Protein AF-0000000072340809 (afdb_homodimer)

Solvent-accessible surface area (backbone atoms only — not comparable to full-atom values): 22694 Å² total; per-residue (Å²): 135,83,81,73,84,78,75,91,73,82,74,79,80,78,81,76,78,77,78,77,75,78,75,75,76,74,80,68,77,76,70,83,70,74,72,70,76,68,78,71,76,64,73,74,71,63,62,80,72,75,66,56,62,64,80,75,43,75,77,84,68,88,63,78,59,48,52,48,76,42,78,64,69,35,28,52,50,30,40,40,36,51,20,46,75,70,42,27,35,43,20,71,68,48,37,71,63,31,43,54,35,43,52,60,52,43,52,88,47,42,89,40,96,48,41,31,35,40,30,36,28,19,54,35,44,52,89,91,36,22,54,53,37,21,25,62,74,66,68,43,48,65,26,64,45,93,58,35,79,56,41,67,79,74,50,72,59,72,53,72,45,25,26,29,25,26,44,44,68,74,60,31,39,44,72,43,54,32,80,82,41,68,33,16,28,32,25,23,53,68,71,83,120,135,85,80,74,78,77,81,79,80,78,78,78,79,78,79,78,78,77,77,75,75,81,77,75,79,74,78,71,77,77,72,84,70,75,74,71,78,68,76,71,76,65,73,73,70,64,62,79,72,73,65,56,62,65,78,75,43,76,76,84,68,88,62,78,58,47,51,49,78,42,78,66,70,34,26,52,49,30,41,40,36,52,21,47,74,70,40,27,37,44,20,71,67,46,37,70,64,33,43,53,37,42,54,60,53,43,52,86,46,40,89,39,96,48,40,30,34,39,30,36,28,18,52,34,45,52,88,90,36,22,55,53,38,22,26,62,74,66,68,43,48,66,28,64,46,91,57,34,79,54,39,67,78,73,50,70,60,72,54,72,45,25,25,28,27,25,43,44,68,73,61,31,38,44,71,43,55,33,79,82,42,70,34,18,27,32,25,23,53,67,71,85,122

Organism: Anopheles coluzzii (NCBI:txid1518534)

Sequence (386 aa):
MEVLYKNTLLSFVVAVVLVLSIVAATTNPEPAGTKTEVKSYSPEDVKDVNNFPVNGLPPLTYSSKKYTLHTEVVNFFEAWNRCRDMGKQFASIENSQDFAAYRDAVQPYANVNYTFWLAGTNVGARSNDHRKFYWITNDRPVSYVSGFQNWFLGSPPNDANACMLTYQSSTLWFTVPCFTTLSSYACEEPQDVMEVLYKNTLLSFVVAVVLVLSIVAATTNPEPAGTKTEVKSYSPEDVKDVNNFPVNGLPPLTYSSKKYTLHTEVVNFFEAWNRCRDMGKQFASIENSQDFAAYRDAVQPYANVNYTFWLAGTNVGARSNDHRKFYWITNDRPVSYVSGFQNWFLGSPPNDANACMLTYQSSTLWFTVPCFTTLSSYACEEPQDV

Foldseek 3Di:
DPPPPDDDPPPPPPPPPPPPPPPPPPPPPPPPPPPPPPPPPPPVPPPPCPPPVPVPFPDPDPDQWAKAWFFDKAFQVVQQVVQVVVVWGFADQADPSNVVNVLVNCVVVQVPFFKAFGQKWCEPPDLVCQQWIARVRGRHTRCNHVNDAFAPVPGRDNDYQWTWMATHSSRGIDTDHRHPGIGIYMTIGDDDD/DCPPPPPPPPPPPPDPPPPPPDPPPPPPDDPPPPCPPPPPPPPVPPPPVPPPPPVVFPPPDPDQWAKAWFFDKAFQVVQQVVQVVVVWGFADQADPSNVVNVLVNCVVVQVPFAKAFGQKWCEPPDLVCQQFIARNRGRHTRCNHVNDAQAPVPGRDRDYQWTWMATHSSRGIDTDHRHPGIGIYMTIGDDDD

pLDDT: mean 72.86, std 28.57, range [26.36, 98.56]

Secondary structure (DSSP, 8-state):
------------------------------------------GGG--------GGGS-----SPP-EEEEEEEE-HHHHHHHHHHTT-EEP---SHHHHHHHHHHHGGGTTS--EEEEEEE-TT--GGGTT--EETTT-PBTTTTTT---BTTSS----TTEEEEEETTTTEEEEEETTT--EEEEEE-----/------------------------------------------GGG--------GGGS-----SPP-EEEEEEEE-HHHHHHHHHHTT-EEP---SHHHHHHHHHHHGGGTTS--EEEEEEE-TT--GGGTT--EETTT-PBTTTTTT---BTTSS----TTEEEEEEGGGTEEEEEETTT--EEEEEE-----

Nearest PDB structures (foldseek):
  7juf-assembly2_B  TM=7.721E-01  e=1.147E-07  Homo sapiens
  7jud-assembly2_B  TM=8.246E-01  e=9.324E-07  Homo sapiens
  3l9j-assembly1_C  TM=8.435E-01  e=1.727E-06  Homo sapiens
  1htn-assembly1_A  TM=7.998E-01  e=2.500E-06  Homo sapiens
  1tn3-assembly1_A  TM=8.070E-01  e=1.032E-05  Homo sapiens

Structure (mmCIF, N/CA/C/O backbone):
data_AF-0000000072340809-model_v1
#
loop_
_entity.id
_entity.type
_entity.pdbx_description
1 polymer 'C-type lectin domain-containing protein'
#
loop_
_atom_site.group_PDB
_atom_site.id
_atom_site.type_symbol
_atom_site.label_atom_id
_atom_site.label_alt_id
_atom_site.label_comp_id
_atom_site.label_asym_id
_atom_site.label_entity_id
_atom_site.label_seq_id
_atom_site.pdbx_PDB_ins_code
_atom_site.Cartn_x
_atom_site.Cartn_y
_atom_site.Cartn_z
_atom_site.occupancy
_atom_site.B_iso_or_equiv
_atom_site.auth_seq_id
_atom_site.auth_comp_id
_atom_site.auth_asym_id
_atom_site.auth_atom_id
_atom_site.pdbx_PDB_model_num
ATOM 1 N N . MET A 1 1 ? -31.625 70.5 -23.875 1 27.23 1 MET A N 1
ATOM 2 C CA . MET A 1 1 ? -32.312 69.875 -25 1 27.23 1 MET A CA 1
ATOM 3 C C . MET A 1 1 ? -32.125 68.375 -24.969 1 27.23 1 MET A C 1
ATOM 5 O O . MET A 1 1 ? -31 67.875 -24.875 1 27.23 1 MET A O 1
ATOM 9 N N . GLU A 1 2 ? -33.156 67.5 -24.562 1 33.44 2 GLU A N 1
ATOM 10 C CA . GLU A 1 2 ? -33.344 66.125 -24.031 1 33.44 2 GLU A CA 1
ATOM 11 C C . GLU A 1 2 ? -33.094 65.062 -25.094 1 33.44 2 GLU A C 1
ATOM 13 O O . GLU A 1 2 ? -33.969 64.812 -25.922 1 33.44 2 GLU A O 1
ATOM 18 N N . VAL A 1 3 ? -32.031 65.125 -25.875 1 31.14 3 VAL A N 1
ATOM 19 C CA . VAL A 1 3 ? -32.188 64.312 -27.062 1 31.14 3 VAL A CA 1
ATOM 20 C C . VAL A 1 3 ? -32.406 62.844 -26.656 1 31.14 3 VAL A C 1
ATOM 22 O O . VAL A 1 3 ? -31.609 62.281 -25.891 1 31.14 3 VAL A O 1
ATOM 25 N N . LEU A 1 4 ? -33.594 62.219 -26.812 1 27.09 4 LEU A N 1
ATOM 26 C CA . LEU A 1 4 ? -34.375 61 -26.688 1 27.09 4 LEU A CA 1
ATOM 27 C C . LEU A 1 4 ? -33.781 59.875 -27.516 1 27.09 4 LEU A C 1
ATOM 29 O O . LEU A 1 4 ? -33.875 59.875 -28.734 1 27.09 4 LEU A O 1
ATOM 33 N N . TYR A 1 5 ? -32.469 59.625 -27.547 1 33.19 5 TYR A N 1
ATOM 34 C CA . TYR A 1 5 ? -32.156 58.594 -28.547 1 33.19 5 TYR A CA 1
ATOM 35 C C . TYR A 1 5 ? -32.938 57.312 -28.281 1 33.19 5 TYR A C 1
ATOM 37 O O . TYR A 1 5 ? -32.75 56.656 -27.25 1 33.19 5 TYR A O 1
ATOM 45 N N . LYS A 1 6 ? -34.188 57.219 -28.844 1 27.92 6 LYS A N 1
ATOM 46 C CA . LYS A 1 6 ? -35.156 56.156 -28.906 1 27.92 6 LYS A CA 1
ATOM 47 C C . LYS A 1 6 ? -34.531 54.812 -29.203 1 27.92 6 LYS A C 1
ATOM 49 O O . LYS A 1 6 ? -33.375 54.75 -29.656 1 27.92 6 LYS A O 1
ATOM 54 N N . ASN A 1 7 ? -35.219 53.844 -30 1 29.3 7 ASN A N 1
ATOM 55 C CA . ASN A 1 7 ? -35.969 52.625 -29.938 1 29.3 7 ASN A CA 1
ATOM 56 C C . ASN A 1 7 ? -35.219 51.438 -30.578 1 29.3 7 ASN A C 1
ATOM 58 O O . ASN A 1 7 ? -35.625 50.281 -30.453 1 29.3 7 ASN A O 1
ATOM 62 N N . THR A 1 8 ? -34.188 51.562 -31.625 1 31.67 8 THR A N 1
ATOM 63 C CA . THR A 1 8 ? -34.469 50.625 -32.719 1 31.67 8 THR A CA 1
ATOM 64 C C . THR A 1 8 ? -34.188 49.188 -32.281 1 31.67 8 THR A C 1
ATOM 66 O O . THR A 1 8 ? -33.062 48.844 -31.938 1 31.67 8 THR A O 1
ATOM 69 N N . LEU A 1 9 ? -35.219 48.344 -31.875 1 31.42 9 LEU A N 1
ATOM 70 C CA . LEU A 1 9 ? -35.469 46.969 -31.469 1 31.42 9 LEU A CA 1
ATOM 71 C C . LEU A 1 9 ? -35.156 46 -32.594 1 31.42 9 LEU A C 1
ATOM 73 O O . LEU A 1 9 ? -35.938 45.906 -33.562 1 31.42 9 LEU A O 1
ATOM 77 N N . LEU A 1 10 ? -33.938 45.938 -33.156 1 29.75 10 LEU A N 1
ATOM 78 C CA . LEU A 1 10 ? -33.75 45 -34.281 1 29.75 10 LEU A CA 1
ATOM 79 C C . LEU A 1 10 ? -34.219 43.594 -33.938 1 29.75 10 LEU A C 1
ATOM 81 O O . LEU A 1 10 ? -33.688 43 -32.969 1 29.75 10 LEU A O 1
ATOM 85 N N . SER A 1 11 ? -35.406 43.094 -34.375 1 31.05 11 SER A N 1
ATOM 86 C CA . SER A 1 11 ? -36.188 41.875 -34.406 1 31.05 11 SER A CA 1
ATOM 87 C C . SER A 1 11 ? -35.438 40.719 -35.031 1 31.05 11 SER A C 1
ATOM 89 O O . SER A 1 11 ? -35.25 40.719 -36.25 1 31.05 11 SER A O 1
ATOM 91 N N . PHE A 1 12 ? -34.188 40.375 -34.781 1 30.09 12 PHE A N 1
ATOM 92 C CA . PHE A 1 12 ? -33.656 39.281 -35.594 1 30.09 12 PHE A CA 1
ATOM 93 C C . PHE A 1 12 ? -34.531 38.062 -35.5 1 30.09 12 PHE A C 1
ATOM 95 O O . PHE A 1 12 ? -34.844 37.594 -34.406 1 30.09 12 PHE A O 1
ATOM 102 N N . VAL A 1 13 ? -35.312 37.656 -36.594 1 29.03 13 VAL A N 1
ATOM 103 C CA . VAL A 1 13 ? -36.188 36.594 -37.031 1 29.03 13 VAL A CA 1
ATOM 104 C C . VAL A 1 13 ? -35.469 35.25 -36.969 1 29.03 13 VAL A C 1
ATOM 106 O O . VAL A 1 13 ? -34.5 35.031 -37.719 1 29.03 13 VAL A O 1
ATOM 109 N N . VAL A 1 14 ? -35.062 34.688 -35.844 1 28 14 VAL A N 1
ATOM 110 C CA . VAL A 1 14 ? -34.406 33.375 -35.812 1 28 14 VAL A CA 1
ATOM 111 C C . VAL A 1 14 ? -35.344 32.344 -36.406 1 28 14 VAL A C 1
ATOM 113 O O . VAL A 1 14 ? -36.469 32.125 -35.906 1 28 14 VAL A O 1
ATOM 116 N N . ALA A 1 15 ? -35.219 32.031 -37.719 1 27.33 15 ALA A N 1
ATOM 117 C CA . ALA A 1 15 ? -35.906 31.047 -38.531 1 27.33 15 ALA A CA 1
ATOM 118 C C . ALA A 1 15 ? -35.812 29.656 -37.906 1 27.33 15 ALA A C 1
ATOM 120 O O . ALA A 1 15 ? -34.719 29.156 -37.656 1 27.33 15 ALA A O 1
ATOM 121 N N . VAL A 1 16 ? -36.844 29.219 -37.125 1 27.97 16 VAL A N 1
ATOM 122 C CA . VAL A 1 16 ? -37.156 27.953 -36.469 1 27.97 16 VAL A CA 1
ATOM 123 C C . VAL A 1 16 ? -37.312 26.844 -37.5 1 27.97 16 VAL A C 1
ATOM 125 O O . VAL A 1 16 ? -38.25 26.859 -38.281 1 27.97 16 VAL A O 1
ATOM 128 N N . VAL A 1 17 ? -36.188 26.484 -38.219 1 26.67 17 VAL A N 1
ATOM 129 C CA . VAL A 1 17 ? -36.406 25.422 -39.188 1 26.67 17 VAL A CA 1
ATOM 130 C C . VAL A 1 17 ? -37 24.203 -38.5 1 26.67 17 VAL A C 1
ATOM 132 O O . VAL A 1 17 ? -36.438 23.688 -37.531 1 26.67 17 VAL A O 1
ATOM 135 N N . LEU A 1 18 ? -38.312 24 -38.656 1 28.12 18 LEU A N 1
ATOM 136 C CA . LEU A 1 18 ? -39.219 22.938 -38.25 1 28.12 18 LEU A CA 1
ATOM 137 C C . LEU A 1 18 ? -38.812 21.609 -38.875 1 28.12 18 LEU A C 1
ATOM 139 O O . LEU A 1 18 ? -39 21.406 -40.062 1 28.12 18 LEU A O 1
ATOM 143 N N . VAL A 1 19 ? -37.531 21.125 -38.656 1 29.86 19 VAL A N 1
ATOM 144 C CA . VAL A 1 19 ? -37.281 19.844 -39.281 1 29.86 19 VAL A CA 1
ATOM 145 C C . VAL A 1 19 ? -38.312 18.812 -38.812 1 29.86 19 VAL A C 1
ATOM 147 O O . VAL A 1 19 ? -38.5 18.609 -37.625 1 29.86 19 VAL A O 1
ATOM 150 N N . LEU A 1 20 ? -39.312 18.578 -39.625 1 28.62 20 LEU A N 1
ATOM 151 C CA . LEU A 1 20 ? -40.406 17.594 -39.594 1 28.62 20 LEU A CA 1
ATOM 152 C C . LEU A 1 20 ? -39.844 16.172 -39.562 1 28.62 20 LEU A C 1
ATOM 154 O O . LEU A 1 20 ? -39.281 15.703 -40.562 1 28.62 20 LEU A O 1
ATOM 158 N N . SER A 1 21 ? -39.031 15.797 -38.594 1 28.58 21 SER A N 1
ATOM 159 C CA . SER A 1 21 ? -38.531 14.414 -38.625 1 28.58 21 SER A CA 1
ATOM 160 C C . SER A 1 21 ? -39.719 13.43 -38.625 1 28.58 21 SER A C 1
ATOM 162 O O . SER A 1 21 ? -40.594 13.492 -37.781 1 28.58 21 SER A O 1
ATOM 164 N N . ILE A 1 22 ? -40.031 12.961 -39.812 1 31.88 22 ILE A N 1
ATOM 165 C CA . ILE A 1 22 ? -40.938 11.875 -40.125 1 31.88 22 ILE A CA 1
ATOM 166 C C . ILE A 1 22 ? -40.594 10.633 -39.312 1 31.88 22 ILE A C 1
ATOM 168 O O . ILE A 1 22 ? -39.469 10.125 -39.406 1 31.88 22 ILE A O 1
ATOM 172 N N . VAL A 1 23 ? -41.062 10.508 -38.094 1 35.03 23 VAL A N 1
ATOM 173 C CA . VAL A 1 23 ? -40.938 9.344 -37.219 1 35.03 23 VAL A CA 1
ATOM 174 C C . VAL A 1 23 ? -41.688 8.156 -37.844 1 35.03 23 VAL A C 1
ATOM 176 O O . VAL A 1 23 ? -42.906 8.164 -37.969 1 35.03 23 VAL A O 1
ATOM 179 N N . ALA A 1 24 ? -41.219 7.688 -39.094 1 31.28 24 ALA A N 1
ATOM 180 C CA . ALA A 1 24 ? -41.844 6.461 -39.562 1 31.28 24 ALA A CA 1
ATOM 181 C C . ALA A 1 24 ? -41.938 5.422 -38.438 1 31.28 24 ALA A C 1
ATOM 183 O O . ALA A 1 24 ? -40.938 5.16 -37.75 1 31.28 24 ALA A O 1
ATOM 184 N N . ALA A 1 25 ? -43.094 5.078 -37.938 1 33.16 25 ALA A N 1
ATOM 185 C CA . ALA A 1 25 ? -43.594 4.129 -36.969 1 33.16 25 ALA A CA 1
ATOM 186 C C . ALA A 1 25 ? -43.219 2.697 -37.344 1 33.16 25 ALA A C 1
ATOM 188 O O . ALA A 1 25 ? -43.812 2.115 -38.25 1 33.16 25 ALA A O 1
ATOM 189 N N . THR A 1 26 ? -41.969 2.426 -37.781 1 33.28 26 THR A N 1
ATOM 190 C CA . THR A 1 26 ? -41.844 1.012 -38.125 1 33.28 26 THR A CA 1
ATOM 191 C C . THR A 1 26 ? -42.281 0.135 -36.938 1 33.28 26 THR A C 1
ATOM 193 O O . THR A 1 26 ? -42 0.462 -35.781 1 33.28 26 THR A O 1
ATOM 196 N N . THR A 1 27 ? -43.438 -0.564 -37.031 1 34.97 27 THR A N 1
ATOM 197 C CA . THR A 1 27 ? -44.094 -1.539 -36.156 1 34.97 27 THR A CA 1
ATOM 198 C C . THR A 1 27 ? -43.156 -2.709 -35.875 1 34.97 27 THR A C 1
ATOM 200 O O . THR A 1 27 ? -42.812 -3.488 -36.75 1 34.97 27 THR A O 1
ATOM 203 N N . ASN A 1 28 ? -41.938 -2.461 -35.469 1 34.03 28 ASN A N 1
ATOM 204 C CA . ASN A 1 28 ? -41.156 -3.684 -35.312 1 34.03 28 ASN A CA 1
ATOM 205 C C . ASN A 1 28 ? -41.875 -4.672 -34.375 1 34.03 28 ASN A C 1
ATOM 207 O O . ASN A 1 28 ? -42.438 -4.277 -33.375 1 34.03 28 ASN A O 1
ATOM 211 N N . PRO A 1 29 ? -42.219 -5.844 -34.875 1 35.06 29 PRO A N 1
ATOM 212 C CA . PRO A 1 29 ? -42.875 -6.906 -34.125 1 35.06 29 PRO A CA 1
ATOM 213 C C . PRO A 1 29 ? -42.188 -7.176 -32.781 1 35.06 29 PRO A C 1
ATOM 215 O O . PRO A 1 29 ? -41 -6.957 -32.625 1 35.06 29 PRO A O 1
ATOM 218 N N . GLU A 1 30 ? -43 -7.074 -31.672 1 32.59 30 GLU A N 1
ATOM 219 C CA . GLU A 1 30 ? -42.594 -7.195 -30.266 1 32.59 30 GLU A CA 1
ATOM 220 C C . GLU A 1 30 ? -41.969 -8.555 -29.984 1 32.59 30 GLU A C 1
ATOM 222 O O . GLU A 1 30 ? -42.594 -9.594 -30.203 1 32.59 30 GLU A O 1
ATOM 227 N N . PRO A 1 31 ? -40.719 -8.781 -30.453 1 31.08 31 PRO A N 1
ATOM 228 C CA . PRO A 1 31 ? -40.344 -10.148 -30.109 1 31.08 31 PRO A CA 1
ATOM 229 C C . PRO A 1 31 ? -40.719 -10.523 -28.672 1 31.08 31 PRO A C 1
ATOM 231 O O . PRO A 1 31 ? -40.812 -9.648 -27.812 1 31.08 31 PRO A O 1
ATOM 234 N N . ALA A 1 32 ? -41.438 -11.68 -28.516 1 33.09 32 ALA A N 1
ATOM 235 C CA . ALA A 1 32 ? -41.844 -12.328 -27.266 1 33.09 32 ALA A CA 1
ATOM 236 C C . ALA A 1 32 ? -40.656 -12.391 -26.297 1 33.09 32 ALA A C 1
ATOM 238 O O . ALA A 1 32 ? -39.625 -12.984 -26.609 1 33.09 32 ALA A O 1
ATOM 239 N N . GLY A 1 33 ? -40.344 -11.297 -25.594 1 29.17 33 GLY A N 1
ATOM 240 C CA . GLY A 1 33 ? -39.25 -11.156 -24.641 1 29.17 33 GLY A CA 1
ATOM 241 C C . GLY A 1 33 ? -39.219 -12.227 -23.578 1 29.17 33 GLY A C 1
ATOM 242 O O . GLY A 1 33 ? -40.219 -12.406 -22.859 1 29.17 33 GLY A O 1
ATOM 243 N N . THR A 1 34 ? -38.812 -13.422 -23.969 1 29.98 34 THR A N 1
ATOM 244 C CA . THR A 1 34 ? -38.625 -14.391 -22.891 1 29.98 34 THR A CA 1
ATOM 245 C C . THR A 1 34 ? -38.031 -13.727 -21.656 1 29.98 34 THR A C 1
ATOM 247 O O . THR A 1 34 ? -36.969 -13.148 -21.703 1 29.98 34 THR A O 1
ATOM 250 N N . LYS A 1 35 ? -38.938 -13.312 -20.828 1 29.59 35 LYS A N 1
ATOM 251 C CA . LYS A 1 35 ? -38.594 -12.781 -19.5 1 29.59 35 LYS A CA 1
ATOM 252 C C . LYS A 1 35 ? -37.625 -13.695 -18.797 1 29.59 35 LYS A C 1
ATOM 254 O O . LYS A 1 35 ? -37.938 -14.812 -18.391 1 29.59 35 LYS A O 1
ATOM 259 N N . THR A 1 36 ? -36.406 -13.852 -19.312 1 28.23 36 THR A N 1
ATOM 260 C CA . THR A 1 36 ? -35.469 -14.539 -18.422 1 28.23 36 THR A CA 1
ATOM 261 C C . THR A 1 36 ? -35.531 -13.938 -17.016 1 28.23 36 THR A C 1
ATOM 263 O O . THR A 1 36 ? -35.344 -12.734 -16.844 1 28.23 36 THR A O 1
ATOM 266 N N . GLU A 1 37 ? -36.312 -14.531 -16.203 1 26.67 37 GLU A N 1
ATOM 267 C CA . GLU A 1 37 ? -36.344 -14.188 -14.781 1 26.67 37 GLU A CA 1
ATOM 268 C C . GLU A 1 37 ? -34.938 -13.977 -14.219 1 26.67 37 GLU A C 1
ATOM 270 O O . GLU A 1 37 ? -34.156 -14.914 -14.172 1 26.67 37 GLU A O 1
ATOM 275 N N . VAL A 1 38 ? -34.344 -12.844 -14.539 1 31.11 38 VAL A N 1
ATOM 276 C CA . VAL A 1 38 ? -33.156 -12.523 -13.766 1 31.11 38 VAL A CA 1
ATOM 277 C C . VAL A 1 38 ? -33.469 -12.617 -12.273 1 31.11 38 VAL A C 1
ATOM 279 O O . VAL A 1 38 ? -34.344 -11.914 -11.773 1 31.11 38 VAL A O 1
ATOM 282 N N . LYS A 1 39 ? -33.188 -13.758 -11.766 1 30.05 39 LYS A N 1
ATOM 283 C CA . LYS A 1 39 ? -33.281 -13.875 -10.312 1 30.05 39 LYS A CA 1
ATOM 284 C C . LYS A 1 39 ? -32.688 -12.641 -9.633 1 30.05 39 LYS A C 1
ATOM 286 O O . LYS A 1 39 ? -31.531 -12.289 -9.852 1 30.05 39 LYS A O 1
ATOM 291 N N . SER A 1 40 ? -33.5 -11.648 -9.32 1 28.5 40 SER A N 1
ATOM 292 C CA . SER A 1 40 ? -33.188 -10.477 -8.5 1 28.5 40 SER A CA 1
ATOM 293 C C . SER A 1 40 ? -32.469 -10.875 -7.223 1 28.5 40 SER A C 1
ATOM 295 O O . SER A 1 40 ? -33 -11.648 -6.418 1 28.5 40 SER A O 1
ATOM 297 N N . TYR A 1 41 ? -31.188 -10.984 -7.355 1 27.72 41 TYR A N 1
ATOM 298 C CA . TYR A 1 41 ? -30.453 -11.133 -6.109 1 27.72 41 TYR A CA 1
ATOM 299 C C . TYR A 1 41 ? -30.922 -10.125 -5.07 1 27.72 41 TYR A C 1
ATOM 301 O O . TYR A 1 41 ? -31.062 -8.938 -5.367 1 27.72 41 TYR A O 1
ATOM 309 N N . SER A 1 42 ? -31.844 -10.516 -4.285 1 30.95 42 SER A N 1
ATOM 310 C CA . SER A 1 42 ? -32.312 -9.711 -3.156 1 30.95 42 SER A CA 1
ATOM 311 C C . SER A 1 42 ? -31.141 -9.078 -2.408 1 30.95 42 SER A C 1
ATOM 313 O O . SER A 1 42 ? -30.094 -9.719 -2.213 1 30.95 42 SER A O 1
ATOM 315 N N . PRO A 1 43 ? -31.141 -7.738 -2.324 1 30.48 43 PRO A N 1
ATOM 316 C CA . PRO A 1 43 ? -30.172 -6.902 -1.604 1 30.48 43 PRO A CA 1
ATOM 317 C C . PRO A 1 43 ? -29.8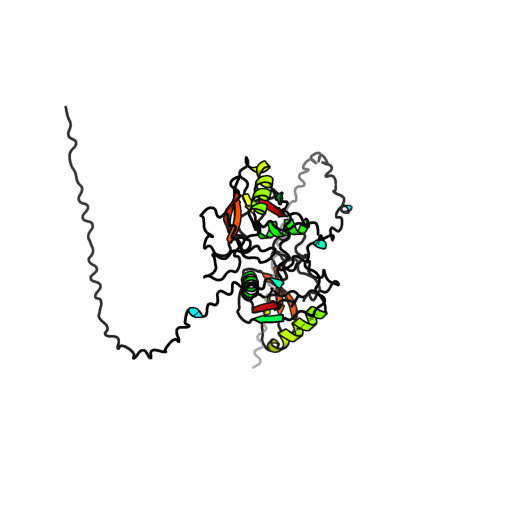59 -7.434 -0.204 1 30.48 43 PRO A C 1
ATOM 319 O O . PRO A 1 43 ? -29.062 -6.844 0.52 1 30.48 43 PRO A O 1
ATOM 322 N N . 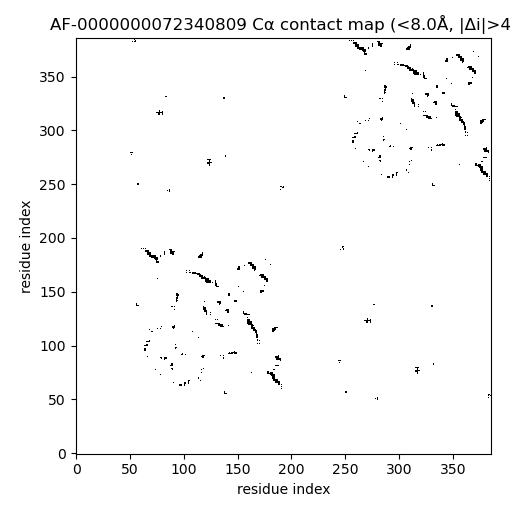GLU A 1 44 ? -30.75 -8.234 0.268 1 32.81 44 GLU A N 1
ATOM 323 C CA . GLU A 1 44 ? -30.578 -8.523 1.689 1 32.81 44 GLU A CA 1
ATOM 324 C C . GLU A 1 44 ? -29.234 -9.188 1.971 1 32.81 44 GLU A C 1
ATOM 326 O O . GLU A 1 44 ? -28.828 -9.305 3.127 1 32.81 44 GLU A O 1
ATOM 331 N N . ASP A 1 45 ? -28.766 -9.875 0.979 1 28.31 45 ASP A N 1
ATOM 332 C CA . ASP A 1 45 ? -27.609 -10.656 1.397 1 28.31 45 ASP A CA 1
ATOM 333 C C . ASP A 1 45 ? -26.359 -9.789 1.486 1 28.31 45 ASP A C 1
ATOM 335 O O . ASP A 1 45 ? -25.234 -10.297 1.479 1 28.31 45 ASP A O 1
ATOM 339 N N . VAL A 1 46 ? -26.516 -8.539 1.122 1 30.34 46 VAL A N 1
ATOM 340 C CA . VAL A 1 46 ? -25.312 -7.805 1.494 1 30.34 46 VAL A CA 1
ATOM 341 C C . VAL A 1 46 ? -25.109 -7.871 3.006 1 30.34 46 VAL A C 1
ATOM 343 O O . VAL A 1 46 ? -25.781 -7.156 3.758 1 30.34 46 VAL A O 1
ATOM 346 N N . LYS A 1 47 ? -24.953 -8.984 3.57 1 29.25 47 LYS A N 1
ATOM 347 C CA . LYS A 1 47 ? -24.438 -8.969 4.938 1 29.25 47 LYS A CA 1
ATOM 348 C C . LYS A 1 47 ? -23.375 -7.879 5.117 1 29.25 47 LYS A C 1
ATOM 350 O O . LYS A 1 47 ? -22.531 -7.684 4.246 1 29.25 47 LYS A O 1
ATOM 355 N N . ASP A 1 48 ? -23.672 -6.812 5.789 1 28.41 48 ASP A N 1
ATOM 356 C CA . ASP A 1 48 ? -22.734 -5.816 6.305 1 28.41 48 ASP A CA 1
ATOM 357 C C . ASP A 1 48 ? -21.406 -6.449 6.668 1 28.41 48 ASP A C 1
ATOM 359 O O . ASP A 1 48 ? -21.266 -7.062 7.73 1 28.41 48 ASP A O 1
ATOM 363 N N . VAL A 1 49 ? -20.797 -7.141 5.883 1 30.27 49 VAL A N 1
ATOM 364 C CA . VAL A 1 49 ? -19.469 -7.66 6.18 1 30.27 49 VAL A CA 1
ATOM 365 C C . VAL A 1 49 ? -18.609 -6.555 6.781 1 30.27 49 VAL A C 1
ATOM 367 O O . VAL A 1 49 ? -17.938 -5.816 6.055 1 30.27 49 VAL A O 1
ATOM 370 N N . ASN A 1 50 ? -19.078 -5.676 7.562 1 30.2 50 ASN A N 1
ATOM 371 C CA . ASN A 1 50 ? -18.188 -4.945 8.461 1 30.2 50 ASN A CA 1
ATOM 372 C C . ASN A 1 50 ? -17.141 -5.867 9.094 1 30.2 50 ASN A C 1
ATOM 374 O O . ASN A 1 50 ? -16.5 -5.496 10.07 1 30.2 50 ASN A O 1
ATOM 378 N N . ASN A 1 51 ? -17.266 -7.133 9.023 1 29.81 51 ASN A N 1
ATOM 379 C CA . ASN A 1 51 ? -16.359 -8.008 9.742 1 29.81 51 ASN A CA 1
ATOM 380 C C . ASN A 1 51 ? -14.961 -8 9.117 1 29.81 51 ASN A C 1
ATOM 382 O O . ASN A 1 51 ? -14.688 -8.758 8.188 1 29.81 51 ASN A O 1
ATOM 386 N N . PHE A 1 52 ? -14.453 -6.875 8.898 1 34.06 52 PHE A N 1
ATOM 387 C CA . PHE A 1 52 ? -13.023 -6.938 8.633 1 34.06 52 PHE A CA 1
ATOM 388 C C . PHE A 1 52 ? -12.344 -7.922 9.57 1 34.06 52 PHE A C 1
ATOM 390 O O . PHE A 1 52 ? -12.586 -7.91 10.781 1 34.06 52 PHE A O 1
ATOM 397 N N . PRO A 1 53 ? -12.016 -9.023 9.273 1 34.28 53 PRO A N 1
ATOM 398 C CA . PRO A 1 53 ? -11.32 -9.859 10.258 1 34.28 53 PRO A CA 1
ATOM 399 C C . PRO A 1 53 ? -10.328 -9.062 11.109 1 34.28 53 PRO A C 1
ATOM 401 O O . PRO A 1 53 ? -9.398 -8.453 10.578 1 34.28 53 PRO A O 1
ATOM 404 N N . VAL A 1 54 ? -10.758 -8.492 12.258 1 37.53 54 VAL A N 1
ATOM 405 C CA . VAL A 1 54 ? -10.07 -7.82 13.359 1 37.53 54 VAL A CA 1
ATOM 406 C C . VAL A 1 54 ? -8.758 -8.539 13.672 1 37.53 54 VAL A C 1
ATOM 408 O O . VAL A 1 54 ? -7.859 -7.961 14.281 1 37.53 54 VAL A O 1
ATOM 411 N N . ASN A 1 55 ? -8.766 -9.758 13.539 1 38.41 55 ASN A N 1
ATOM 412 C CA . ASN A 1 55 ? -7.699 -10.516 14.18 1 38.41 55 ASN A CA 1
ATOM 413 C C . ASN A 1 55 ? -6.34 -10.211 13.555 1 38.41 55 ASN A C 1
ATOM 415 O O . ASN A 1 55 ? -5.301 -10.477 14.156 1 38.41 55 ASN A O 1
ATOM 419 N N . GLY A 1 56 ? -6.316 -9.766 12.383 1 41.44 56 GLY A N 1
ATOM 420 C CA . GLY A 1 56 ? -4.98 -9.578 11.844 1 41.44 56 GLY A CA 1
ATOM 421 C C . GLY A 1 56 ? -4.52 -8.133 11.891 1 41.44 56 GLY A C 1
ATOM 422 O O . GLY A 1 56 ? -3.543 -7.77 11.227 1 41.44 56 GLY A O 1
ATOM 423 N N . LEU A 1 57 ? -5.449 -7.309 12.344 1 46.03 57 LEU A N 1
ATOM 424 C CA . LEU A 1 57 ? -5.027 -5.914 12.398 1 46.03 57 LEU A CA 1
ATOM 425 C C . LEU A 1 57 ? -4.082 -5.676 13.57 1 46.03 57 LEU A C 1
ATOM 427 O O . LEU A 1 57 ? -4.188 -6.34 14.609 1 46.03 57 LEU A O 1
ATOM 431 N N . PRO A 1 58 ? -2.943 -5.02 13.336 1 49.84 58 PRO A N 1
ATOM 432 C CA . PRO A 1 58 ? -2.088 -4.672 14.469 1 49.84 58 PRO A CA 1
ATOM 433 C C . PRO A 1 58 ? -2.875 -4.094 15.641 1 49.84 58 PRO A C 1
ATOM 435 O O . PRO A 1 58 ? -3.936 -3.496 15.445 1 49.84 58 PRO A O 1
ATOM 438 N N . PRO A 1 59 ? -2.514 -4.578 16.828 1 47.94 59 PRO A N 1
ATOM 439 C CA . PRO A 1 59 ? -3.168 -4.059 18.031 1 47.94 59 PRO A CA 1
ATOM 440 C C . PRO A 1 59 ? -3.291 -2.539 18.031 1 47.94 59 PRO A C 1
ATOM 442 O O . PRO A 1 59 ? -2.408 -1.845 17.516 1 47.94 59 PRO A O 1
ATOM 445 N N . LEU A 1 60 ? -4.547 -2.113 18.281 1 50.03 60 LEU A N 1
ATOM 446 C CA . LEU A 1 60 ? -4.77 -0.7 18.562 1 50.03 60 LEU A CA 1
ATOM 447 C C . LEU A 1 60 ? -3.891 -0.224 19.719 1 50.03 60 LEU A C 1
ATOM 449 O O . LEU A 1 60 ? -3.834 -0.867 20.766 1 50.03 60 LEU A O 1
ATOM 453 N N . THR A 1 61 ? -2.686 0.319 19.406 1 52.97 61 THR A N 1
ATOM 454 C CA . THR A 1 61 ? -1.911 0.874 20.516 1 52.97 61 THR A CA 1
ATOM 455 C C . THR A 1 61 ? -2.559 2.152 21.047 1 52.97 61 THR A C 1
ATOM 457 O O . THR A 1 61 ? -3.014 2.99 20.266 1 52.97 61 THR A O 1
ATOM 460 N N . TYR A 1 62 ? -2.99 2.096 22.297 1 58.41 62 TYR A N 1
ATOM 461 C CA . TYR A 1 62 ? -3.629 3.197 23.016 1 58.41 62 TYR A CA 1
ATOM 462 C C . TYR A 1 62 ? -2.643 4.332 23.25 1 58.41 62 TYR A C 1
ATOM 464 O O . TYR A 1 62 ? -2.996 5.352 23.844 1 58.41 62 TYR A O 1
ATOM 472 N N . SER A 1 63 ? -1.387 4.148 22.797 1 62.88 63 SER A N 1
ATOM 473 C CA . SER A 1 63 ? -0.53 5.293 23.109 1 62.88 63 SER A CA 1
ATOM 474 C C . SER A 1 63 ? -0.601 6.344 22 1 62.88 63 SER A C 1
ATOM 476 O O . SER A 1 63 ? -0.926 6.023 20.859 1 62.88 63 SER A O 1
ATOM 478 N N . SER A 1 64 ? -0.509 7.547 22.453 1 76.38 64 SER A N 1
ATOM 479 C CA . SER A 1 64 ? -0.556 8.703 21.562 1 76.38 64 SER A CA 1
ATOM 480 C C . SER A 1 64 ? 0.493 8.586 20.453 1 76.38 64 SER A C 1
ATOM 482 O O . SER A 1 64 ? 1.666 8.328 20.734 1 76.38 64 SER A O 1
ATOM 484 N N . LYS A 1 65 ? 0.097 8.664 19.281 1 90.62 65 LYS A N 1
ATOM 485 C CA . LYS A 1 65 ? 0.995 8.672 18.125 1 90.62 65 LYS A CA 1
ATOM 486 C C . LYS A 1 65 ? 1.812 9.961 18.078 1 90.62 65 LYS A C 1
ATOM 488 O O . LYS A 1 65 ? 1.359 11.008 18.547 1 90.62 65 LYS A O 1
ATOM 493 N N . LYS A 1 66 ? 3.07 9.875 17.703 1 94.31 66 LYS A N 1
ATOM 494 C CA . LYS A 1 66 ? 3.916 11.023 17.406 1 94.31 66 LYS A CA 1
ATOM 495 C C . LYS A 1 66 ? 4.145 11.172 15.906 1 94.31 66 LYS A C 1
ATOM 497 O O . LYS A 1 66 ? 4.496 10.195 15.227 1 94.31 66 LYS A O 1
ATOM 502 N N . TYR A 1 67 ? 3.902 12.406 15.453 1 96.5 67 TYR A N 1
ATOM 503 C CA . TYR A 1 67 ? 3.994 12.648 14.016 1 96.5 67 TYR A CA 1
ATOM 504 C C . TYR A 1 67 ? 5.184 13.539 13.688 1 96.5 67 TYR A C 1
ATOM 506 O O . TYR A 1 67 ? 5.539 14.422 14.469 1 96.5 67 TYR A O 1
ATOM 514 N N . THR A 1 68 ? 5.82 13.312 12.586 1 96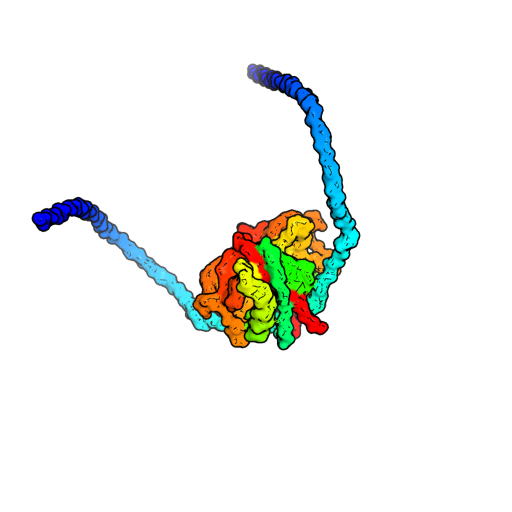.81 68 THR A N 1
ATOM 515 C CA . THR A 1 68 ? 6.848 14.164 12 1 96.81 68 THR A CA 1
ATOM 516 C C . THR A 1 68 ? 6.461 14.586 10.578 1 96.81 68 THR A C 1
ATOM 518 O O . THR A 1 68 ? 5.953 13.773 9.805 1 96.81 68 THR A O 1
ATOM 521 N N . LEU A 1 69 ? 6.652 15.859 10.297 1 96.06 69 LEU A N 1
ATOM 522 C CA . LEU A 1 69 ? 6.328 16.406 8.984 1 96.06 69 LEU A CA 1
ATOM 523 C C . LEU A 1 69 ? 7.594 16.609 8.156 1 96.06 69 LEU A C 1
ATOM 525 O O . LEU A 1 69 ? 8.617 17.062 8.68 1 96.06 69 LEU A O 1
ATOM 529 N N . HIS A 1 70 ? 7.543 16.266 6.922 1 96.94 70 HIS A N 1
ATOM 530 C CA . HIS A 1 70 ? 8.664 16.391 5.992 1 96.94 70 HIS A CA 1
ATOM 531 C C . HIS A 1 70 ? 8.281 17.266 4.797 1 96.94 70 HIS A C 1
ATOM 533 O O . HIS A 1 70 ? 7.234 17.047 4.18 1 96.94 70 HIS A O 1
ATOM 539 N N . THR A 1 71 ? 9.133 18.156 4.43 1 95.38 71 THR A N 1
ATOM 540 C CA . THR A 1 71 ? 8.758 19.188 3.475 1 95.38 71 THR A CA 1
ATOM 541 C C . THR A 1 71 ? 9.188 18.812 2.061 1 95.38 71 THR A C 1
ATOM 543 O O . THR A 1 71 ? 8.867 19.5 1.098 1 95.38 71 THR A O 1
ATOM 546 N N . GLU A 1 72 ? 9.969 17.641 1.909 1 96.56 72 GLU A N 1
ATOM 547 C CA . GLU A 1 72 ? 10.219 17.156 0.558 1 96.56 72 GLU A CA 1
ATOM 548 C C . GLU A 1 72 ? 8.906 16.938 -0.197 1 96.56 72 GLU A C 1
ATOM 550 O O . GLU A 1 72 ? 7.941 16.422 0.361 1 96.56 72 GLU A O 1
ATOM 555 N N . VAL A 1 73 ? 8.898 17.422 -1.425 1 97.19 73 VAL A N 1
ATOM 556 C CA . VAL A 1 73 ? 7.684 17.312 -2.227 1 97.19 73 VAL A CA 1
ATOM 557 C C . VAL A 1 73 ? 7.766 16.078 -3.117 1 97.19 73 VAL A C 1
ATOM 559 O O . VAL A 1 73 ? 8.664 15.969 -3.955 1 97.19 73 VAL A O 1
ATOM 562 N N . VAL A 1 74 ? 6.852 15.125 -2.945 1 98.06 74 VAL A N 1
ATOM 563 C CA . VAL A 1 74 ? 6.836 13.852 -3.65 1 98.06 74 VAL A CA 1
ATOM 564 C C . VAL A 1 74 ? 5.398 13.391 -3.854 1 98.06 74 VAL A C 1
ATOM 566 O O . VAL A 1 74 ? 4.461 14.008 -3.336 1 98.06 74 VAL A O 1
ATOM 569 N N . ASN A 1 75 ? 5.172 12.352 -4.66 1 97.94 75 ASN A N 1
ATOM 570 C CA . ASN A 1 75 ? 3.82 11.812 -4.789 1 97.94 75 ASN A CA 1
ATOM 571 C C . ASN A 1 75 ? 3.473 10.891 -3.625 1 97.94 75 ASN A C 1
ATOM 573 O O . ASN A 1 75 ? 4.301 10.664 -2.738 1 97.94 75 ASN A O 1
ATOM 577 N N . PHE A 1 76 ? 2.375 10.367 -3.551 1 98.44 76 PHE A N 1
ATOM 578 C CA . PHE A 1 76 ? 1.824 9.625 -2.424 1 98.44 76 PHE A CA 1
ATOM 579 C C . PHE A 1 76 ? 2.68 8.406 -2.111 1 98.44 76 PHE A C 1
ATOM 581 O O . PHE A 1 76 ? 3.059 8.18 -0.96 1 98.44 76 PHE A O 1
ATOM 588 N N . PHE A 1 77 ? 2.986 7.652 -3.168 1 97.75 77 PHE A N 1
ATOM 589 C CA . PHE A 1 77 ? 3.695 6.395 -2.967 1 97.75 77 PHE A CA 1
ATOM 590 C C . PHE A 1 77 ? 5.156 6.645 -2.615 1 97.75 77 PHE A C 1
ATOM 592 O O . PHE A 1 77 ? 5.758 5.887 -1.853 1 97.75 77 PHE A O 1
ATOM 599 N N . GLU A 1 78 ? 5.68 7.684 -3.156 1 97.88 78 GLU A N 1
ATOM 600 C CA . GLU A 1 78 ? 7.02 8.086 -2.742 1 97.88 78 GLU A CA 1
ATOM 601 C C . GLU A 1 78 ? 7.047 8.492 -1.273 1 97.88 78 GLU A C 1
ATOM 603 O O . GLU A 1 78 ? 7.988 8.172 -0.548 1 97.88 78 GLU A O 1
ATOM 608 N N . ALA A 1 79 ? 6.02 9.219 -0.857 1 98.5 79 ALA A N 1
ATOM 609 C CA . ALA A 1 79 ? 5.91 9.609 0.544 1 98.5 79 ALA A CA 1
ATOM 610 C C . ALA A 1 79 ? 5.891 8.391 1.46 1 98.5 79 ALA A C 1
ATOM 612 O O . ALA A 1 79 ? 6.605 8.352 2.463 1 98.5 79 ALA A O 1
ATOM 613 N N . TRP A 1 80 ? 5.09 7.438 1.125 1 97.62 80 TRP A N 1
ATOM 614 C CA . TRP A 1 80 ? 5.031 6.195 1.884 1 97.62 80 TRP A CA 1
ATOM 615 C C . TRP A 1 80 ? 6.406 5.539 1.96 1 97.62 80 TRP A C 1
ATOM 617 O O . TRP A 1 80 ? 6.855 5.145 3.039 1 97.62 80 TRP A O 1
ATOM 627 N N . ASN A 1 81 ? 7.07 5.512 0.815 1 96.31 81 ASN A N 1
ATOM 628 C CA . ASN A 1 81 ? 8.391 4.902 0.755 1 96.31 81 ASN A CA 1
ATOM 629 C C . ASN A 1 81 ? 9.406 5.676 1.592 1 96.31 81 ASN A C 1
ATOM 631 O O . ASN A 1 81 ? 10.25 5.078 2.26 1 96.31 81 ASN A O 1
ATOM 635 N N . ARG A 1 82 ? 9.312 7.023 1.589 1 96.81 82 ARG A N 1
ATOM 636 C CA . ARG A 1 82 ? 10.211 7.832 2.402 1 96.81 82 ARG A CA 1
ATOM 637 C C . ARG A 1 82 ? 10.055 7.508 3.885 1 96.81 82 ARG A C 1
ATOM 639 O O . ARG A 1 82 ? 11.047 7.348 4.602 1 96.81 82 ARG A O 1
ATOM 646 N N . CYS A 1 83 ? 8.797 7.422 4.305 1 96.81 83 CYS A N 1
ATOM 647 C CA . CYS A 1 83 ? 8.555 7.102 5.703 1 96.81 83 CYS A CA 1
ATOM 648 C C . CYS A 1 83 ? 9.133 5.738 6.062 1 96.81 83 CYS A C 1
ATOM 650 O O . CYS A 1 83 ? 9.812 5.594 7.078 1 96.81 83 CYS A O 1
ATOM 652 N N . ARG A 1 84 ? 8.891 4.785 5.234 1 92.75 84 ARG A N 1
ATOM 653 C CA . ARG A 1 84 ? 9.406 3.436 5.445 1 92.75 84 ARG A CA 1
ATOM 654 C C . ARG A 1 84 ? 10.93 3.436 5.531 1 92.75 84 ARG A C 1
ATOM 656 O O . ARG A 1 84 ? 11.508 2.787 6.402 1 92.75 84 ARG A O 1
ATOM 663 N N . ASP A 1 85 ? 11.555 4.172 4.641 1 90.81 85 ASP A N 1
ATOM 664 C CA . ASP A 1 85 ? 13.016 4.227 4.574 1 90.81 85 ASP A CA 1
ATOM 665 C C . ASP A 1 85 ? 13.602 4.793 5.863 1 90.81 85 ASP A C 1
ATOM 667 O O . ASP A 1 85 ? 14.719 4.441 6.25 1 90.81 85 ASP A O 1
ATOM 671 N N . MET A 1 86 ? 12.812 5.605 6.504 1 93.25 86 MET A N 1
ATOM 672 C CA . MET A 1 86 ? 13.266 6.223 7.746 1 93.25 86 MET A CA 1
ATOM 673 C C . MET A 1 86 ? 12.891 5.367 8.953 1 93.25 86 MET A C 1
ATOM 675 O O . MET A 1 86 ? 13.117 5.766 10.094 1 93.25 86 MET A O 1
ATOM 679 N N . GLY A 1 87 ? 12.281 4.219 8.672 1 89.56 87 GLY A N 1
ATOM 680 C CA . GLY A 1 87 ? 11.844 3.371 9.773 1 89.56 87 GLY A CA 1
ATOM 681 C C . GLY A 1 87 ? 10.578 3.875 10.445 1 89.56 87 GLY A C 1
ATOM 682 O O . GLY A 1 87 ? 10.281 3.498 11.586 1 89.56 87 GLY A O 1
ATOM 683 N N . LYS A 1 88 ? 9.922 4.719 9.781 1 93.44 88 LYS A N 1
ATOM 684 C CA . LYS A 1 88 ? 8.672 5.285 10.289 1 93.44 88 LYS A CA 1
ATOM 685 C C . LYS A 1 88 ? 7.473 4.766 9.5 1 93.44 88 LYS A C 1
ATOM 687 O O . LYS A 1 88 ? 7.641 4.031 8.523 1 93.44 88 LYS A O 1
ATOM 692 N N . GLN A 1 89 ? 6.34 5.039 10 1 93.31 89 GLN A N 1
ATOM 693 C CA . GLN A 1 89 ? 5.113 4.672 9.305 1 93.31 89 GLN A CA 1
ATOM 694 C C . GLN A 1 89 ? 4.484 5.887 8.625 1 93.31 89 GLN A C 1
ATOM 696 O O . GLN A 1 89 ? 4.594 7.008 9.125 1 93.31 89 GLN A O 1
ATOM 701 N N . PHE A 1 90 ? 3.895 5.605 7.449 1 96.44 90 PHE A N 1
ATOM 702 C CA . PHE A 1 90 ? 3.082 6.641 6.82 1 96.44 90 PHE A CA 1
ATOM 703 C C . PHE A 1 90 ? 1.924 7.047 7.723 1 96.44 90 PHE A C 1
ATOM 705 O O . PHE A 1 90 ? 1.26 6.188 8.312 1 96.44 90 PHE A O 1
ATOM 712 N N . ALA A 1 91 ? 1.672 8.273 7.926 1 96.5 91 ALA A N 1
ATOM 713 C CA . ALA A 1 91 ? 0.85 8.797 9.016 1 96.5 91 ALA A CA 1
ATOM 714 C C . ALA A 1 91 ? -0.621 8.453 8.805 1 96.5 91 ALA A C 1
ATOM 716 O O . ALA A 1 91 ? -1.185 8.719 7.742 1 96.5 91 ALA A O 1
ATOM 717 N N . SER A 1 92 ? -1.202 7.883 9.805 1 95.31 92 SER A N 1
ATOM 718 C CA . SER A 1 92 ? -2.645 7.676 9.898 1 95.31 92 SER A CA 1
ATOM 719 C C . SER A 1 92 ? -3.232 8.414 11.094 1 95.31 92 SER A C 1
ATOM 721 O O . SER A 1 92 ? -2.543 8.641 12.086 1 95.31 92 SER A O 1
ATOM 723 N N . ILE A 1 93 ? -4.438 8.93 10.969 1 94.12 93 ILE A N 1
ATOM 724 C CA . ILE A 1 93 ? -5.184 9.578 12.047 1 94.12 93 ILE A CA 1
ATOM 725 C C . ILE A 1 93 ? -6.465 8.789 12.328 1 94.12 93 ILE A C 1
ATOM 727 O O . ILE A 1 93 ? -7.461 8.945 11.617 1 94.12 93 ILE A O 1
ATOM 731 N N . GLU A 1 94 ? -6.426 8.039 13.359 1 91.38 94 GLU A N 1
ATOM 732 C CA . GLU A 1 94 ? -7.492 7.055 13.523 1 91.38 94 GLU A CA 1
ATOM 733 C C . GLU A 1 94 ? -8.477 7.48 14.609 1 91.38 94 GLU A C 1
ATOM 735 O O . GLU A 1 94 ? -9.586 6.949 14.688 1 91.38 94 GLU A O 1
ATOM 740 N N . ASN A 1 95 ? -8.078 8.391 15.461 1 91.25 95 ASN A N 1
ATOM 741 C CA . ASN A 1 95 ? -8.945 8.859 16.531 1 91.25 95 ASN A CA 1
ATOM 742 C C . ASN A 1 95 ? -8.641 10.312 16.906 1 91.25 95 ASN A C 1
ATOM 744 O O . ASN A 1 95 ? -7.734 10.922 16.328 1 91.25 95 ASN A O 1
ATOM 748 N N . SER A 1 96 ? -9.453 10.828 17.906 1 91.5 96 SER A N 1
ATOM 749 C CA . SER A 1 96 ? -9.32 12.227 18.281 1 91.5 96 SER A CA 1
ATOM 750 C C . SER A 1 96 ? -7.965 12.508 18.922 1 91.5 96 SER A C 1
ATOM 752 O O . SER A 1 96 ? -7.414 13.594 18.781 1 91.5 96 SER A O 1
ATOM 754 N N . GLN A 1 97 ? -7.426 11.508 19.562 1 92.12 97 GLN A N 1
ATOM 755 C CA . GLN A 1 97 ? -6.105 11.664 20.172 1 92.12 97 GLN A CA 1
ATOM 756 C C . GLN A 1 97 ? -5.023 11.781 19.109 1 92.12 97 GLN A C 1
ATOM 758 O O . GLN A 1 97 ? -4.137 12.633 19.203 1 92.12 97 GLN A O 1
ATOM 763 N N . ASP A 1 98 ? -5.148 10.938 18.109 1 93.31 98 ASP A N 1
ATOM 764 C CA . ASP A 1 98 ? -4.242 11.055 16.984 1 93.31 98 ASP A CA 1
ATOM 765 C C . ASP A 1 98 ? -4.332 12.438 16.344 1 93.31 98 ASP A C 1
ATOM 767 O O . ASP A 1 98 ? -3.311 13.039 16 1 93.31 98 ASP A O 1
ATOM 771 N N . PHE A 1 99 ? -5.52 12.914 16.219 1 93 99 PHE A N 1
ATOM 772 C CA . PHE A 1 99 ? -5.754 14.203 15.57 1 93 99 PHE A CA 1
ATOM 773 C C . PHE A 1 99 ? -5.098 15.336 16.359 1 93 99 PHE A C 1
ATOM 775 O O . PHE A 1 99 ? -4.453 16.203 15.766 1 93 99 PHE A O 1
ATOM 782 N N . ALA A 1 100 ? -5.305 15.281 17.641 1 93.06 100 ALA A N 1
ATOM 783 C CA . ALA A 1 100 ? -4.684 16.312 18.484 1 93.06 100 ALA A CA 1
ATOM 784 C C . ALA A 1 100 ? -3.166 16.281 18.344 1 93.06 100 ALA A C 1
ATOM 786 O O . ALA A 1 100 ? -2.531 17.328 18.219 1 93.06 100 ALA A O 1
ATOM 787 N N . ALA A 1 101 ? -2.617 15.109 18.359 1 93.75 101 ALA A N 1
ATOM 788 C CA . ALA A 1 101 ? -1.171 14.969 18.203 1 93.75 101 ALA A CA 1
ATOM 789 C C . ALA A 1 101 ? -0.714 15.469 16.828 1 93.75 101 ALA A C 1
ATOM 791 O O . ALA A 1 101 ? 0.322 16.125 16.719 1 93.75 101 ALA A O 1
ATOM 792 N N . TYR A 1 102 ? -1.467 15.188 15.812 1 94.62 102 TYR A N 1
ATOM 793 C CA . TYR A 1 102 ? -1.137 15.633 14.469 1 94.62 102 TYR A CA 1
ATOM 794 C C . TYR A 1 102 ? -1.21 17.156 14.359 1 94.62 102 TYR A C 1
ATOM 796 O O . TYR A 1 102 ? -0.332 17.781 13.766 1 94.62 102 TYR A O 1
ATOM 804 N N . ARG A 1 103 ? -2.256 17.734 14.875 1 92.75 103 ARG A N 1
ATOM 805 C CA . ARG A 1 103 ? -2.418 19.172 14.859 1 92.75 103 ARG A CA 1
ATOM 806 C C . ARG A 1 103 ? -1.23 19.875 15.523 1 92.75 103 ARG A C 1
ATOM 808 O O . ARG A 1 103 ? -0.725 20.875 15.016 1 92.75 103 ARG A O 1
ATOM 815 N N . ASP A 1 104 ? -0.81 19.266 16.625 1 92.62 104 ASP A N 1
ATOM 816 C CA . ASP A 1 104 ? 0.35 19.828 17.312 1 92.62 104 ASP A CA 1
ATOM 817 C C . ASP A 1 104 ? 1.595 19.766 16.422 1 92.62 104 ASP A C 1
ATOM 819 O O . ASP A 1 104 ? 2.385 20.719 16.391 1 92.62 104 ASP A O 1
ATOM 823 N N . ALA A 1 105 ? 1.729 18.734 15.742 1 93.38 105 ALA A N 1
ATOM 824 C CA . ALA A 1 105 ? 2.91 18.531 14.914 1 93.38 105 ALA A CA 1
ATOM 825 C C . ALA A 1 105 ? 2.908 19.484 13.711 1 93.38 105 ALA A C 1
ATOM 827 O O . ALA A 1 105 ? 3.971 19.875 13.227 1 93.38 105 ALA A O 1
ATOM 828 N N . VAL A 1 106 ? 1.723 19.875 13.242 1 93.12 106 VAL A N 1
ATOM 829 C CA . VAL A 1 106 ? 1.602 20.688 12.031 1 93.12 106 VAL A CA 1
ATOM 830 C C . VAL A 1 106 ? 1.744 22.172 12.375 1 93.12 106 VAL A C 1
ATOM 832 O O . VAL A 1 106 ? 2.021 23 11.508 1 93.12 106 VAL A O 1
ATOM 835 N N . GLN A 1 107 ? 1.593 22.516 13.633 1 90 107 GLN A N 1
ATOM 836 C CA . GLN A 1 107 ? 1.497 23.906 14.078 1 90 107 GLN A CA 1
ATOM 837 C C . GLN A 1 107 ? 2.693 24.719 13.602 1 90 107 GLN A C 1
ATOM 839 O O . GLN A 1 107 ? 2.537 25.859 13.156 1 90 107 GLN A O 1
ATOM 844 N N . PRO A 1 108 ? 3.883 24.141 13.641 1 89.62 108 PRO A N 1
ATOM 845 C CA . PRO A 1 108 ? 5.039 24.938 13.195 1 89.62 108 PRO A CA 1
ATOM 846 C C . PRO A 1 108 ? 4.984 25.281 11.711 1 89.62 108 PRO A C 1
ATOM 848 O O . PRO A 1 108 ? 5.703 26.172 11.258 1 89.62 108 PRO A O 1
ATOM 851 N N . TYR A 1 109 ? 4.156 24.625 11.023 1 88 109 TYR A N 1
ATOM 852 C CA . TYR A 1 109 ? 4.066 24.844 9.586 1 88 109 TYR A CA 1
ATOM 853 C C . TYR A 1 109 ? 2.816 25.641 9.227 1 88 109 TYR A C 1
ATOM 855 O O . TYR A 1 109 ? 2.477 25.781 8.055 1 88 109 TYR A O 1
ATOM 863 N N . ALA A 1 110 ? 2.041 26.094 10.141 1 80.25 110 ALA A N 1
ATOM 864 C CA . ALA A 1 110 ? 0.729 26.719 9.969 1 80.25 110 ALA A CA 1
ATOM 865 C C . ALA A 1 110 ? 0.833 27.984 9.125 1 80.25 110 ALA A C 1
ATOM 867 O O . ALA A 1 110 ? -0.12 28.359 8.445 1 80.25 110 ALA A O 1
ATOM 868 N N . ASN A 1 111 ? 1.927 28.578 9.086 1 77.5 111 ASN A N 1
ATOM 869 C CA . ASN A 1 111 ? 2.059 29.859 8.391 1 77.5 111 ASN A CA 1
ATOM 870 C C . ASN A 1 111 ? 2.561 29.672 6.961 1 77.5 111 ASN A C 1
ATOM 872 O O . ASN A 1 111 ? 2.791 30.656 6.246 1 77.5 111 ASN A O 1
ATOM 876 N N . VAL A 1 112 ? 2.719 28.469 6.637 1 77 112 VAL A N 1
ATOM 877 C CA . VAL A 1 112 ? 3.188 28.172 5.289 1 77 112 VAL A CA 1
ATOM 878 C C . VAL A 1 112 ? 2.131 27.359 4.543 1 77 112 VAL A C 1
ATOM 880 O O . VAL A 1 112 ? 1.33 26.656 5.16 1 77 112 VAL A O 1
ATOM 883 N N . ASN A 1 113 ? 1.981 27.594 3.277 1 83.38 113 ASN A N 1
ATOM 884 C CA . ASN A 1 113 ? 1.011 26.891 2.443 1 83.38 113 ASN A CA 1
ATOM 885 C C . ASN A 1 113 ? 1.479 25.484 2.102 1 83.38 113 ASN A C 1
ATOM 887 O O . ASN A 1 113 ? 1.722 25.172 0.935 1 83.38 113 ASN A O 1
ATOM 891 N N . TYR A 1 114 ? 1.625 24.641 3.156 1 88.69 114 TYR A N 1
ATOM 892 C CA . TYR A 1 114 ? 2.029 23.25 2.939 1 88.69 114 TYR A CA 1
ATOM 893 C C . TYR A 1 114 ? 0.818 22.328 2.92 1 88.69 114 TYR A C 1
ATOM 895 O O . TYR A 1 114 ? -0.187 22.594 3.58 1 88.69 114 TYR A O 1
ATOM 903 N N . THR A 1 115 ? 0.863 21.422 2.096 1 95.06 115 THR A N 1
ATOM 904 C CA . THR A 1 115 ? 0.012 20.234 2.195 1 95.06 115 THR A CA 1
ATOM 905 C C . THR A 1 115 ? 0.822 19.016 2.635 1 95.06 115 THR A C 1
ATOM 907 O O . THR A 1 115 ? 2.02 18.938 2.354 1 95.06 115 THR A O 1
ATOM 910 N N . PHE A 1 116 ? 0.196 18.141 3.436 1 96.94 116 PHE A N 1
ATOM 911 C CA . PHE A 1 116 ? 0.89 16.938 3.906 1 96.94 116 PHE A CA 1
ATOM 912 C C . PHE A 1 116 ? 0.085 15.688 3.59 1 96.94 116 PHE A C 1
ATOM 914 O O . PHE A 1 116 ? -1.07 15.562 4.004 1 96.94 116 PHE A O 1
ATOM 921 N N . TRP A 1 117 ? 0.762 14.781 2.812 1 98.12 117 TRP A N 1
ATOM 922 C CA . TRP A 1 117 ? 0.152 13.477 2.58 1 98.12 117 TRP A CA 1
ATOM 923 C C . TRP A 1 117 ? -0.118 12.758 3.898 1 98.12 117 TRP A C 1
ATOM 925 O O . TRP A 1 117 ? 0.707 12.797 4.816 1 98.12 117 TRP A O 1
ATOM 935 N N . LEU A 1 118 ? -1.25 12.117 3.986 1 98 118 LEU A N 1
ATOM 936 C CA . LEU A 1 118 ? -1.574 11.086 4.965 1 98 118 LEU A CA 1
ATOM 937 C C . LEU A 1 118 ? -1.678 9.719 4.301 1 98 118 LEU A C 1
ATOM 939 O O . LEU A 1 118 ? -1.776 9.625 3.076 1 98 118 LEU A O 1
ATOM 943 N N . ALA A 1 119 ? -1.743 8.695 5.105 1 97.69 119 ALA A N 1
ATOM 944 C CA . ALA A 1 119 ? -1.694 7.32 4.613 1 97.69 119 ALA A CA 1
ATOM 945 C C . ALA A 1 119 ? -3.041 6.898 4.031 1 97.69 119 ALA A C 1
ATOM 947 O O . ALA A 1 119 ? -3.166 5.809 3.469 1 97.69 119 ALA A O 1
ATOM 948 N N . GLY A 1 120 ? -4.07 7.699 4.098 1 97.56 120 GLY A N 1
ATOM 949 C CA . GLY A 1 120 ? -5.406 7.324 3.67 1 97.56 120 GLY A CA 1
ATOM 950 C C . GLY A 1 120 ? -5.574 7.336 2.162 1 97.56 120 GLY A C 1
ATOM 951 O O . GLY A 1 120 ? -5.082 8.234 1.483 1 97.56 120 GLY A O 1
ATOM 952 N N . THR A 1 121 ? -6.309 6.316 1.649 1 97.94 121 THR A N 1
ATOM 953 C CA . THR A 1 121 ? -6.531 6.207 0.211 1 97.94 121 THR A CA 1
ATOM 954 C C . THR A 1 121 ? -7.688 5.258 -0.088 1 97.94 121 THR A C 1
ATOM 956 O O . THR A 1 121 ? -8.133 4.516 0.79 1 97.94 121 THR A O 1
ATOM 959 N N . ASN A 1 122 ? -8.227 5.379 -1.273 1 97.5 122 ASN A N 1
ATOM 960 C CA . ASN A 1 122 ? -9.188 4.395 -1.768 1 97.5 122 ASN A CA 1
ATOM 961 C C . ASN A 1 122 ? -8.68 3.711 -3.035 1 97.5 122 ASN A C 1
ATOM 963 O O . ASN A 1 122 ? -9.469 3.199 -3.826 1 97.5 122 ASN A O 1
ATOM 967 N N . VAL A 1 123 ? -7.355 3.729 -3.191 1 96.88 123 VAL A N 1
ATOM 968 C CA . VAL A 1 123 ? -6.762 3.158 -4.398 1 96.88 123 VAL A CA 1
ATOM 969 C C . VAL A 1 123 ? -7.238 1.719 -4.578 1 96.88 123 VAL A C 1
ATOM 971 O O . VAL A 1 123 ? -7.281 0.949 -3.615 1 96.88 123 VAL A O 1
ATOM 974 N N . GLY A 1 124 ? -7.695 1.385 -5.836 1 96.62 124 GLY A N 1
ATOM 975 C CA . GLY A 1 124 ? -8.094 0.028 -6.184 1 96.62 124 GLY A CA 1
ATOM 976 C C . GLY A 1 124 ? -9.531 -0.286 -5.816 1 96.62 124 GLY A C 1
ATOM 977 O O . GLY A 1 124 ? -10.023 -1.376 -6.109 1 96.62 124 GLY A O 1
ATOM 978 N N . ALA A 1 125 ? -10.203 0.647 -5.18 1 96.44 125 ALA A N 1
ATOM 979 C CA . ALA A 1 125 ? -11.594 0.419 -4.805 1 96.44 125 ALA A CA 1
ATOM 980 C C . ALA A 1 125 ? -12.453 0.151 -6.035 1 96.44 125 ALA A C 1
ATOM 982 O O . ALA A 1 125 ? -12.188 0.683 -7.117 1 96.44 125 ALA A O 1
ATOM 983 N N . ARG A 1 126 ? -13.484 -0.654 -5.867 1 95.12 126 ARG A N 1
ATOM 984 C CA . ARG A 1 126 ? -14.469 -0.869 -6.918 1 95.12 126 ARG A CA 1
ATOM 985 C C . ARG A 1 126 ? -15.281 0.396 -7.172 1 95.12 126 ARG A C 1
ATOM 987 O O . ARG A 1 126 ? -15.375 1.269 -6.305 1 95.12 126 ARG A O 1
ATOM 994 N N . SER A 1 127 ? -15.883 0.47 -8.312 1 93 127 SER A N 1
ATOM 995 C CA . SER A 1 127 ? -16.609 1.667 -8.742 1 93 127 SER A CA 1
ATOM 996 C C . SER A 1 127 ? -17.688 2.041 -7.742 1 93 127 SER A C 1
ATOM 998 O O . SER A 1 127 ? -17.953 3.225 -7.508 1 93 127 SER A O 1
ATOM 1000 N N . ASN A 1 128 ? -18.234 1.144 -7.035 1 93.25 128 ASN A N 1
ATOM 1001 C CA . ASN A 1 128 ? -19.312 1.436 -6.094 1 93.25 128 ASN A CA 1
ATOM 1002 C C . ASN A 1 128 ? -18.781 1.671 -4.688 1 93.25 128 ASN A C 1
ATOM 1004 O O . ASN A 1 128 ? -19.547 1.981 -3.771 1 93.25 128 ASN A O 1
ATOM 1008 N N . ASP A 1 129 ? -17.5 1.597 -4.52 1 95.19 129 ASP A N 1
ATOM 1009 C CA . ASP A 1 129 ? -16.906 1.645 -3.188 1 95.19 129 ASP A CA 1
ATOM 1010 C C . ASP A 1 129 ? -15.867 2.756 -3.09 1 95.19 129 ASP A C 1
ATOM 1012 O O . ASP A 1 129 ? -14.984 2.713 -2.23 1 95.19 129 ASP A O 1
ATOM 1016 N N . HIS A 1 130 ? -16.031 3.799 -3.918 1 96.81 130 HIS A N 1
ATOM 1017 C CA . HIS A 1 130 ? -15.008 4.84 -3.98 1 96.81 130 HIS A CA 1
ATOM 1018 C C . HIS A 1 130 ? -15.016 5.695 -2.717 1 96.81 130 HIS A C 1
ATOM 1020 O O . HIS A 1 130 ? -14.047 6.41 -2.441 1 96.81 130 HIS A O 1
ATOM 1026 N N . ARG A 1 131 ? -16.047 5.633 -1.931 1 95.88 131 ARG A N 1
ATOM 1027 C CA . ARG A 1 131 ? -16.125 6.422 -0.705 1 95.88 131 ARG A CA 1
ATOM 1028 C C . ARG A 1 131 ? -15.5 5.664 0.468 1 95.88 131 ARG A C 1
ATOM 1030 O O . ARG A 1 131 ? -15.398 6.199 1.574 1 95.88 131 ARG A O 1
ATOM 1037 N N . LYS A 1 132 ? -15.047 4.43 0.221 1 94.81 132 LYS A N 1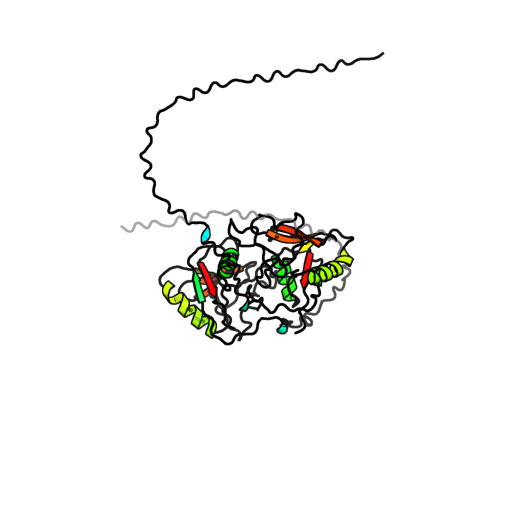
ATOM 1038 C CA . LYS A 1 132 ? -14.43 3.619 1.264 1 94.81 132 LYS A CA 1
ATOM 1039 C C . LYS A 1 132 ? -12.914 3.797 1.269 1 94.81 132 LYS A C 1
ATOM 1041 O O . LYS A 1 132 ? -12.203 3.143 0.503 1 94.81 132 LYS A O 1
ATOM 1046 N N . PHE A 1 133 ? -12.484 4.625 2.193 1 96.69 133 PHE A N 1
ATOM 1047 C CA . PHE A 1 133 ? -11.055 4.863 2.355 1 96.69 133 PHE A CA 1
ATOM 1048 C C . PHE A 1 133 ? -10.484 3.984 3.461 1 96.69 133 PHE A C 1
ATOM 1050 O O . PHE A 1 133 ? -11.203 3.582 4.379 1 96.69 133 PHE A O 1
ATOM 1057 N N . TYR A 1 134 ? -9.227 3.668 3.314 1 94 134 TYR A N 1
ATOM 1058 C CA . TYR A 1 134 ? -8.492 2.887 4.301 1 94 134 TYR A CA 1
ATOM 1059 C C . TYR A 1 134 ? -7.082 3.438 4.496 1 94 134 TYR A C 1
ATOM 1061 O O . TYR A 1 134 ? -6.586 4.199 3.662 1 94 134 TYR A O 1
ATOM 1069 N N . TRP A 1 135 ? -6.539 3.15 5.605 1 94.12 135 TRP A N 1
ATOM 1070 C CA . TRP A 1 135 ? -5.129 3.447 5.844 1 94.12 135 TRP A CA 1
ATOM 1071 C C . TRP A 1 135 ? -4.234 2.387 5.215 1 94.12 135 TRP A C 1
ATOM 1073 O O . TRP A 1 135 ? -4.246 1.226 5.633 1 94.12 135 TRP A O 1
ATOM 1083 N N . ILE A 1 136 ? -3.459 2.801 4.273 1 93.19 136 ILE A N 1
ATOM 1084 C CA . ILE A 1 136 ? -2.713 1.866 3.439 1 93.19 136 ILE A CA 1
ATOM 1085 C C . ILE A 1 136 ? -1.685 1.123 4.289 1 93.19 136 ILE A C 1
ATOM 1087 O O . ILE A 1 136 ? -1.253 0.024 3.934 1 93.19 136 ILE A O 1
ATOM 1091 N N . THR A 1 137 ? -1.353 1.667 5.461 1 89.38 137 THR A N 1
ATOM 1092 C CA . THR A 1 137 ? -0.288 1.124 6.297 1 89.38 137 THR A CA 1
ATOM 1093 C C . THR A 1 137 ? -0.795 -0.058 7.117 1 89.38 137 THR A C 1
ATOM 1095 O O . THR A 1 137 ? -0.009 -0.908 7.543 1 89.38 137 THR A O 1
ATOM 1098 N N . ASN A 1 138 ? -2.066 -0.105 7.344 1 84.44 138 ASN A N 1
ATOM 1099 C CA . ASN A 1 138 ? -2.576 -1.172 8.203 1 84.44 138 ASN A CA 1
ATOM 1100 C C . ASN A 1 138 ? -3.9 -1.723 7.68 1 84.44 138 ASN A C 1
ATOM 1102 O O . ASN A 1 138 ? -4.52 -2.574 8.32 1 84.44 138 ASN A O 1
ATOM 1106 N N . ASP A 1 139 ? -4.375 -1.263 6.559 1 87.25 139 ASP A N 1
ATOM 1107 C CA . ASP A 1 139 ? -5.547 -1.745 5.828 1 87.25 139 ASP A CA 1
ATOM 1108 C C . ASP A 1 139 ? -6.832 -1.472 6.605 1 87.25 139 ASP A C 1
ATOM 1110 O O . ASP A 1 139 ? -7.902 -1.957 6.234 1 87.25 139 ASP A O 1
ATOM 1114 N N . ARG A 1 140 ? -6.754 -0.7 7.672 1 88.75 140 ARG A N 1
ATOM 1115 C CA . ARG A 1 140 ? -7.965 -0.372 8.414 1 88.75 140 ARG A CA 1
ATOM 1116 C C . ARG A 1 140 ? -8.781 0.699 7.695 1 88.75 140 ARG A C 1
ATOM 1118 O O . ARG A 1 140 ? -8.219 1.664 7.172 1 88.75 140 ARG A O 1
ATOM 1125 N N . PRO A 1 141 ? -10.078 0.451 7.711 1 91.06 141 PRO A N 1
ATOM 1126 C CA . PRO A 1 141 ? -10.914 1.52 7.16 1 91.06 141 PRO A CA 1
ATOM 1127 C C . PRO A 1 141 ? -10.758 2.842 7.906 1 91.06 141 PRO A C 1
ATOM 1129 O O . PRO A 1 141 ? -10.578 2.846 9.125 1 91.06 141 PRO A O 1
ATOM 1132 N N . VAL A 1 142 ? -10.828 3.869 7.109 1 93.75 142 VAL A N 1
ATOM 1133 C CA . VAL A 1 142 ? -10.859 5.184 7.738 1 93.75 142 VAL A CA 1
ATOM 1134 C C . VAL A 1 142 ? -12.109 5.312 8.609 1 93.75 142 VAL A C 1
ATOM 1136 O O . VAL A 1 142 ? -13.195 4.898 8.211 1 93.75 142 VAL A O 1
ATOM 1139 N N . SER A 1 143 ? -12.016 5.746 9.82 1 88.06 143 SER A N 1
ATOM 1140 C CA . SER A 1 143 ? -13.07 5.961 10.805 1 88.06 143 SER A CA 1
ATOM 1141 C C . SER A 1 143 ? -13.422 4.664 11.531 1 88.06 143 SER A C 1
ATOM 1143 O O . SER A 1 143 ? -14.438 4.59 12.219 1 88.06 143 SER A O 1
ATOM 1145 N N . TYR A 1 144 ? -12.562 3.703 11.258 1 83.06 144 TYR A N 1
ATOM 1146 C CA . TYR A 1 144 ? -12.805 2.41 11.891 1 83.06 144 TYR A CA 1
ATOM 1147 C C . TYR A 1 144 ? -12.797 2.539 13.406 1 83.06 144 TYR A C 1
ATOM 1149 O O . TYR A 1 144 ? -13.648 1.959 14.086 1 83.06 144 TYR A O 1
ATOM 1157 N N . VAL A 1 145 ? -11.805 3.346 13.773 1 71.38 145 VAL A N 1
ATOM 1158 C CA . VAL A 1 145 ? -11.656 3.525 15.211 1 71.38 145 VAL A CA 1
ATOM 1159 C C . VAL A 1 145 ? -12.508 4.699 15.68 1 71.38 145 VAL A C 1
ATOM 1161 O O . VAL A 1 145 ? -12.289 5.84 15.273 1 71.38 145 VAL A O 1
ATOM 1164 N N . SER A 1 146 ? -13.594 4.414 16.453 1 77.62 146 SER A N 1
ATOM 1165 C CA . SER A 1 146 ? -14.43 5.395 17.125 1 77.62 146 SER A CA 1
ATOM 1166 C C . SER A 1 146 ? -15.273 6.191 16.141 1 77.62 146 SER A C 1
ATOM 1168 O O . SER A 1 146 ? -15.922 7.168 16.516 1 77.62 146 SER A O 1
ATOM 1170 N N . GLY A 1 147 ? -15.094 5.965 14.836 1 87.69 147 GLY A N 1
ATOM 1171 C CA . GLY A 1 147 ? -15.852 6.707 13.844 1 87.69 147 GLY A CA 1
ATOM 1172 C C . GLY A 1 147 ? -15.234 8.055 13.5 1 87.69 147 GLY A C 1
ATOM 1173 O O . GLY A 1 147 ? -15.844 8.852 12.789 1 87.69 147 GLY A O 1
ATOM 1174 N N . PHE A 1 148 ? -14.031 8.297 13.984 1 91.38 148 PHE A N 1
ATOM 1175 C CA . PHE A 1 148 ? -13.398 9.594 13.789 1 91.38 148 PHE A CA 1
ATOM 1176 C C . PHE A 1 148 ? -13.141 9.852 12.312 1 91.38 148 PHE A C 1
ATOM 1178 O O . PHE A 1 148 ? -12.586 8.992 11.617 1 91.38 148 PHE A O 1
ATOM 1185 N N . GLN A 1 149 ? -13.578 11.039 11.82 1 91.75 149 GLN A N 1
ATOM 1186 C CA . GLN A 1 149 ? -13.297 11.531 10.469 1 91.75 149 GLN A CA 1
ATOM 1187 C C . GLN A 1 149 ? -13.219 13.055 10.445 1 91.75 149 GLN A C 1
ATOM 1189 O O . GLN A 1 149 ? -13.867 13.727 11.242 1 91.75 149 GLN A O 1
ATOM 1194 N N . ASN A 1 150 ? -12.43 13.586 9.633 1 93.75 150 ASN A N 1
ATOM 1195 C CA . ASN A 1 150 ? -12.211 15.023 9.547 1 93.75 150 ASN A CA 1
ATOM 1196 C C . ASN A 1 150 ? -12.164 15.5 8.102 1 93.75 150 ASN A C 1
ATOM 1198 O O . ASN A 1 150 ? -11.289 16.281 7.727 1 93.75 150 ASN A O 1
ATOM 1202 N N . TRP A 1 151 ? -13.086 15.078 7.34 1 95.25 151 TRP A N 1
ATOM 1203 C CA . TRP A 1 151 ? -13.164 15.398 5.918 1 95.25 151 TRP A CA 1
ATOM 1204 C C . TRP A 1 151 ? -13.492 16.875 5.715 1 95.25 151 TRP A C 1
ATOM 1206 O O . TRP A 1 151 ? -14.367 17.422 6.391 1 95.25 151 TRP A O 1
ATOM 1216 N N . PHE A 1 152 ? -12.891 17.547 4.75 1 91.69 152 PHE A N 1
ATOM 1217 C CA . PHE A 1 152 ? -13.141 18.938 4.422 1 91.69 152 PHE A CA 1
ATOM 1218 C C . PHE A 1 152 ? -14.594 19.156 4.016 1 91.69 152 PHE A C 1
ATOM 1220 O O . PHE A 1 152 ? -15.227 20.125 4.441 1 91.69 152 PHE A O 1
ATOM 1227 N N . LEU A 1 153 ? -15.211 18.203 3.271 1 88.69 153 LEU A N 1
ATOM 1228 C CA . LEU A 1 153 ? -16.578 18.359 2.791 1 88.69 153 LEU A CA 1
ATOM 1229 C C . LEU A 1 153 ? -17.562 17.625 3.697 1 88.69 153 LEU A C 1
ATOM 1231 O O . LEU A 1 153 ? -18.719 17.422 3.328 1 88.69 153 LEU A O 1
ATOM 1235 N N . GLY A 1 154 ? -17.094 17.156 4.801 1 92.12 154 GLY A N 1
ATOM 1236 C CA . GLY A 1 154 ? -17.969 16.5 5.762 1 92.12 154 GLY A CA 1
ATOM 1237 C C . GLY A 1 154 ? -18.125 15.016 5.5 1 92.12 154 GLY A C 1
ATOM 1238 O O . GLY A 1 154 ? -18.547 14.266 6.387 1 92.12 154 GLY A O 1
ATOM 1239 N N . SER A 1 155 ? -17.953 14.656 4.246 1 93.5 155 SER A N 1
ATOM 1240 C CA . SER A 1 155 ? -18.031 13.25 3.873 1 93.5 155 SER A CA 1
ATOM 1241 C C . SER A 1 155 ? -16.922 12.875 2.898 1 93.5 155 SER A C 1
ATOM 1243 O O . SER A 1 155 ? -16.359 13.742 2.219 1 93.5 155 SER A O 1
ATOM 1245 N N . PRO A 1 156 ? -16.547 11.508 2.9 1 95.56 156 PRO A N 1
ATOM 1246 C CA . PRO A 1 156 ? -15.539 11.109 1.925 1 95.56 156 PRO A CA 1
ATOM 1247 C C . PRO A 1 156 ? -15.953 11.391 0.485 1 95.56 156 PRO A C 1
ATOM 1249 O O . PRO A 1 156 ? -17.109 11.156 0.116 1 95.56 156 PRO A O 1
ATOM 1252 N N . PRO A 1 157 ? -15.016 11.898 -0.302 1 96.25 157 PRO A N 1
ATOM 1253 C CA . PRO A 1 157 ? -15.32 12.086 -1.723 1 96.25 157 PRO A CA 1
ATOM 1254 C C . PRO A 1 157 ? -15.484 10.766 -2.471 1 96.25 157 PRO A C 1
ATOM 1256 O O . PRO A 1 157 ? -15.141 9.711 -1.943 1 96.25 157 PRO A O 1
ATOM 1259 N N . ASN A 1 158 ? -16.016 10.852 -3.727 1 96.25 158 ASN A N 1
ATOM 1260 C CA . ASN A 1 158 ? -16.328 9.656 -4.504 1 96.25 158 ASN A CA 1
ATOM 1261 C C . ASN A 1 158 ? -15.383 9.508 -5.691 1 96.25 158 ASN A C 1
ATOM 1263 O O . ASN A 1 158 ? -15.734 8.875 -6.691 1 96.25 158 ASN A O 1
ATOM 1267 N N . ASP A 1 159 ? -14.211 10.07 -5.621 1 96.62 159 ASP A N 1
ATOM 1268 C CA . ASP A 1 159 ? -13.242 9.953 -6.703 1 96.62 159 ASP A CA 1
ATOM 1269 C C . ASP A 1 159 ? -12.492 8.625 -6.629 1 96.62 159 ASP A C 1
ATOM 1271 O O . ASP A 1 159 ? -12.211 8.125 -5.539 1 96.62 159 ASP A O 1
ATOM 1275 N N . ALA A 1 160 ? -12.242 8.062 -7.793 1 96.12 160 ALA A N 1
ATOM 1276 C CA . ALA A 1 160 ? -11.445 6.844 -7.844 1 96.12 160 ALA A CA 1
ATOM 1277 C C . ALA A 1 160 ? -9.961 7.148 -7.645 1 96.12 160 ALA A C 1
ATOM 1279 O O . ALA A 1 160 ? -9.477 8.203 -8.062 1 96.12 160 ALA A O 1
ATOM 1280 N N . ASN A 1 161 ? -9.266 6.145 -7.031 1 96.5 161 ASN A N 1
ATOM 1281 C CA . ASN A 1 161 ? -7.816 6.215 -6.898 1 96.5 161 ASN A CA 1
ATOM 1282 C C . ASN A 1 161 ? -7.371 7.551 -6.316 1 96.5 161 ASN A C 1
ATOM 1284 O O . ASN A 1 161 ? -6.5 8.219 -6.879 1 96.5 161 ASN A O 1
ATOM 1288 N N . ALA A 1 162 ? -8.023 7.883 -5.172 1 97.94 162 ALA A N 1
ATOM 1289 C CA . ALA A 1 162 ? -7.766 9.148 -4.488 1 97.94 162 ALA A CA 1
ATOM 1290 C C . ALA A 1 162 ? -6.953 8.93 -3.217 1 97.94 162 ALA A C 1
ATOM 1292 O O . ALA A 1 162 ? -7.16 7.945 -2.502 1 97.94 162 ALA A O 1
ATOM 1293 N N . CYS A 1 163 ? -6.047 9.875 -2.977 1 98.56 163 CYS A N 1
ATOM 1294 C CA . CYS A 1 163 ? -5.172 9.82 -1.81 1 98.56 163 CYS A CA 1
ATOM 1295 C C . CYS A 1 163 ? -5.336 11.07 -0.95 1 98.56 163 CYS A C 1
ATOM 1297 O O . CYS A 1 163 ? -5.629 12.148 -1.465 1 98.56 163 CYS A O 1
ATOM 1299 N N . MET A 1 164 ? -5.133 10.883 0.319 1 98.06 164 MET A N 1
ATOM 1300 C CA . MET A 1 164 ? -5.52 11.898 1.298 1 98.06 164 MET A CA 1
ATOM 1301 C C . MET A 1 164 ? -4.34 12.805 1.637 1 98.06 164 MET A C 1
ATOM 1303 O O . MET A 1 164 ? -3.203 12.344 1.732 1 98.06 164 MET A O 1
ATOM 1307 N N . LEU A 1 165 ? -4.66 14.07 1.806 1 97.38 165 LEU A N 1
ATOM 1308 C CA . LEU A 1 165 ? -3.697 15.016 2.357 1 97.38 165 LEU A CA 1
ATOM 1309 C C . LEU A 1 165 ? -4.395 16.062 3.223 1 97.38 165 LEU A C 1
ATOM 1311 O O . LEU A 1 165 ? -5.625 16.125 3.256 1 97.38 165 LEU A O 1
ATOM 1315 N N . THR A 1 166 ? -3.646 16.672 4.066 1 95.19 166 THR A N 1
ATOM 1316 C CA . THR A 1 166 ? -4.152 17.812 4.836 1 95.19 166 THR A CA 1
ATOM 1317 C C . THR A 1 166 ? -3.594 19.125 4.297 1 95.19 166 THR A C 1
ATOM 1319 O O . THR A 1 166 ? -2.518 19.141 3.693 1 95.19 166 THR A O 1
ATOM 1322 N N . TYR A 1 167 ? -4.441 20 4.395 1 84.12 167 TYR A N 1
ATOM 1323 C CA . TYR A 1 167 ? -4.043 21.328 3.967 1 84.12 167 TYR A CA 1
ATOM 1324 C C . TYR A 1 167 ? -3.924 22.266 5.16 1 84.12 167 TYR A C 1
ATOM 1326 O O . TYR A 1 167 ? -4.824 22.328 6.004 1 84.12 167 TYR A O 1
ATOM 1334 N N . GLN A 1 168 ? -2.898 22.969 5.09 1 72.5 168 GLN A N 1
ATOM 1335 C CA . GLN A 1 168 ? -2.674 24.094 5.996 1 72.5 168 GLN A CA 1
ATOM 1336 C C . GLN A 1 168 ? -2.943 23.703 7.441 1 72.5 168 GLN A C 1
ATOM 1338 O O . GLN A 1 168 ? -2.994 22.5 7.762 1 72.5 168 GLN A O 1
ATOM 1343 N N . SER A 1 169 ? -3.166 24.672 8.266 1 70.75 169 SER A N 1
ATOM 1344 C CA . SER A 1 169 ? -3.367 24.531 9.703 1 70.75 169 SER A CA 1
ATOM 1345 C C . SER A 1 169 ? -4.75 23.969 10.008 1 70.75 169 SER A C 1
ATOM 1347 O O . SER A 1 169 ? -4.992 23.469 11.117 1 70.75 169 SER A O 1
ATOM 1349 N N . SER A 1 170 ? -5.598 23.859 8.992 1 76.75 170 SER A N 1
ATOM 1350 C CA . SER A 1 170 ? -6.926 23.312 9.266 1 76.75 170 SER A CA 1
ATOM 1351 C C . SER A 1 170 ? -6.871 21.812 9.531 1 76.75 170 SER A C 1
ATOM 1353 O O . SER A 1 170 ? -7.703 21.281 10.266 1 76.75 170 SER A O 1
ATOM 1355 N N . THR A 1 171 ? -5.93 21.188 9.062 1 88.12 171 THR A N 1
ATOM 1356 C CA . THR A 1 171 ? -5.707 19.75 9.227 1 88.12 171 THR A CA 1
ATOM 1357 C C . THR A 1 171 ? -6.906 18.953 8.711 1 88.12 171 THR A C 1
ATOM 1359 O O . THR A 1 171 ? -7.098 17.797 9.094 1 88.12 171 THR A O 1
ATOM 1362 N N . LEU A 1 172 ? -7.777 19.688 7.879 1 92.12 172 LEU A N 1
ATOM 1363 C CA . LEU A 1 172 ? -8.883 18.984 7.246 1 92.12 172 LEU A CA 1
ATOM 1364 C C . LEU A 1 172 ? -8.383 18.094 6.117 1 92.12 172 LEU A C 1
ATOM 1366 O O . LEU A 1 172 ? -7.359 18.391 5.492 1 92.12 172 LEU A O 1
ATOM 1370 N N . TRP A 1 173 ? -9.148 17.016 5.914 1 95.88 173 TRP A N 1
ATOM 1371 C CA . TRP A 1 173 ? -8.703 16.016 4.945 1 95.88 173 TRP A CA 1
ATOM 1372 C C . TRP A 1 173 ? -9.25 16.312 3.557 1 95.88 173 TRP A C 1
ATOM 1374 O O . TRP A 1 173 ? -10.461 16.5 3.385 1 95.88 173 TRP A O 1
ATOM 1384 N N . PHE A 1 174 ? -8.352 16.328 2.568 1 94.62 174 PHE A N 1
ATOM 1385 C CA . PHE A 1 174 ? -8.641 16.422 1.142 1 94.62 174 PHE A CA 1
ATOM 1386 C C . PHE A 1 174 ? -8.117 15.203 0.4 1 94.62 174 PHE A C 1
ATOM 1388 O O . PHE A 1 174 ? -7.312 14.445 0.936 1 94.62 174 PHE A O 1
ATOM 1395 N N . THR A 1 175 ? -8.781 15.047 -0.804 1 97.31 175 THR A N 1
ATOM 1396 C CA . THR A 1 175 ? -8.234 13.977 -1.636 1 97.31 175 THR A CA 1
ATOM 1397 C C . THR A 1 175 ? -7.812 14.516 -3 1 97.31 175 THR A C 1
ATOM 1399 O O . THR A 1 175 ? -8.422 15.461 -3.514 1 97.31 175 THR A O 1
ATOM 1402 N N . VAL A 1 176 ? -6.777 14 -3.484 1 97.69 176 VAL A N 1
ATOM 1403 C CA . VAL A 1 176 ? -6.219 14.344 -4.789 1 97.69 176 VAL A CA 1
ATOM 1404 C C . VAL A 1 176 ? -5.699 13.078 -5.477 1 97.69 176 VAL A C 1
ATOM 1406 O O . VAL A 1 176 ? -5.621 12.016 -4.855 1 97.69 176 VAL A O 1
ATOM 1409 N N . PRO A 1 177 ? -5.402 13.164 -6.789 1 97.06 177 PRO A N 1
ATOM 1410 C CA . PRO A 1 177 ? -4.82 11.992 -7.457 1 97.06 177 PRO A CA 1
ATOM 1411 C C . PRO A 1 177 ? -3.479 11.578 -6.863 1 97.06 177 PRO A C 1
ATOM 1413 O O . PRO A 1 177 ? -2.617 12.43 -6.621 1 97.06 177 PRO A O 1
ATOM 1416 N N . CYS A 1 178 ? -3.279 10.328 -6.676 1 96.88 178 CYS A N 1
ATOM 1417 C CA . CYS A 1 178 ? -2.184 9.766 -5.895 1 96.88 178 CYS A CA 1
ATOM 1418 C C . CYS A 1 178 ? -0.852 9.953 -6.613 1 96.88 178 CYS A C 1
ATOM 1420 O O . CYS A 1 178 ? 0.164 10.242 -5.977 1 96.88 178 CYS A O 1
ATOM 1422 N N . PHE A 1 179 ? -0.841 9.766 -7.941 1 91.44 179 PHE A N 1
ATOM 1423 C CA . PHE A 1 179 ? 0.424 9.602 -8.648 1 91.44 179 PHE A CA 1
ATOM 1424 C C . PHE A 1 179 ? 0.887 10.938 -9.234 1 91.44 179 PHE A C 1
ATOM 1426 O O . PHE A 1 179 ? 2.09 11.18 -9.352 1 91.44 179 PHE A O 1
ATOM 1433 N N . THR A 1 180 ? -0.098 11.781 -9.555 1 94.56 180 THR A N 1
ATOM 1434 C CA . THR A 1 180 ? 0.261 12.961 -10.328 1 94.56 180 THR A CA 1
ATOM 1435 C C . THR A 1 180 ? 0.413 14.18 -9.414 1 94.56 180 THR A C 1
ATOM 1437 O O . THR A 1 180 ? 0.988 15.195 -9.812 1 94.56 180 THR A O 1
ATOM 1440 N N . THR A 1 181 ? -0.121 14.117 -8.227 1 97.38 181 THR A N 1
ATOM 1441 C CA . THR A 1 181 ? -0.01 15.227 -7.289 1 97.38 181 THR A CA 1
ATOM 1442 C C . THR A 1 181 ? 1.248 15.086 -6.434 1 97.38 181 THR A C 1
ATOM 1444 O O . THR A 1 181 ? 1.584 13.992 -5.984 1 97.38 181 THR A O 1
ATOM 1447 N N . LEU A 1 182 ? 1.938 16.219 -6.285 1 97.81 182 LEU A N 1
ATOM 1448 C CA . LEU A 1 182 ? 3.109 16.266 -5.418 1 97.81 182 LEU A CA 1
ATOM 1449 C C . LEU A 1 182 ? 2.816 17.062 -4.148 1 97.81 182 LEU A C 1
ATOM 1451 O O . LEU A 1 182 ? 2.131 18.078 -4.195 1 97.81 182 LEU A O 1
ATOM 1455 N N . SER A 1 183 ? 3.244 16.625 -2.996 1 97.06 183 SER A N 1
ATOM 1456 C CA . SER A 1 183 ? 3.021 17.266 -1.705 1 97.06 183 SER A CA 1
ATOM 1457 C C . SER A 1 183 ? 4.09 16.859 -0.694 1 97.06 183 SER A C 1
ATOM 1459 O O . SER A 1 183 ? 4.824 15.891 -0.916 1 97.06 183 SER A O 1
ATOM 1461 N N . SER A 1 184 ? 4.199 17.641 0.377 1 97.12 184 SER A N 1
ATOM 1462 C CA . SER A 1 184 ? 4.898 17.203 1.577 1 97.12 184 SER A CA 1
ATOM 1463 C C . SER A 1 184 ? 4.164 16.047 2.244 1 97.12 184 SER A C 1
ATOM 1465 O O . SER A 1 184 ? 3.131 15.586 1.749 1 97.12 184 SER A O 1
ATOM 1467 N N . TYR A 1 185 ? 4.812 15.461 3.279 1 97.81 185 TYR A N 1
ATOM 1468 C CA . TYR A 1 185 ? 4.184 14.258 3.82 1 97.81 185 TYR A CA 1
ATOM 1469 C C . TYR A 1 185 ? 4.441 14.133 5.316 1 97.81 185 TYR A C 1
ATOM 1471 O O . TYR A 1 185 ? 5.355 14.766 5.852 1 97.81 185 TYR A O 1
ATOM 1479 N N . ALA A 1 186 ? 3.561 13.414 5.938 1 97.69 186 ALA A N 1
ATOM 1480 C CA . ALA A 1 186 ? 3.643 13.172 7.375 1 97.69 186 ALA A CA 1
ATOM 1481 C C . ALA A 1 186 ? 3.938 11.703 7.664 1 97.69 186 ALA A C 1
ATOM 1483 O O . ALA A 1 186 ? 3.396 10.812 7.004 1 97.69 186 ALA A O 1
ATOM 1484 N N . CYS A 1 187 ? 4.809 11.492 8.594 1 97.62 187 CYS A N 1
ATOM 1485 C CA . CYS A 1 187 ? 5.117 10.164 9.102 1 97.62 187 CYS A CA 1
ATOM 1486 C C . CYS A 1 187 ? 4.75 10.039 10.57 1 97.62 187 CYS A C 1
ATOM 1488 O O . CYS A 1 187 ? 4.566 11.039 11.258 1 97.62 187 CYS A O 1
ATOM 1490 N N . GLU A 1 188 ? 4.543 8.734 10.953 1 95.62 188 GLU A N 1
ATOM 1491 C CA . GLU A 1 188 ? 4.352 8.383 12.352 1 95.62 188 GLU A CA 1
ATOM 1492 C C . GLU A 1 188 ? 5.574 7.668 12.922 1 95.62 188 GLU A C 1
ATOM 1494 O O . GLU A 1 188 ? 6.113 6.758 12.289 1 95.62 188 GLU A O 1
ATOM 1499 N N . GLU A 1 189 ? 5.953 8.164 14.133 1 91.56 189 GLU A N 1
ATOM 1500 C CA . GLU A 1 189 ? 7.051 7.484 14.812 1 91.56 189 GLU A CA 1
ATOM 1501 C C . GLU A 1 189 ? 6.645 6.082 15.258 1 91.56 189 GLU A C 1
ATOM 1503 O O . GLU A 1 189 ? 5.488 5.852 15.617 1 91.56 189 GLU A O 1
ATOM 1508 N N . PRO A 1 190 ? 7.672 5.211 15.133 1 80.31 190 PRO A N 1
ATOM 1509 C CA . PRO A 1 190 ? 7.355 3.867 15.633 1 80.31 190 PRO A CA 1
ATOM 1510 C C . PRO A 1 190 ? 6.914 3.867 17.094 1 80.31 190 PRO A C 1
ATOM 1512 O O . PRO A 1 190 ? 7.387 4.691 17.891 1 80.31 190 PRO A O 1
ATOM 1515 N N . GLN A 1 191 ? 5.832 3.1 17.234 1 69.25 191 GLN A N 1
ATOM 1516 C CA . GLN A 1 191 ? 5.387 3.018 18.625 1 69.25 191 GLN A CA 1
ATOM 1517 C C . GLN A 1 191 ? 6.273 2.074 19.438 1 69.25 191 GLN A C 1
ATOM 1519 O O . GLN A 1 191 ? 6.785 1.087 18.906 1 69.25 191 GLN A O 1
ATOM 1524 N N . ASP A 1 192 ? 7.078 2.613 20.438 1 51.59 192 ASP A N 1
ATOM 1525 C CA . ASP A 1 192 ? 7.883 1.792 21.344 1 51.59 192 ASP A CA 1
ATOM 1526 C C . ASP A 1 192 ? 7.066 0.628 21.906 1 51.59 192 ASP A C 1
ATOM 1528 O O . ASP A 1 192 ? 5.965 0.826 22.406 1 51.59 192 ASP A O 1
ATOM 1532 N N . VAL A 1 193 ? 7.027 -0.491 21.25 1 40.94 193 VAL A N 1
ATOM 1533 C CA . VAL A 1 193 ? 6.523 -1.608 22.047 1 40.94 193 VAL A CA 1
ATOM 1534 C C . VAL A 1 193 ? 7.457 -1.87 23.219 1 40.94 193 VAL A C 1
ATOM 1536 O O . VAL A 1 193 ? 8.664 -1.654 23.125 1 40.94 193 VAL A O 1
ATOM 1539 N N . MET B 1 1 ? 16.141 -26.5 -72 1 28.98 1 MET B N 1
ATOM 1540 C CA . MET B 1 1 ? 16.828 -25.25 -72.312 1 28.98 1 MET B CA 1
ATOM 1541 C C . MET B 1 1 ? 17.078 -24.438 -71.062 1 28.98 1 MET B C 1
ATOM 1543 O O . MET B 1 1 ? 16.156 -24.141 -70.312 1 28.98 1 MET B O 1
ATOM 1547 N N . GLU B 1 2 ? 18.328 -24.547 -70.375 1 34.62 2 GLU B N 1
ATOM 1548 C CA . GLU B 1 2 ? 18.906 -24.281 -69.062 1 34.62 2 GLU B CA 1
ATOM 1549 C C . GLU B 1 2 ? 19 -22.766 -68.812 1 34.62 2 GLU B C 1
ATOM 1551 O O . GLU B 1 2 ? 19.844 -22.094 -69.438 1 34.62 2 GLU B O 1
ATOM 1556 N N . VAL B 1 3 ? 17.875 -22.047 -68.875 1 32.44 3 VAL B N 1
ATOM 1557 C CA . VAL B 1 3 ? 18.016 -20.594 -68.875 1 32.44 3 VAL B CA 1
ATOM 1558 C C . VAL B 1 3 ? 18.656 -20.156 -67.562 1 32.44 3 VAL B C 1
ATOM 1560 O O . VAL B 1 3 ? 18.109 -20.391 -66.438 1 32.44 3 VAL B O 1
ATOM 1563 N N . LEU B 1 4 ? 20.031 -20.062 -67.438 1 30.03 4 LEU B N 1
ATOM 1564 C CA . LEU B 1 4 ? 21.031 -19.672 -66.438 1 30.03 4 LEU B CA 1
ATOM 1565 C C . LEU B 1 4 ? 20.828 -18.219 -66 1 30.03 4 LEU B C 1
ATOM 1567 O O . LEU B 1 4 ? 21.109 -17.297 -66.812 1 30.03 4 LEU B O 1
ATOM 1571 N N . TYR B 1 5 ? 19.594 -17.812 -65.625 1 33.66 5 TYR B N 1
ATOM 1572 C CA . TYR B 1 5 ? 19.562 -16.375 -65.375 1 33.66 5 TYR B CA 1
ATOM 1573 C C . TYR B 1 5 ? 20.609 -15.953 -64.375 1 33.66 5 TYR B C 1
ATOM 1575 O O . TYR B 1 5 ? 20.609 -16.453 -63.219 1 33.66 5 TYR B O 1
ATOM 1583 N N . LYS B 1 6 ? 21.875 -15.586 -64.812 1 34.5 6 LYS B N 1
ATOM 1584 C CA . LYS B 1 6 ? 23.031 -14.992 -64.188 1 34.5 6 LYS B CA 1
ATOM 1585 C C . LYS B 1 6 ? 22.625 -13.734 -63.375 1 34.5 6 LYS B C 1
ATOM 1587 O O . LYS B 1 6 ? 22.109 -12.773 -63.969 1 34.5 6 LYS B O 1
ATOM 1592 N N . ASN B 1 7 ? 22.078 -13.898 -62.125 1 34.12 7 ASN B N 1
ATOM 1593 C CA . ASN B 1 7 ? 21.734 -12.867 -61.156 1 34.12 7 ASN B CA 1
ATOM 1594 C C . ASN B 1 7 ? 22.875 -11.867 -60.969 1 34.12 7 ASN B C 1
ATOM 1596 O O . ASN B 1 7 ? 23.984 -12.242 -60.625 1 34.12 7 ASN B O 1
ATOM 1600 N N . THR B 1 8 ? 22.906 -10.758 -61.781 1 31.25 8 THR B N 1
ATOM 1601 C CA . THR B 1 8 ? 23.766 -9.578 -61.781 1 31.25 8 THR B CA 1
ATOM 1602 C C . THR B 1 8 ? 23.797 -8.93 -60.406 1 31.25 8 THR B C 1
ATOM 1604 O O . THR B 1 8 ? 22.75 -8.57 -59.844 1 31.25 8 THR B O 1
ATOM 1607 N N . LEU B 1 9 ? 24.828 -9.195 -59.531 1 32.56 9 LEU B N 1
ATOM 1608 C CA . LEU B 1 9 ? 25.281 -8.727 -58.219 1 32.56 9 LEU B CA 1
ATOM 1609 C C . LEU B 1 9 ? 25.516 -7.215 -58.25 1 32.56 9 LEU B C 1
ATOM 1611 O O . LEU B 1 9 ? 26.391 -6.727 -58.969 1 32.56 9 LEU B O 1
ATOM 1615 N N . LEU B 1 10 ? 24.469 -6.367 -58.344 1 30.33 10 LEU B N 1
ATOM 1616 C CA . LEU B 1 10 ? 24.656 -4.922 -58.344 1 30.33 10 LEU B CA 1
ATOM 1617 C C . LEU B 1 10 ? 25.391 -4.465 -57.094 1 30.33 10 LEU B C 1
ATOM 1619 O O . LEU B 1 10 ? 24.906 -4.652 -56 1 30.33 10 LEU B O 1
ATOM 1623 N N . SER B 1 11 ? 26.75 -4.324 -57.125 1 31.03 11 SER B N 1
ATOM 1624 C CA . SER B 1 11 ? 27.734 -3.803 -56.156 1 31.03 11 SER B CA 1
ATOM 1625 C C . SER B 1 11 ? 27.453 -2.344 -55.812 1 31.03 11 SER B C 1
ATOM 1627 O O . SER B 1 11 ? 27.594 -1.462 -56.688 1 31.03 11 SER B O 1
ATOM 1629 N N . PHE B 1 12 ? 26.328 -1.974 -55.125 1 29.95 12 PHE B N 1
ATOM 1630 C CA . PHE B 1 12 ? 26.141 -0.566 -54.781 1 29.95 12 PHE B CA 1
ATOM 1631 C C . PHE B 1 12 ? 27.328 -0.038 -54 1 29.95 12 PHE B C 1
ATOM 1633 O O . PHE B 1 12 ? 27.625 -0.543 -52.906 1 29.95 12 PHE B O 1
ATOM 1640 N N . VAL B 1 13 ? 28.328 0.597 -54.656 1 30.91 13 VAL B N 1
ATOM 1641 C CA . VAL B 1 13 ? 29.531 1.304 -54.188 1 30.91 13 VAL B CA 1
ATOM 1642 C C . VAL B 1 13 ? 29.109 2.475 -53.281 1 30.91 13 VAL B C 1
ATOM 1644 O O . VAL B 1 13 ? 28.484 3.426 -53.75 1 30.91 13 VAL B O 1
ATOM 1647 N N . VAL B 1 14 ? 28.484 2.264 -52.094 1 28.77 14 VAL B N 1
ATOM 1648 C CA . VAL B 1 14 ? 28.141 3.416 -51.281 1 28.77 14 VAL B CA 1
ATOM 1649 C C . VAL B 1 14 ? 29.406 4.227 -50.969 1 28.77 14 VAL B C 1
ATOM 1651 O O . VAL B 1 14 ? 30.391 3.691 -50.469 1 28.77 14 VAL B O 1
ATOM 1654 N N . ALA B 1 15 ? 29.562 5.398 -51.594 1 27.11 15 ALA B N 1
ATOM 1655 C CA . ALA B 1 15 ? 30.531 6.492 -51.562 1 27.11 15 ALA B CA 1
ATOM 1656 C C . ALA B 1 15 ? 30.688 7.047 -50.156 1 27.11 15 ALA B C 1
ATOM 1658 O O . ALA B 1 15 ? 29.703 7.449 -49.531 1 27.11 15 ALA B O 1
ATOM 1659 N N . VAL B 1 16 ? 31.734 6.625 -49.375 1 28.2 16 VAL B N 1
ATOM 1660 C CA . VAL B 1 16 ? 32.25 6.988 -48.062 1 28.2 16 VAL B CA 1
ATOM 1661 C C . VAL B 1 16 ? 32.625 8.469 -48.031 1 28.2 16 VAL B C 1
ATOM 1663 O O . VAL B 1 16 ? 33.594 8.867 -48.688 1 28.2 16 VAL B O 1
ATOM 1666 N N . VAL B 1 17 ? 31.641 9.391 -48.156 1 27.14 17 VAL B N 1
ATOM 1667 C CA . VAL B 1 17 ? 32.031 10.789 -48.156 1 27.14 17 VAL B CA 1
ATOM 1668 C C . VAL B 1 17 ? 32.812 11.078 -46.844 1 27.14 17 VAL B C 1
ATOM 1670 O O . VAL B 1 17 ? 32.281 10.875 -45.75 1 27.14 17 VAL B O 1
ATOM 1673 N N . LEU B 1 18 ? 34.125 11.125 -46.906 1 28.91 18 LEU B N 1
ATOM 1674 C CA . LEU B 1 18 ? 35.156 11.469 -45.938 1 28.91 18 LEU B CA 1
ATOM 1675 C C . LEU B 1 18 ? 35 12.914 -45.469 1 28.91 18 LEU B C 1
ATOM 1677 O O . LEU B 1 18 ? 35.281 13.844 -46.25 1 28.91 18 LEU B O 1
ATOM 1681 N N . VAL B 1 19 ? 33.844 13.266 -44.844 1 28.89 19 VAL B N 1
ATOM 1682 C CA . VAL B 1 19 ? 33.75 14.648 -44.406 1 28.89 19 VAL B CA 1
ATOM 1683 C C . VAL B 1 19 ? 34.906 14.969 -43.469 1 28.89 19 VAL B C 1
ATOM 1685 O O . VAL B 1 19 ? 35.125 14.266 -42.469 1 28.89 19 VAL B O 1
ATOM 1688 N N . LEU B 1 20 ? 35.938 15.617 -43.969 1 30.27 20 LEU B N 1
ATOM 1689 C CA . LEU B 1 20 ? 37.125 16.188 -43.375 1 30.27 20 LEU B CA 1
ATOM 1690 C C . LEU B 1 20 ? 36.781 17.266 -42.344 1 30.27 20 LEU B C 1
ATOM 1692 O O . LEU B 1 20 ? 36.406 18.375 -42.719 1 30.27 20 LEU B O 1
ATOM 1696 N N . SER B 1 21 ? 35.844 17.094 -41.438 1 29.05 21 SER B N 1
ATOM 1697 C CA . SER B 1 21 ? 35.594 18.281 -40.625 1 29.05 21 SER B CA 1
ATOM 1698 C C . SER B 1 21 ? 36.844 18.766 -39.906 1 29.05 21 SER B C 1
ATOM 1700 O O . SER B 1 21 ? 37.625 17.969 -39.375 1 29.05 21 SER B O 1
ATOM 1702 N N . ILE B 1 22 ? 37.344 19.906 -40.312 1 32.38 22 ILE B N 1
ATOM 1703 C CA . ILE B 1 22 ? 38.375 20.812 -39.844 1 32.38 22 ILE B CA 1
ATOM 1704 C C . ILE B 1 22 ? 38.125 21.172 -38.375 1 32.38 22 ILE B C 1
ATOM 1706 O O . ILE B 1 22 ? 37.062 21.719 -38.031 1 32.38 22 ILE B O 1
ATOM 1710 N N . VAL B 1 23 ? 38.562 20.391 -37.406 1 34.22 23 VAL B N 1
ATOM 1711 C CA . VAL B 1 23 ? 38.531 20.609 -35.969 1 34.22 23 VAL B CA 1
ATOM 1712 C C . VAL B 1 23 ? 39.406 21.8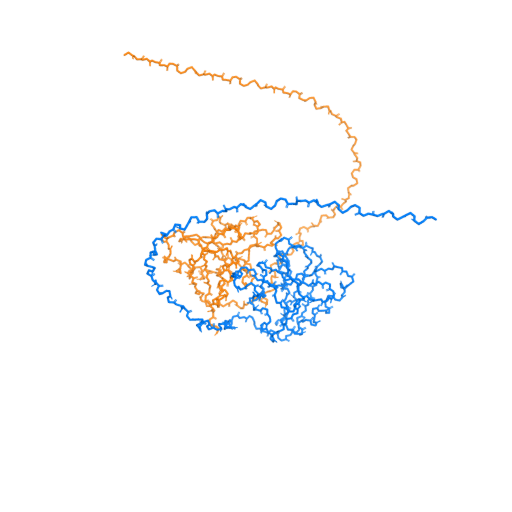28 -35.625 1 34.22 23 VAL B C 1
ATOM 1714 O O . VAL B 1 23 ? 40.625 21.781 -35.75 1 34.22 23 VAL B O 1
ATOM 1717 N N . ALA B 1 24 ? 39 23.062 -36.094 1 30.83 24 ALA B N 1
ATOM 1718 C CA . ALA B 1 24 ? 39.781 24.203 -35.594 1 30.83 24 ALA B CA 1
ATOM 1719 C C . ALA B 1 24 ? 39.906 24.156 -34.062 1 30.83 24 ALA B C 1
ATOM 1721 O O . ALA B 1 24 ? 38.906 23.938 -33.375 1 30.83 24 ALA B O 1
ATOM 1722 N N . ALA B 1 25 ? 41.094 24.078 -33.531 1 33.22 25 ALA B N 1
ATOM 1723 C CA . ALA B 1 25 ? 41.656 24.016 -32.188 1 33.22 25 ALA B CA 1
ATOM 1724 C C . ALA B 1 25 ? 41.375 25.297 -31.406 1 33.22 25 ALA B C 1
ATOM 1726 O O . ALA B 1 25 ? 41.969 26.328 -31.656 1 33.22 25 ALA B O 1
ATOM 1727 N N . THR B 1 26 ? 40.125 25.844 -31.453 1 33.41 26 THR B N 1
ATOM 1728 C CA . THR B 1 26 ? 40.125 27.078 -30.688 1 33.41 26 THR B CA 1
ATOM 1729 C C . THR B 1 26 ? 40.562 26.844 -29.25 1 33.41 26 THR B C 1
ATOM 1731 O O . THR B 1 26 ? 40.25 25.797 -28.672 1 33.41 26 THR B O 1
ATOM 1734 N N . THR B 1 27 ? 41.75 27.375 -28.812 1 35.22 27 THR B N 1
ATOM 1735 C CA . THR B 1 27 ? 42.438 27.438 -27.531 1 35.22 27 THR B CA 1
ATOM 1736 C C . THR B 1 27 ? 41.562 28.078 -26.469 1 35.22 27 THR B C 1
ATOM 1738 O O . THR B 1 27 ? 41.281 29.281 -26.547 1 35.22 27 THR B O 1
ATOM 1741 N N . ASN B 1 28 ? 40.344 27.625 -26.297 1 35 28 ASN B N 1
ATOM 1742 C CA . ASN B 1 28 ? 39.594 28.375 -25.281 1 35 28 ASN B CA 1
ATOM 1743 C C . ASN B 1 28 ? 40.344 28.375 -23.953 1 35 28 ASN B C 1
ATOM 1745 O O . ASN B 1 28 ? 40.875 27.359 -23.516 1 35 28 ASN B O 1
ATOM 1749 N N . PRO B 1 29 ? 40.812 29.562 -23.516 1 34.16 29 PRO B N 1
ATOM 1750 C CA . PRO B 1 29 ? 41.5 29.703 -22.234 1 34.16 29 PRO B CA 1
ATOM 1751 C C . PRO B 1 29 ? 40.812 29 -21.078 1 34.16 29 PRO B C 1
ATOM 1753 O O . PRO B 1 29 ? 39.594 28.844 -21.094 1 34.16 29 PRO B O 1
ATOM 1756 N N . GLU B 1 30 ? 41.594 28.141 -20.359 1 33.41 30 GLU B N 1
ATOM 1757 C CA . GLU B 1 30 ? 41.219 27.25 -19.25 1 33.41 30 GLU B CA 1
ATOM 1758 C C . GLU B 1 30 ? 40.625 28.047 -18.094 1 33.41 30 GLU B C 1
ATOM 1760 O O . GLU B 1 30 ? 41.25 28.969 -17.578 1 33.41 30 GLU B O 1
ATOM 1765 N N . PRO B 1 31 ? 39.312 28.453 -18.234 1 33.56 31 PRO B N 1
ATOM 1766 C CA . PRO B 1 31 ? 38.875 29.172 -17.031 1 33.56 31 PRO B CA 1
ATOM 1767 C C . PRO B 1 31 ? 39.344 28.5 -15.75 1 33.56 31 PRO B C 1
ATOM 1769 O O . PRO B 1 31 ? 39.531 27.281 -15.719 1 33.56 31 PRO B O 1
ATOM 1772 N N . ALA B 1 32 ? 40.031 29.312 -14.859 1 36.09 32 ALA B N 1
ATOM 1773 C CA . ALA B 1 32 ? 40.469 28.969 -13.516 1 36.09 32 ALA B CA 1
ATOM 1774 C C . ALA B 1 32 ? 39.375 28.281 -12.719 1 36.09 32 ALA B C 1
ATOM 1776 O O . ALA B 1 32 ? 38.312 28.875 -12.469 1 36.09 32 ALA B O 1
ATOM 1777 N N . GLY B 1 33 ? 39.094 27 -12.977 1 29.16 33 GLY B N 1
ATOM 1778 C CA . GLY B 1 33 ? 38.094 26.188 -12.305 1 29.16 33 GLY B CA 1
ATOM 1779 C C . GLY B 1 33 ? 38.25 26.172 -10.797 1 29.16 33 GLY B C 1
ATOM 1780 O O . GLY B 1 33 ? 39.312 25.781 -10.281 1 29.16 33 GLY B O 1
ATOM 1781 N N . THR B 1 34 ? 37.844 27.281 -10.156 1 29.3 34 THR B N 1
ATOM 1782 C CA . THR B 1 34 ? 37.812 27.156 -8.703 1 29.3 34 THR B CA 1
ATOM 1783 C C . THR B 1 34 ? 37.25 25.797 -8.289 1 29.3 34 THR B C 1
ATOM 1785 O O . THR B 1 34 ? 36.125 25.438 -8.664 1 29.3 34 THR B O 1
ATOM 1788 N N . LYS B 1 35 ? 38.156 24.938 -8.062 1 29.78 35 LYS B N 1
ATOM 1789 C CA . LYS B 1 35 ? 37.875 23.625 -7.5 1 29.78 35 LYS B CA 1
ATOM 1790 C C . LYS B 1 35 ? 36.969 23.734 -6.262 1 29.78 35 LYS B C 1
ATOM 1792 O O . LYS B 1 35 ? 37.406 24.203 -5.215 1 29.78 35 LYS B O 1
ATOM 1797 N N . THR B 1 36 ? 35.719 24.219 -6.418 1 28.34 36 THR B N 1
ATOM 1798 C CA . THR B 1 36 ? 34.906 24 -5.227 1 28.34 36 THR B CA 1
ATOM 1799 C C . THR B 1 36 ? 35.062 22.578 -4.719 1 28.34 36 THR B C 1
ATOM 1801 O O . THR B 1 36 ? 34.812 21.609 -5.457 1 28.34 36 THR B O 1
ATOM 1804 N N . GLU B 1 37 ? 35.906 22.406 -3.793 1 26.36 37 GLU B N 1
ATOM 1805 C CA . GLU B 1 37 ? 36.031 21.141 -3.072 1 26.36 37 GLU B CA 1
ATOM 1806 C C . GLU B 1 37 ? 34.656 20.562 -2.729 1 26.36 37 GLU B C 1
ATOM 1808 O O . GLU B 1 37 ? 33.906 21.156 -1.946 1 26.36 37 GLU B O 1
ATOM 1813 N N . VAL B 1 38 ? 33.969 19.984 -3.729 1 30.7 38 VAL B N 1
ATOM 1814 C CA . VAL B 1 38 ? 32.844 19.156 -3.34 1 30.7 38 VAL B CA 1
ATOM 1815 C C . VAL B 1 38 ? 33.281 18.141 -2.285 1 30.7 38 VAL B C 1
ATOM 1817 O O . VAL B 1 38 ? 34.156 17.312 -2.535 1 30.7 38 VAL B O 1
ATOM 1820 N N . LYS B 1 39 ? 33.125 18.547 -1.088 1 29.81 39 LYS B N 1
ATOM 1821 C CA . LYS B 1 39 ? 33.312 17.562 -0.034 1 29.81 39 LYS B CA 1
ATOM 1822 C C . LYS B 1 39 ? 32.688 16.219 -0.437 1 29.81 39 LYS B C 1
ATOM 1824 O O . LYS B 1 39 ? 31.5 16.125 -0.75 1 29.81 39 LYS B O 1
ATOM 1829 N N . SER B 1 40 ? 33.469 15.328 -1.012 1 28.38 40 SER B N 1
ATOM 1830 C CA . SER B 1 40 ? 33.156 13.93 -1.293 1 28.38 40 SER B CA 1
ATOM 1831 C C . SER B 1 40 ? 32.531 13.242 -0.078 1 28.38 40 SER B C 1
ATOM 1833 O O . SER B 1 40 ? 33.156 13.188 0.987 1 28.38 40 SER B O 1
ATOM 1835 N N . TYR B 1 41 ? 31.25 13.391 0.045 1 27.67 41 TYR B N 1
ATOM 1836 C CA . TYR B 1 41 ? 30.594 12.555 1.048 1 27.67 41 TYR B CA 1
ATOM 1837 C C . TYR B 1 41 ? 31.078 11.109 0.946 1 27.67 41 TYR B C 1
ATOM 1839 O O . TYR B 1 41 ? 31.125 10.539 -0.145 1 27.67 41 TYR B O 1
ATOM 1847 N N . SER B 1 42 ? 32.094 10.797 1.678 1 31 42 SER B N 1
ATOM 1848 C CA . SER B 1 42 ? 32.594 9.422 1.796 1 31 42 SER B CA 1
ATOM 1849 C C . SER B 1 42 ? 31.422 8.445 1.942 1 31 42 SER B C 1
ATOM 1851 O O . SER B 1 42 ? 30.453 8.719 2.648 1 31 42 SER B O 1
ATOM 1853 N N . PRO B 1 43 ? 31.359 7.461 1.015 1 30.36 43 PRO B N 1
ATOM 1854 C CA . PRO B 1 43 ? 30.391 6.359 0.972 1 30.36 43 PRO B CA 1
ATOM 1855 C C . PRO B 1 43 ? 30.219 5.664 2.324 1 30.36 43 PRO B C 1
ATOM 1857 O O . PRO B 1 43 ? 29.438 4.727 2.449 1 30.36 43 PRO B O 1
ATOM 1860 N N . GLU B 1 44 ? 31.188 5.855 3.131 1 32.94 44 GLU B N 1
ATOM 1861 C CA . GLU B 1 44 ? 31.156 4.984 4.301 1 32.94 44 GLU B CA 1
ATOM 1862 C C . GLU B 1 44 ? 29.875 5.199 5.113 1 32.94 44 GLU B C 1
ATOM 1864 O O . GLU B 1 44 ? 29.547 4.398 5.996 1 32.94 44 GLU B O 1
ATOM 1869 N N . ASP B 1 45 ? 29.406 6.387 5.035 1 27.95 45 ASP B N 1
ATOM 1870 C CA . ASP B 1 45 ? 28.328 6.582 6.008 1 27.95 45 ASP B CA 1
ATOM 1871 C C . ASP B 1 45 ? 27.031 5.938 5.531 1 27.95 45 ASP B C 1
ATOM 1873 O O . ASP B 1 45 ? 25.953 6.289 6.004 1 27.95 45 ASP B O 1
ATOM 1877 N N . VAL B 1 46 ? 27.062 5.367 4.352 1 30.11 46 VAL B N 1
ATOM 1878 C CA . VAL B 1 46 ? 25.844 4.586 4.18 1 30.11 46 VAL B CA 1
ATOM 1879 C C . VAL B 1 46 ? 25.766 3.51 5.262 1 30.11 46 VAL B C 1
ATOM 1881 O O . VAL B 1 46 ? 26.438 2.477 5.168 1 30.11 46 VAL B O 1
ATOM 1884 N N . LYS B 1 47 ? 25.734 3.832 6.473 1 29.27 47 LYS B N 1
ATOM 1885 C CA . LYS B 1 47 ? 25.328 2.809 7.43 1 29.27 47 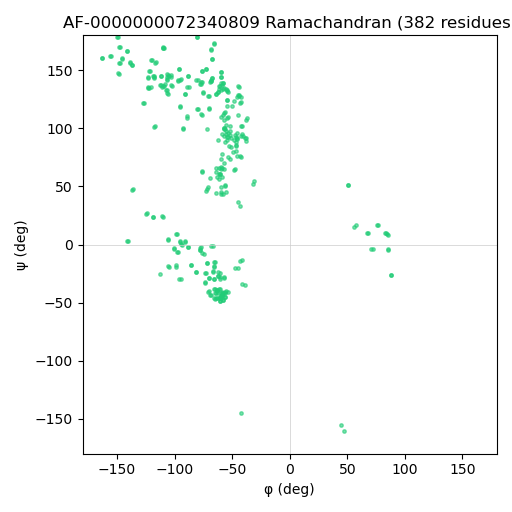LYS B CA 1
ATOM 1886 C C . LYS B 1 47 ? 24.219 1.935 6.855 1 29.27 47 LYS B C 1
ATOM 1888 O O . LYS B 1 47 ? 23.297 2.436 6.199 1 29.27 47 LYS B O 1
ATOM 1893 N N . ASP B 1 48 ? 24.484 0.695 6.512 1 28.41 48 ASP B N 1
ATOM 1894 C CA . ASP B 1 48 ? 23.516 -0.366 6.215 1 28.41 48 ASP B CA 1
ATOM 1895 C C . ASP B 1 48 ? 22.234 -0.196 7.023 1 28.41 48 ASP B C 1
ATOM 1897 O O . ASP B 1 48 ? 22.203 -0.509 8.219 1 28.41 48 ASP B O 1
ATOM 1901 N N . VAL B 1 49 ? 21.625 0.818 6.996 1 30.61 49 VAL B N 1
ATOM 1902 C CA . VAL B 1 49 ? 20.328 0.948 7.664 1 30.61 49 VAL B CA 1
ATOM 1903 C C . VAL B 1 49 ? 19.484 -0.293 7.395 1 30.61 49 VAL B C 1
ATOM 1905 O O . VAL B 1 49 ? 18.719 -0.335 6.422 1 30.61 49 VAL B O 1
ATOM 1908 N N . ASN B 1 50 ? 20.016 -1.446 7.266 1 30.27 50 ASN B N 1
ATOM 1909 C CA . ASN B 1 50 ? 19.203 -2.639 7.445 1 30.27 50 ASN B CA 1
ATOM 1910 C C . ASN B 1 50 ? 18.281 -2.514 8.656 1 30.27 50 ASN B C 1
ATOM 1912 O O . ASN B 1 50 ? 17.719 -3.506 9.125 1 30.27 50 ASN B O 1
ATOM 1916 N N . ASN B 1 51 ? 18.469 -1.585 9.516 1 29.73 51 ASN B N 1
ATOM 1917 C CA . ASN B 1 51 ? 17.688 -1.568 10.75 1 29.73 51 ASN B CA 1
ATOM 1918 C C . ASN B 1 51 ? 16.234 -1.179 10.484 1 29.73 51 ASN B C 1
ATOM 1920 O O . ASN B 1 51 ? 15.891 0.006 10.477 1 29.73 51 ASN B O 1
ATOM 1924 N N . PHE B 1 52 ? 15.664 -1.758 9.547 1 34.12 52 PHE B N 1
ATOM 1925 C CA . PHE B 1 52 ? 14.211 -1.587 9.57 1 34.12 52 PHE B CA 1
ATOM 1926 C C . PHE B 1 52 ? 13.672 -1.716 10.984 1 34.12 52 PHE B C 1
ATOM 1928 O O . PHE B 1 52 ? 14.039 -2.643 11.711 1 34.12 52 PHE B O 1
ATOM 1935 N N . PRO B 1 53 ? 13.359 -0.805 11.672 1 34.28 53 PRO B N 1
ATOM 1936 C CA . PRO B 1 53 ? 12.812 -1.057 13.008 1 34.28 53 PRO B CA 1
ATOM 1937 C C . PRO B 1 53 ? 11.875 -2.264 13.047 1 34.28 53 PRO B C 1
ATOM 1939 O O . PRO B 1 53 ? 10.867 -2.293 12.336 1 34.28 53 PRO B O 1
ATOM 1942 N N . VAL B 1 54 ? 12.375 -3.49 13.336 1 37.34 54 VAL B N 1
ATOM 1943 C CA . VAL B 1 54 ? 11.766 -4.789 13.594 1 37.34 54 VAL B CA 1
ATOM 1944 C C . VAL B 1 54 ? 10.531 -4.617 14.477 1 37.34 54 VAL B C 1
ATOM 1946 O O . VAL B 1 54 ? 9.641 -5.469 14.477 1 37.34 54 VAL B O 1
ATOM 1949 N N . ASN B 1 55 ? 10.594 -3.727 15.305 1 38.41 55 ASN B N 1
ATOM 1950 C CA . ASN B 1 55 ? 9.625 -3.781 16.391 1 38.41 55 ASN B CA 1
ATOM 1951 C C . ASN B 1 55 ? 8.203 -3.553 15.906 1 38.41 55 ASN B C 1
ATOM 1953 O O . ASN B 1 55 ? 7.242 -3.887 16.594 1 38.41 55 ASN B O 1
ATOM 1957 N N . GLY B 1 56 ? 8.031 -2.939 14.844 1 41.16 56 GLY B N 1
ATOM 1958 C CA . GLY B 1 56 ? 6.645 -2.701 14.492 1 41.16 56 GLY B CA 1
ATOM 1959 C C . GLY B 1 56 ? 6.113 -3.676 13.453 1 41.16 56 GLY B C 1
ATOM 1960 O O . GLY B 1 56 ? 5.062 -3.443 12.859 1 41.16 56 GLY B O 1
ATOM 1961 N N . LEU B 1 57 ? 7.035 -4.508 13.023 1 46.34 57 LEU B N 1
ATOM 1962 C CA . LEU B 1 57 ? 6.555 -5.461 12.031 1 46.34 57 LEU B CA 1
ATOM 1963 C C . LEU B 1 57 ? 5.723 -6.559 12.688 1 46.34 57 LEU B C 1
ATOM 1965 O O . LEU B 1 57 ? 5.965 -6.922 13.844 1 46.34 57 LEU B O 1
ATOM 1969 N N . PRO B 1 58 ? 4.527 -6.832 12.156 1 49.41 58 PRO B N 1
ATOM 1970 C CA . PRO B 1 58 ? 3.771 -7.957 12.703 1 49.41 58 PRO B CA 1
ATOM 1971 C C . PRO B 1 58 ? 4.641 -9.195 12.93 1 49.41 58 PRO B C 1
ATOM 1973 O O . PRO B 1 58 ? 5.648 -9.383 12.25 1 49.41 58 PRO B O 1
ATOM 1976 N N . PRO B 1 59 ? 4.418 -9.789 14.109 1 47.53 59 PRO B N 1
ATOM 1977 C CA . PRO B 1 59 ? 5.16 -11.016 14.422 1 47.53 59 PRO B CA 1
ATOM 1978 C C . PRO B 1 59 ? 5.219 -11.984 13.25 1 47.53 59 PRO B C 1
ATOM 1980 O O . PRO B 1 59 ? 4.262 -12.078 12.469 1 47.53 59 PRO B O 1
ATOM 1983 N N . LEU B 1 60 ? 6.465 -12.398 12.961 1 49.75 60 LEU B N 1
ATOM 1984 C CA . LEU B 1 60 ? 6.66 -13.516 12.047 1 49.75 60 LEU B CA 1
ATOM 1985 C C . LEU B 1 60 ? 5.863 -14.734 12.5 1 49.75 60 LEU B C 1
ATOM 1987 O O . LEU B 1 60 ? 5.922 -15.125 13.672 1 49.75 60 LEU B O 1
ATOM 1991 N N . THR B 1 61 ? 4.609 -14.891 11.984 1 52.84 61 THR B N 1
ATOM 1992 C CA . THR B 1 61 ? 3.902 -16.125 12.344 1 52.84 61 THR B CA 1
ATOM 1993 C C . THR B 1 61 ? 4.547 -17.328 11.672 1 52.84 61 THR B C 1
ATOM 1995 O O . THR B 1 61 ? 4.914 -17.266 10.492 1 52.84 61 THR B O 1
ATOM 1998 N N . TYR B 1 62 ? 5.059 -18.234 12.477 1 58.56 62 TYR B N 1
ATOM 1999 C CA . TYR B 1 62 ? 5.707 -19.469 12.055 1 58.56 62 TYR B CA 1
ATOM 2000 C C . TYR B 1 62 ? 4.699 -20.422 11.438 1 58.56 62 TYR B C 1
ATOM 2002 O O . TYR B 1 62 ? 5.055 -21.547 11.055 1 58.56 62 TYR B O 1
ATOM 2010 N N . SER B 1 63 ? 3.412 -20.016 11.391 1 62.72 63 SER B N 1
ATOM 2011 C CA . SER B 1 63 ? 2.539 -21.016 10.789 1 62.72 63 SER B CA 1
ATOM 2012 C C . SER B 1 63 ? 2.467 -20.859 9.273 1 62.72 63 SER B C 1
ATOM 2014 O O . SER B 1 63 ? 2.686 -19.766 8.75 1 62.72 63 SER B O 1
ATOM 2016 N N . SER B 1 64 ? 2.369 -21.984 8.656 1 76.31 64 SER B N 1
ATOM 2017 C CA . SER B 1 64 ? 2.297 -22.062 7.203 1 76.31 64 SER B CA 1
ATOM 2018 C C . SER B 1 64 ? 1.169 -21.188 6.66 1 76.31 64 SER B C 1
ATOM 2020 O O . SER B 1 64 ? 0.034 -21.266 7.133 1 76.31 64 SER B O 1
ATOM 2022 N N . LYS B 1 65 ? 1.462 -20.328 5.805 1 90.62 65 LYS B N 1
ATOM 2023 C CA . LYS B 1 65 ? 0.473 -19.5 5.125 1 90.62 65 LYS B CA 1
ATOM 2024 C C . LYS B 1 65 ? -0.393 -20.328 4.184 1 90.62 65 LYS B C 1
ATOM 2026 O O . LYS B 1 65 ? 0.057 -21.344 3.66 1 90.62 65 LYS B O 1
ATOM 2031 N N . LYS B 1 66 ? -1.67 -20.047 4.109 1 94.5 66 LYS B N 1
ATOM 2032 C CA . LYS B 1 66 ? -2.584 -20.609 3.117 1 94.5 66 LYS B CA 1
ATOM 2033 C C . LYS B 1 66 ? -2.957 -19.562 2.064 1 94.5 66 LYS B C 1
ATOM 2035 O O . LYS B 1 66 ? -3.326 -18.438 2.4 1 94.5 66 LYS B O 1
ATOM 2040 N N . TYR B 1 67 ? -2.807 -20.016 0.808 1 96.5 67 TYR B N 1
ATOM 2041 C CA . TYR B 1 67 ? -3.039 -19.078 -0.288 1 96.5 67 TYR B CA 1
ATOM 2042 C C . TYR B 1 67 ? -4.285 -19.469 -1.075 1 96.5 67 TYR B C 1
ATOM 2044 O O . TYR B 1 67 ? -4.598 -20.641 -1.218 1 96.5 67 TYR B O 1
ATOM 2052 N N . THR B 1 68 ? -5.016 -18.5 -1.552 1 96.88 68 THR B N 1
ATOM 2053 C CA . THR B 1 68 ? -6.125 -18.656 -2.484 1 96.88 68 THR B CA 1
ATOM 2054 C C . THR B 1 68 ? -5.891 -17.828 -3.746 1 96.88 68 THR B C 1
ATOM 2056 O O . THR B 1 68 ? -5.43 -16.688 -3.672 1 96.88 68 THR B O 1
ATOM 2059 N N . LEU B 1 69 ? -6.141 -18.469 -4.883 1 96.12 69 LEU B N 1
ATOM 2060 C CA . LEU B 1 69 ? -5.965 -17.797 -6.172 1 96.12 69 LEU B CA 1
ATOM 2061 C C . LEU B 1 69 ? -7.305 -17.359 -6.75 1 96.12 69 LEU B C 1
ATOM 2063 O O . LEU B 1 69 ? -8.289 -18.094 -6.668 1 96.12 69 LEU B O 1
ATOM 2067 N N . HIS B 1 70 ? -7.363 -16.188 -7.262 1 96.94 70 HIS B N 1
ATOM 2068 C CA . HIS B 1 70 ? -8.562 -15.609 -7.863 1 96.94 70 HIS B CA 1
ATOM 2069 C C . HIS B 1 70 ? -8.328 -15.242 -9.328 1 96.94 70 HIS B C 1
ATOM 2071 O O . HIS B 1 70 ? -7.332 -14.594 -9.656 1 96.94 70 HIS B O 1
ATOM 2077 N N . THR B 1 71 ? -9.25 -15.57 -10.148 1 95.5 71 THR B N 1
ATOM 2078 C CA . THR B 1 71 ? -9 -15.5 -11.586 1 95.5 71 THR B CA 1
ATOM 2079 C C . THR B 1 71 ? -9.547 -14.203 -12.164 1 95.5 71 THR B C 1
ATOM 2081 O O . THR B 1 71 ? -9.352 -13.906 -13.344 1 95.5 71 THR B O 1
ATOM 2084 N N . GLU B 1 72 ? -10.289 -13.367 -11.32 1 96.62 72 GLU B N 1
ATOM 2085 C CA . GLU B 1 72 ? -10.633 -12.031 -11.789 1 96.62 72 GLU B CA 1
ATOM 2086 C C . GLU B 1 72 ? -9.398 -11.258 -12.227 1 96.62 72 GLU B C 1
ATOM 2088 O O . GLU B 1 72 ? -8.359 -11.297 -11.555 1 96.62 72 GLU B O 1
ATOM 2093 N N . VAL B 1 73 ? -9.508 -10.648 -13.391 1 97.25 73 VAL B N 1
ATOM 2094 C CA . VAL B 1 73 ? -8.367 -9.914 -13.93 1 97.25 73 VAL B CA 1
ATOM 2095 C C . VAL B 1 73 ? -8.484 -8.438 -13.555 1 97.25 73 VAL B C 1
ATOM 2097 O O . VAL B 1 73 ? -9.445 -7.766 -13.93 1 97.25 73 VAL B O 1
ATOM 2100 N N . VAL B 1 74 ? -7.516 -7.898 -12.805 1 98.06 74 VAL B N 1
ATOM 2101 C CA . VAL B 1 74 ? -7.512 -6.535 -12.289 1 98.06 74 VAL B CA 1
ATOM 2102 C C . VAL B 1 74 ? -6.078 -6.02 -12.195 1 98.06 74 VAL B C 1
ATOM 2104 O O . VAL B 1 74 ? -5.125 -6.773 -12.406 1 98.06 74 VAL B O 1
ATOM 2107 N N . ASN B 1 75 ? -5.883 -4.73 -11.945 1 97.88 75 ASN B N 1
ATOM 2108 C CA . ASN B 1 75 ? -4.527 -4.23 -11.742 1 97.88 75 ASN B CA 1
ATOM 2109 C C . ASN B 1 75 ? -4.043 -4.504 -10.32 1 97.88 75 ASN B C 1
ATOM 2111 O O . ASN B 1 75 ? -4.777 -5.062 -9.5 1 97.88 75 ASN B O 1
ATOM 2115 N N . PHE B 1 76 ? -2.908 -4.168 -9.977 1 98.44 76 PHE B N 1
ATOM 2116 C CA . PHE B 1 76 ? -2.229 -4.52 -8.742 1 98.44 76 PHE B CA 1
ATOM 2117 C C . PHE B 1 76 ? -3.002 -4 -7.531 1 98.44 76 PHE B C 1
ATOM 2119 O O . PHE B 1 76 ? -3.264 -4.746 -6.586 1 98.44 76 PHE B O 1
ATOM 2126 N N . PHE B 1 77 ? -3.373 -2.729 -7.602 1 97.75 77 PHE B N 1
ATOM 2127 C CA . PHE B 1 77 ? -4.012 -2.096 -6.453 1 97.75 77 PHE B CA 1
ATOM 2128 C C . PHE B 1 77 ? -5.445 -2.588 -6.293 1 97.75 77 PHE B C 1
ATOM 2130 O O . PHE B 1 77 ? -5.945 -2.703 -5.172 1 97.75 77 PHE B O 1
ATOM 2137 N N . GLU B 1 78 ? -6.051 -2.873 -7.379 1 97.88 78 GLU B N 1
ATOM 2138 C CA . GLU B 1 78 ? -7.363 -3.502 -7.301 1 97.88 78 GLU B CA 1
ATOM 2139 C C . GLU B 1 78 ? -7.273 -4.887 -6.668 1 97.88 78 GLU B C 1
ATOM 2141 O O . GLU B 1 78 ? -8.133 -5.27 -5.871 1 97.88 78 GLU B O 1
ATOM 2146 N N . ALA B 1 79 ? -6.25 -5.629 -7.051 1 98.5 79 ALA B N 1
ATOM 2147 C CA . ALA B 1 79 ? -6.031 -6.949 -6.461 1 98.5 79 ALA B CA 1
ATOM 2148 C C . ALA B 1 79 ? -5.887 -6.855 -4.945 1 98.5 79 ALA B C 1
ATOM 2150 O O . ALA B 1 79 ? -6.504 -7.621 -4.207 1 98.5 79 ALA B O 1
ATOM 2151 N N . TRP B 1 80 ? -5.074 -5.941 -4.508 1 97.62 80 TRP B N 1
ATOM 2152 C CA . TRP B 1 80 ? -4.898 -5.707 -3.078 1 97.62 80 TRP B CA 1
ATOM 2153 C C . TRP B 1 80 ? -6.238 -5.402 -2.408 1 97.62 80 TRP B C 1
ATOM 2155 O O . TRP B 1 80 ? -6.57 -5.992 -1.377 1 97.62 80 TRP B O 1
ATOM 2165 N N . ASN B 1 81 ? -7.004 -4.543 -3.059 1 96.25 81 ASN B N 1
ATOM 2166 C CA . ASN B 1 81 ? -8.305 -4.164 -2.52 1 96.25 81 ASN B CA 1
ATOM 2167 C C . ASN B 1 81 ? -9.258 -5.352 -2.479 1 96.25 81 ASN B C 1
ATOM 2169 O O . ASN B 1 81 ? -10.016 -5.512 -1.52 1 96.25 81 ASN B O 1
ATOM 2173 N N . ARG B 1 82 ? -9.211 -6.219 -3.508 1 96.81 82 ARG B N 1
ATOM 2174 C CA . ARG B 1 82 ? -10.07 -7.402 -3.52 1 96.81 82 ARG B CA 1
ATOM 2175 C C . ARG B 1 82 ? -9.766 -8.312 -2.334 1 96.81 82 ARG B C 1
ATOM 2177 O O . ARG B 1 82 ? -10.68 -8.797 -1.664 1 96.81 82 ARG B O 1
ATOM 2184 N N . CYS B 1 83 ? -8.484 -8.531 -2.121 1 96.81 83 CYS B N 1
ATOM 2185 C CA . CYS B 1 83 ? -8.094 -9.375 -0.997 1 96.81 83 CYS B CA 1
ATOM 2186 C C . CYS B 1 83 ? -8.586 -8.789 0.322 1 96.81 83 CYS B C 1
ATOM 2188 O O . CYS B 1 83 ? -9.164 -9.5 1.146 1 96.81 83 CYS B O 1
ATOM 2190 N N . ARG B 1 84 ? -8.383 -7.531 0.489 1 92.81 84 ARG B N 1
ATOM 2191 C CA . ARG B 1 84 ? -8.82 -6.84 1.699 1 92.81 8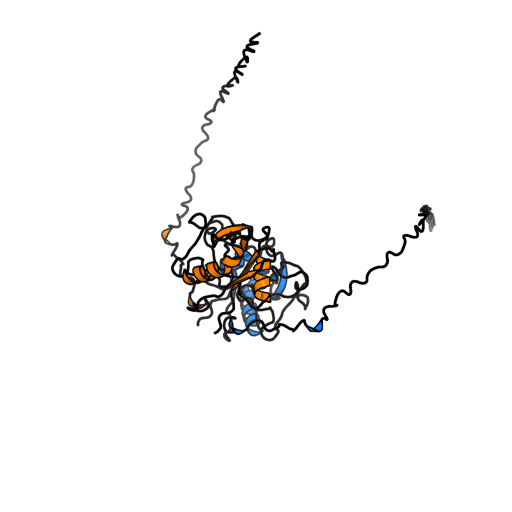4 ARG B CA 1
ATOM 2192 C C . ARG B 1 84 ? -10.328 -6.969 1.89 1 92.81 84 ARG B C 1
ATOM 2194 O O . ARG B 1 84 ? -10.797 -7.238 2.996 1 92.81 84 ARG B O 1
ATOM 2201 N N . ASP B 1 85 ? -11.062 -6.793 0.819 1 90.88 85 ASP B N 1
ATOM 2202 C CA . ASP B 1 85 ? -12.516 -6.844 0.869 1 90.88 85 ASP B CA 1
ATOM 2203 C C . ASP B 1 85 ? -13.008 -8.219 1.319 1 90.88 85 ASP B C 1
ATOM 2205 O O . ASP B 1 85 ? -14.07 -8.336 1.934 1 90.88 85 ASP B O 1
ATOM 2209 N N . MET B 1 86 ? -12.188 -9.195 1.033 1 93.19 86 MET B N 1
ATOM 2210 C CA . MET B 1 86 ? -12.555 -10.562 1.4 1 93.19 86 MET B CA 1
ATOM 2211 C C . MET B 1 86 ? -12.039 -10.906 2.793 1 93.19 86 MET B C 1
ATOM 2213 O O . MET B 1 86 ? -12.18 -12.047 3.246 1 93.19 86 MET B O 1
ATOM 2217 N N . GLY B 1 87 ? -11.422 -9.922 3.443 1 89.56 87 GLY B N 1
ATOM 2218 C CA . GLY B 1 87 ? -10.852 -10.195 4.754 1 89.56 87 GLY B CA 1
ATOM 2219 C C . GLY B 1 87 ? -9.555 -10.977 4.695 1 89.56 87 GLY B C 1
ATOM 2220 O O . GLY B 1 87 ? -9.141 -11.578 5.688 1 89.56 87 GLY B O 1
ATOM 2221 N N . LYS B 1 88 ? -8.984 -10.992 3.562 1 93.44 88 LYS B N 1
ATOM 2222 C CA . LYS B 1 88 ? -7.719 -11.688 3.344 1 93.44 88 LYS B CA 1
ATOM 2223 C C . LYS B 1 88 ? -6.582 -10.695 3.123 1 93.44 88 LYS B C 1
ATOM 2225 O O . LYS B 1 88 ? -6.809 -9.484 3.062 1 93.44 88 LYS B O 1
ATOM 2230 N N . GLN B 1 89 ? -5.422 -11.203 3.131 1 93.44 89 GLN B N 1
ATOM 2231 C CA . GLN B 1 89 ? -4.25 -10.375 2.846 1 93.44 89 GLN B CA 1
ATOM 2232 C C . GLN B 1 89 ? -3.738 -10.625 1.43 1 93.44 89 GLN B C 1
ATOM 2234 O O . GLN B 1 89 ? -3.857 -11.727 0.903 1 93.44 89 GLN B O 1
ATOM 2239 N N . PHE B 1 90 ? -3.236 -9.531 0.859 1 96.44 90 PHE B N 1
ATOM 2240 C CA . PHE B 1 90 ? -2.529 -9.688 -0.406 1 96.44 90 PHE B CA 1
ATOM 2241 C C . PHE B 1 90 ? -1.311 -10.586 -0.238 1 96.44 90 PHE B C 1
ATOM 2243 O O . PHE B 1 90 ? -0.573 -10.469 0.742 1 96.44 90 PHE B O 1
ATOM 2250 N N . ALA B 1 91 ? -1.086 -11.516 -1.071 1 96.5 91 ALA B N 1
ATOM 2251 C CA . ALA B 1 91 ? -0.19 -12.648 -0.849 1 96.5 91 ALA B CA 1
ATOM 2252 C C . ALA B 1 91 ? 1.27 -12.203 -0.848 1 96.5 91 ALA B C 1
ATOM 2254 O O . ALA B 1 91 ? 1.723 -11.539 -1.786 1 96.5 91 ALA B O 1
ATOM 2255 N N . SER B 1 92 ? 1.954 -12.57 0.161 1 95.31 92 SER B N 1
ATOM 2256 C CA . SER B 1 92 ? 3.404 -12.445 0.249 1 95.31 92 SER B CA 1
ATOM 2257 C C . SER B 1 92 ? 4.066 -13.805 0.402 1 95.31 92 SER B C 1
ATOM 2259 O O . SER B 1 92 ? 3.461 -14.742 0.925 1 95.31 92 SER B O 1
ATOM 2261 N N . ILE B 1 93 ? 5.234 -13.992 -0.166 1 94.12 93 ILE B N 1
ATOM 2262 C CA . ILE B 1 93 ? 6.039 -15.195 -0.037 1 94.12 93 ILE B CA 1
ATOM 2263 C C . ILE B 1 93 ? 7.375 -14.859 0.625 1 94.12 93 ILE B C 1
ATOM 2265 O O . ILE B 1 93 ? 8.305 -14.391 -0.038 1 94.12 93 ILE B O 1
ATOM 2269 N N . GLU B 1 94 ? 7.453 -15.156 1.862 1 91.25 94 GLU B N 1
ATOM 2270 C CA . GLU B 1 94 ? 8.57 -14.594 2.621 1 91.25 94 GLU B CA 1
ATOM 2271 C C . GLU B 1 94 ? 9.633 -15.656 2.904 1 91.25 94 GLU B C 1
ATOM 2273 O O . GLU B 1 94 ? 10.758 -15.336 3.268 1 91.25 94 GLU B O 1
ATOM 2278 N N . ASN B 1 95 ? 9.281 -16.906 2.807 1 91.12 95 ASN B N 1
ATOM 2279 C CA . ASN B 1 95 ? 10.219 -18 3.062 1 91.12 95 ASN B CA 1
ATOM 2280 C C . ASN B 1 95 ? 9.891 -19.234 2.223 1 91.12 95 ASN B C 1
ATOM 2282 O O . ASN B 1 95 ? 8.906 -19.234 1.473 1 91.12 95 ASN B O 1
ATOM 2286 N N . SER B 1 96 ? 10.758 -20.297 2.385 1 91.56 96 SER B N 1
ATOM 2287 C CA . SER B 1 96 ? 10.602 -21.5 1.568 1 91.56 96 SER B CA 1
ATOM 2288 C C . SER B 1 96 ? 9.305 -22.219 1.896 1 91.56 96 SER B C 1
ATOM 2290 O O . SER B 1 96 ? 8.695 -22.844 1.023 1 91.56 96 SER B O 1
ATOM 2292 N N . GLN B 1 97 ? 8.875 -22.094 3.127 1 92.12 97 GLN B N 1
ATOM 2293 C CA . GLN B 1 97 ? 7.613 -22.703 3.514 1 92.12 97 GLN B CA 1
ATOM 2294 C C . GLN B 1 97 ? 6.434 -22.016 2.836 1 92.12 97 GLN B C 1
ATOM 2296 O O . GLN B 1 97 ? 5.523 -22.672 2.334 1 92.12 97 GLN B O 1
ATOM 2301 N N . ASP B 1 98 ? 6.504 -20.703 2.836 1 93.31 98 ASP B N 1
ATOM 2302 C CA . ASP B 1 98 ? 5.492 -19.953 2.104 1 93.31 98 ASP B CA 1
ATOM 2303 C C . ASP B 1 98 ? 5.465 -20.359 0.632 1 93.31 98 ASP B C 1
ATOM 2305 O O . ASP B 1 98 ? 4.391 -20.547 0.053 1 93.31 98 ASP B O 1
ATOM 2309 N N . PHE B 1 99 ? 6.621 -20.531 0.074 1 93 99 PHE B N 1
ATOM 2310 C CA . PHE B 1 99 ? 6.738 -20.859 -1.343 1 93 99 PHE B CA 1
ATOM 2311 C C . PHE B 1 99 ? 6.109 -22.203 -1.643 1 93 99 PHE B C 1
ATOM 2313 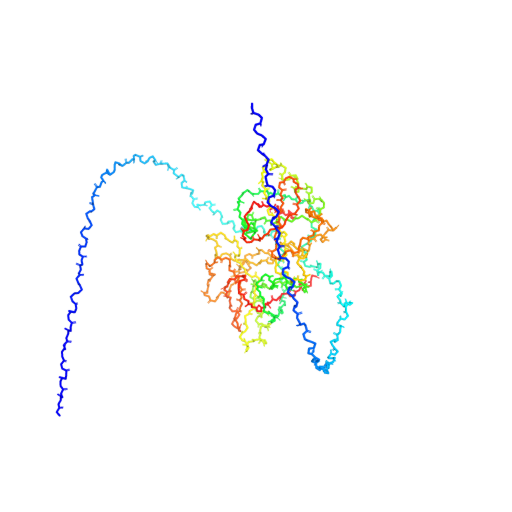O O . PHE B 1 99 ? 5.383 -22.359 -2.627 1 93 99 PHE B O 1
ATOM 2320 N N . ALA B 1 100 ? 6.434 -23.141 -0.805 1 93.19 100 ALA B N 1
ATOM 2321 C CA . ALA B 1 100 ? 5.855 -24.469 -0.986 1 93.19 100 ALA B CA 1
ATOM 2322 C C . ALA B 1 100 ? 4.332 -24.422 -0.919 1 93.19 100 ALA B C 1
ATOM 2324 O O . ALA B 1 100 ? 3.645 -25.031 -1.743 1 93.19 100 ALA B O 1
ATOM 2325 N N . ALA B 1 101 ? 3.836 -23.703 0.032 1 93.88 101 ALA B N 1
ATOM 2326 C CA . ALA B 1 101 ? 2.391 -23.547 0.17 1 93.88 101 ALA B CA 1
ATOM 2327 C C . ALA B 1 101 ? 1.793 -22.859 -1.052 1 93.88 101 ALA B C 1
ATOM 2329 O O . ALA B 1 101 ? 0.724 -23.234 -1.531 1 93.88 101 ALA B O 1
ATOM 2330 N N . TYR B 1 102 ? 2.449 -21.859 -1.548 1 94.69 102 TYR B N 1
ATOM 2331 C CA . TYR B 1 102 ? 1.983 -21.141 -2.725 1 94.69 102 TYR B CA 1
ATOM 2332 C C . TYR B 1 102 ? 1.983 -22.031 -3.955 1 94.69 102 TYR B C 1
ATOM 2334 O O . TYR B 1 102 ? 1.029 -22.031 -4.738 1 94.69 102 TYR B O 1
ATOM 2342 N N . ARG B 1 103 ? 3.051 -22.75 -4.16 1 92.88 103 ARG B N 1
ATOM 2343 C CA . ARG B 1 103 ? 3.148 -23.672 -5.289 1 92.88 103 ARG B CA 1
ATOM 2344 C C . ARG B 1 103 ? 1.998 -24.672 -5.281 1 92.88 103 ARG B C 1
ATOM 2346 O O . ARG B 1 103 ? 1.409 -24.953 -6.328 1 92.88 103 ARG B O 1
ATOM 2353 N N . ASP B 1 104 ? 1.708 -25.141 -4.086 1 92.81 104 ASP B N 1
ATOM 2354 C CA . ASP B 1 104 ? 0.593 -26.078 -3.965 1 92.81 104 ASP B CA 1
ATOM 2355 C C . ASP B 1 104 ? -0.723 -25.422 -4.371 1 92.81 104 ASP B C 1
ATOM 2357 O O . ASP B 1 104 ? -1.553 -26.047 -5.039 1 92.81 104 ASP B O 1
ATOM 2361 N N . ALA B 1 105 ? -0.88 -24.25 -4.02 1 93.5 105 ALA B N 1
ATOM 2362 C CA . ALA B 1 105 ? -2.125 -23.531 -4.293 1 93.5 105 ALA B CA 1
ATOM 2363 C C . ALA B 1 105 ? -2.271 -23.234 -5.781 1 93.5 105 ALA B C 1
ATOM 2365 O O . ALA B 1 105 ? -3.389 -23.172 -6.301 1 93.5 105 ALA B O 1
ATOM 2366 N N . VAL B 1 106 ? -1.158 -23.078 -6.492 1 93.25 106 VAL B N 1
ATOM 2367 C CA . VAL B 1 106 ? -1.184 -22.672 -7.895 1 93.25 106 VAL B CA 1
ATOM 2368 C C . VAL B 1 106 ? -1.353 -23.906 -8.781 1 93.25 106 VAL B C 1
ATOM 2370 O O . VAL B 1 106 ? -1.741 -23.781 -9.945 1 93.25 106 VAL B O 1
ATOM 2373 N N . GLN B 1 107 ? -1.088 -25.062 -8.25 1 90.19 107 GLN B N 1
ATOM 2374 C CA . GLN B 1 107 ? -1.009 -26.297 -9.023 1 90.19 107 GLN B CA 1
ATOM 2375 C C . GLN B 1 107 ? -2.275 -26.516 -9.844 1 90.19 107 GLN B C 1
ATOM 2377 O O . GLN B 1 107 ? -2.205 -26.906 -11.016 1 90.19 107 GLN B O 1
ATOM 2382 N N . PRO B 1 108 ? -3.434 -26.234 -9.281 1 90 108 PRO B N 1
ATOM 2383 C CA . PRO B 1 108 ? -4.656 -26.453 -10.055 1 90 108 PRO B CA 1
ATOM 2384 C C . PRO B 1 108 ? -4.75 -25.547 -11.281 1 90 108 PRO B C 1
ATOM 2386 O O . PRO B 1 108 ? -5.543 -25.812 -12.188 1 90 108 PRO B O 1
ATOM 2389 N N . TYR B 1 109 ? -3.951 -24.562 -11.297 1 88.38 109 TYR B N 1
ATOM 2390 C CA . TYR B 1 109 ? -3.998 -23.594 -12.398 1 88.38 109 TYR B CA 1
ATOM 2391 C C . TYR B 1 109 ? -2.816 -23.781 -13.336 1 88.38 109 TYR B C 1
ATOM 2393 O O . TYR B 1 109 ? -2.586 -22.969 -14.227 1 88.38 109 TYR B O 1
ATOM 2401 N N . ALA B 1 110 ? -1.992 -24.75 -13.164 1 80.62 110 ALA B N 1
ATOM 2402 C CA . ALA B 1 110 ? -0.728 -24.953 -13.867 1 80.62 110 ALA B CA 1
ATOM 2403 C C . ALA B 1 110 ? -0.954 -25.141 -15.367 1 80.62 110 ALA B C 1
ATOM 2405 O O . ALA B 1 110 ? -0.08 -24.828 -16.172 1 80.62 110 ALA B O 1
ATOM 2406 N N . ASN B 1 111 ? -2.07 -25.547 -15.758 1 77.81 111 ASN B N 1
ATOM 2407 C CA . ASN B 1 111 ? -2.316 -25.844 -17.156 1 77.81 111 ASN B CA 1
ATOM 2408 C C . ASN B 1 111 ? -2.951 -24.656 -17.891 1 77.81 111 ASN B C 1
ATOM 2410 O O . ASN B 1 111 ? -3.309 -24.766 -19.062 1 77.81 111 ASN B O 1
ATOM 2414 N N . VAL B 1 112 ? -3.086 -23.641 -17.172 1 77.31 112 VAL B N 1
ATOM 2415 C CA . VAL B 1 112 ? -3.674 -22.438 -17.766 1 77.31 112 VAL B CA 1
ATOM 2416 C C . VAL B 1 112 ? -2.66 -21.297 -17.734 1 77.31 112 VAL B C 1
ATOM 2418 O O . VAL B 1 112 ? -1.769 -21.281 -16.875 1 77.31 112 VAL B O 1
ATOM 2421 N N . ASN B 1 113 ? -2.65 -20.484 -18.719 1 83.94 113 ASN B N 1
ATOM 2422 C CA . ASN B 1 113 ? -1.734 -19.344 -18.828 1 83.94 113 ASN B CA 1
ATOM 2423 C C . ASN B 1 113 ? -2.17 -18.203 -17.922 1 83.94 113 ASN B C 1
ATOM 2425 O O . ASN B 1 113 ? -2.518 -17.125 -18.422 1 83.94 113 ASN B O 1
ATOM 2429 N N . TYR B 1 114 ? -2.184 -18.469 -16.594 1 88.88 114 TYR B N 1
ATOM 2430 C CA . TYR B 1 114 ? -2.541 -17.422 -15.648 1 88.88 114 TYR B CA 1
ATOM 2431 C C . TYR B 1 114 ? -1.294 -16.766 -15.062 1 88.88 114 TYR B C 1
ATOM 2433 O O . TYR B 1 114 ? -0.25 -17.406 -14.93 1 88.88 114 TYR B O 1
ATOM 2441 N N . THR B 1 115 ? -1.366 -15.547 -14.906 1 95.12 115 THR B N 1
ATOM 2442 C CA . THR B 1 115 ? -0.458 -14.828 -14.023 1 95.12 115 THR B CA 1
ATOM 2443 C C . THR B 1 115 ? -1.171 -14.406 -12.742 1 95.12 115 THR B C 1
ATOM 2445 O O . THR B 1 115 ? -2.383 -14.188 -12.742 1 95.12 115 THR B O 1
ATOM 2448 N N . PHE B 1 116 ? -0.437 -14.406 -11.602 1 97 116 PHE B N 1
ATOM 2449 C CA . PHE B 1 116 ? -1.033 -14.023 -10.328 1 97 116 PHE B CA 1
ATOM 2450 C C . PHE B 1 116 ? -0.207 -12.938 -9.648 1 97 116 PHE B C 1
ATOM 2452 O O . PHE B 1 116 ? 0.986 -13.125 -9.398 1 97 116 PHE B O 1
ATOM 2459 N N . TRP B 1 117 ? -0.914 -11.805 -9.398 1 98.12 117 TRP B N 1
ATOM 2460 C CA . TRP B 1 117 ? -0.274 -10.758 -8.609 1 98.12 117 TRP B CA 1
ATOM 2461 C C . TRP B 1 117 ? 0.143 -11.281 -7.238 1 98.12 117 TRP B C 1
ATOM 2463 O O . TRP B 1 117 ? -0.596 -12.039 -6.605 1 98.12 117 TRP B O 1
ATOM 2473 N N . LEU B 1 118 ? 1.298 -10.883 -6.801 1 98 118 LEU B N 1
ATOM 2474 C CA . LEU B 1 118 ? 1.753 -10.945 -5.418 1 98 118 LEU B CA 1
ATOM 2475 C C . LEU B 1 118 ? 1.853 -9.547 -4.812 1 98 118 LEU B C 1
ATOM 2477 O O . LEU B 1 118 ? 1.844 -8.555 -5.539 1 98 118 LEU B O 1
ATOM 2481 N N . ALA B 1 119 ? 2.029 -9.5 -3.529 1 97.69 119 ALA B N 1
ATOM 2482 C CA . ALA B 1 119 ? 1.989 -8.234 -2.797 1 97.69 119 ALA B CA 1
ATOM 2483 C C . ALA B 1 119 ? 3.293 -7.461 -2.969 1 97.69 119 ALA B C 1
ATOM 2485 O O . ALA B 1 119 ? 3.41 -6.32 -2.512 1 97.69 119 ALA B O 1
ATOM 2486 N N . GLY B 1 120 ? 4.297 -7.977 -3.621 1 97.62 120 GLY B N 1
ATOM 2487 C CA . GLY B 1 120 ? 5.605 -7.348 -3.729 1 97.62 120 GLY B CA 1
ATOM 2488 C C . GLY B 1 120 ? 5.633 -6.199 -4.719 1 97.62 120 GLY B C 1
ATOM 2489 O O . GLY B 1 120 ? 5.043 -6.289 -5.801 1 97.62 120 GLY B O 1
ATOM 2490 N N . THR B 1 121 ? 6.359 -5.117 -4.34 1 98 121 THR B N 1
ATOM 2491 C CA . THR B 1 121 ? 6.453 -3.945 -5.199 1 98 121 THR B CA 1
ATOM 2492 C C . THR B 1 121 ? 7.621 -3.057 -4.777 1 98 121 THR B C 1
ATOM 2494 O O . THR B 1 121 ? 8.172 -3.223 -3.688 1 98 121 THR B O 1
ATOM 2497 N N . ASN B 1 122 ? 8.055 -2.209 -5.688 1 97.5 122 ASN B N 1
ATOM 2498 C CA . ASN B 1 122 ? 9 -1.153 -5.34 1 97.5 122 ASN B CA 1
ATOM 2499 C C . ASN B 1 122 ? 8.406 0.232 -5.59 1 97.5 122 ASN B C 1
ATOM 2501 O O . ASN B 1 122 ? 9.148 1.201 -5.773 1 97.5 122 ASN B O 1
ATOM 2505 N N . VAL B 1 123 ? 7.078 0.289 -5.59 1 96.94 123 VAL B N 1
ATOM 2506 C CA . VAL B 1 123 ? 6.402 1.55 -5.875 1 96.94 123 VAL B CA 1
ATOM 2507 C C . VAL B 1 123 ? 6.922 2.639 -4.938 1 96.94 123 VAL B C 1
ATOM 2509 O O . VAL B 1 123 ? 7.086 2.406 -3.738 1 96.94 123 VAL B O 1
ATOM 2512 N N . GLY B 1 124 ? 7.281 3.824 -5.535 1 96.69 124 GLY B N 1
ATOM 2513 C CA . GLY B 1 124 ? 7.699 4.984 -4.762 1 96.69 124 GLY B CA 1
ATOM 2514 C C . GLY B 1 124 ? 9.18 4.973 -4.422 1 96.69 124 GLY B C 1
ATOM 2515 O O . GLY B 1 124 ? 9.695 5.926 -3.836 1 96.69 124 GLY B O 1
ATOM 2516 N N . ALA B 1 125 ? 9.859 3.91 -4.777 1 96.5 125 ALA B N 1
ATOM 2517 C CA . ALA B 1 125 ? 11.289 3.83 -4.492 1 96.5 125 ALA B CA 1
ATOM 2518 C C . ALA B 1 125 ? 12.047 4.977 -5.16 1 96.5 125 ALA B C 1
ATOM 2520 O O . ALA B 1 125 ? 11.664 5.434 -6.238 1 96.5 125 ALA B O 1
ATOM 2521 N N . ARG B 1 126 ? 13.109 5.406 -4.523 1 95.12 126 ARG B N 1
ATOM 2522 C CA . ARG B 1 126 ? 14.008 6.387 -5.125 1 95.12 126 ARG B CA 1
ATOM 2523 C C . ARG B 1 126 ? 14.75 5.789 -6.32 1 95.12 126 ARG B C 1
ATOM 2525 O O . ARG B 1 126 ? 14.875 4.566 -6.43 1 95.12 126 ARG B O 1
ATOM 2532 N N . SER B 1 127 ? 15.242 6.633 -7.164 1 93 127 SER B N 1
ATOM 2533 C CA . SER B 1 127 ? 15.867 6.211 -8.414 1 93 127 SER B CA 1
ATOM 2534 C C . SER B 1 127 ? 17.031 5.25 -8.148 1 93 127 SER B C 1
ATOM 2536 O O . SER B 1 127 ? 17.234 4.309 -8.914 1 93 127 SER B O 1
ATOM 2538 N N . ASN B 1 128 ? 17.672 5.32 -7.066 1 93.25 128 ASN B N 1
ATOM 2539 C CA . ASN B 1 128 ? 18.812 4.457 -6.777 1 93.25 128 ASN B CA 1
ATOM 2540 C C . ASN B 1 128 ? 18.391 3.211 -6.004 1 93.25 128 ASN B C 1
ATOM 2542 O O . ASN B 1 128 ? 19.219 2.338 -5.727 1 93.25 128 ASN B O 1
ATOM 2546 N N . ASP B 1 129 ? 17.125 3.082 -5.711 1 95.19 129 ASP B N 1
ATOM 2547 C CA . ASP B 1 129 ? 16.656 2.012 -4.84 1 95.19 129 ASP B CA 1
ATOM 2548 C C . ASP B 1 129 ? 15.578 1.177 -5.527 1 95.19 129 ASP B C 1
ATOM 2550 O O . ASP B 1 129 ? 14.773 0.522 -4.863 1 95.19 129 ASP B O 1
ATOM 2554 N N . HIS B 1 130 ? 15.625 1.148 -6.867 1 96.81 130 HIS B N 1
ATOM 2555 C CA . HIS B 1 130 ? 14.562 0.481 -7.609 1 96.81 130 HIS B CA 1
ATOM 2556 C C . HIS B 1 130 ? 14.648 -1.033 -7.453 1 96.81 130 HIS B C 1
ATOM 2558 O O . HIS B 1 130 ? 13.688 -1.746 -7.738 1 96.81 130 HIS B O 1
ATOM 2564 N N . ARG B 1 131 ? 15.75 -1.552 -7.004 1 95.88 131 ARG B N 1
ATOM 2565 C CA . ARG B 1 131 ? 15.898 -2.992 -6.82 1 95.88 131 ARG B CA 1
ATOM 2566 C C . ARG B 1 131 ? 15.422 -3.42 -5.438 1 95.88 131 ARG B C 1
ATOM 2568 O O . ARG B 1 131 ? 15.406 -4.613 -5.121 1 95.88 131 ARG B O 1
ATOM 2575 N N . LYS B 1 132 ? 15 -2.453 -4.613 1 94.88 132 LYS B N 1
ATOM 2576 C CA . LYS B 1 132 ? 14.516 -2.746 -3.268 1 94.88 132 LYS B CA 1
ATOM 2577 C C . LYS B 1 132 ? 13 -2.926 -3.256 1 94.88 132 LYS B C 1
ATOM 2579 O O . LYS B 1 132 ? 12.25 -1.948 -3.17 1 94.88 132 LYS B O 1
ATOM 2584 N N . PHE B 1 133 ? 12.633 -4.18 -3.266 1 96.81 133 PHE B N 1
ATOM 2585 C CA . PHE B 1 133 ? 11.211 -4.516 -3.213 1 96.81 133 PHE B CA 1
ATOM 2586 C C . PHE B 1 133 ? 10.781 -4.809 -1.781 1 96.81 133 PHE B C 1
ATOM 2588 O O . PHE B 1 133 ? 11.594 -5.215 -0.951 1 96.81 133 PHE B O 1
ATOM 2595 N N . TYR B 1 134 ? 9.523 -4.543 -1.528 1 94.12 134 TYR B N 1
ATOM 2596 C CA . TYR B 1 134 ? 8.914 -4.816 -0.231 1 94.12 134 TYR B CA 1
ATOM 2597 C C . TYR B 1 134 ? 7.512 -5.383 -0.398 1 94.12 134 TYR B C 1
ATOM 2599 O O . TYR B 1 134 ? 6.906 -5.254 -1.466 1 94.12 134 TYR B O 1
ATOM 2607 N N . TRP B 1 135 ? 7.078 -6.074 0.582 1 94.19 135 TRP B N 1
ATOM 2608 C CA . TRP B 1 135 ? 5.684 -6.508 0.639 1 94.19 135 TRP B CA 1
ATOM 2609 C C . TRP B 1 135 ? 4.781 -5.375 1.119 1 94.19 135 TRP B C 1
ATOM 2611 O O . TRP B 1 135 ? 4.887 -4.934 2.266 1 94.19 135 TRP B O 1
ATOM 2621 N N . ILE B 1 136 ? 3.902 -4.969 0.273 1 93.38 136 ILE B N 1
ATOM 2622 C CA . ILE B 1 136 ? 3.121 -3.758 0.51 1 93.38 136 ILE B CA 1
ATOM 2623 C C . ILE B 1 136 ? 2.209 -3.961 1.718 1 93.38 136 ILE B C 1
ATOM 2625 O O . ILE B 1 136 ? 1.793 -2.994 2.359 1 93.38 136 ILE B O 1
ATOM 2629 N N . THR B 1 137 ? 1.965 -5.219 2.094 1 89.5 137 THR B N 1
ATOM 2630 C CA . THR B 1 137 ? 1.004 -5.543 3.143 1 89.5 137 THR B CA 1
ATOM 2631 C C . THR B 1 137 ? 1.632 -5.371 4.523 1 89.5 137 THR B C 1
ATOM 2633 O O . THR B 1 137 ? 0.923 -5.184 5.516 1 89.5 137 THR B O 1
ATOM 2636 N N . ASN B 1 138 ? 2.91 -5.453 4.59 1 84.5 138 ASN B N 1
ATOM 2637 C CA . ASN B 1 138 ? 3.537 -5.387 5.906 1 84.5 138 ASN B CA 1
ATOM 2638 C C . ASN B 1 138 ? 4.832 -4.578 5.867 1 84.5 138 ASN B C 1
ATOM 2640 O O . ASN B 1 138 ? 5.535 -4.48 6.875 1 84.5 138 ASN B O 1
ATOM 2644 N N . ASP B 1 139 ? 5.199 -4.008 4.75 1 87.19 139 ASP B N 1
ATOM 2645 C CA . ASP B 1 139 ? 6.316 -3.094 4.543 1 87.19 139 ASP B CA 1
ATOM 2646 C C . ASP B 1 139 ? 7.656 -3.811 4.719 1 87.19 139 ASP B C 1
ATOM 2648 O O . ASP B 1 139 ? 8.711 -3.17 4.75 1 87.19 139 ASP B O 1
ATOM 2652 N N . ARG B 1 140 ? 7.633 -5.121 4.816 1 88.62 140 ARG B N 1
ATOM 2653 C CA . ARG B 1 140 ? 8.891 -5.852 4.938 1 88.62 140 ARG B CA 1
ATOM 2654 C C . ARG B 1 140 ? 9.594 -5.969 3.588 1 88.62 140 ARG B C 1
ATOM 2656 O O . ARG B 1 140 ? 8.945 -6.223 2.568 1 88.62 140 ARG B O 1
ATOM 2663 N N . PRO B 1 141 ? 10.906 -5.762 3.68 1 91.12 141 PRO B N 1
ATOM 2664 C CA . PRO B 1 141 ? 11.641 -6.008 2.438 1 91.12 141 PRO B CA 1
ATOM 2665 C C . PRO B 1 141 ? 11.492 -7.441 1.934 1 91.12 141 PRO B C 1
ATOM 2667 O O . PRO B 1 141 ? 11.422 -8.375 2.734 1 91.12 141 PRO B O 1
ATOM 2670 N N . VAL B 1 142 ? 11.453 -7.496 0.628 1 93.81 142 VAL B N 1
ATOM 2671 C CA . VAL B 1 142 ? 11.484 -8.828 0.033 1 93.81 142 VAL B CA 1
ATOM 2672 C C . VAL B 1 142 ? 12.797 -9.523 0.386 1 93.81 142 VAL B C 1
ATOM 2674 O O . VAL B 1 142 ? 13.867 -8.914 0.338 1 93.81 142 VAL B O 1
ATOM 2677 N N . SER B 1 143 ? 12.781 -10.734 0.841 1 88.06 143 SER B N 1
ATOM 2678 C CA . SER B 1 143 ? 13.914 -11.586 1.216 1 88.06 143 SER B CA 1
ATOM 2679 C C . SER B 1 143 ? 14.383 -11.281 2.635 1 88.06 143 SER B C 1
ATOM 2681 O O . SER B 1 143 ? 15.453 -11.727 3.047 1 88.06 143 SER B O 1
ATOM 2683 N N . TYR B 1 144 ? 13.547 -10.477 3.262 1 82.56 144 TYR B N 1
ATOM 2684 C CA . TYR B 1 144 ? 13.898 -10.109 4.629 1 82.56 144 TYR B CA 1
ATOM 2685 C C . TYR B 1 144 ? 14.016 -11.344 5.512 1 82.56 144 TYR B C 1
ATOM 2687 O O . TYR B 1 144 ? 14.945 -11.453 6.32 1 82.56 144 TYR B O 1
ATOM 2695 N N . VAL B 1 145 ? 13.023 -12.188 5.211 1 70.81 145 VAL B N 1
ATOM 2696 C CA . VAL B 1 145 ? 12.977 -13.406 6.016 1 70.81 145 VAL B CA 1
ATOM 2697 C C . VAL B 1 145 ? 13.82 -14.492 5.352 1 70.81 145 VAL B C 1
ATOM 2699 O O . VAL B 1 145 ? 13.516 -14.93 4.242 1 70.81 145 VAL B O 1
ATOM 2702 N N . SER B 1 146 ? 14.977 -14.812 5.957 1 77.25 146 SER B N 1
ATOM 2703 C CA . SER B 1 146 ? 15.828 -15.938 5.59 1 77.25 146 SER B CA 1
ATOM 2704 C C . SER B 1 146 ? 16.547 -15.672 4.273 1 77.25 146 SER B C 1
ATOM 2706 O O . SER B 1 146 ? 17.203 -16.562 3.73 1 77.25 146 SER B O 1
ATOM 2708 N N . GLY B 1 147 ? 16.266 -14.562 3.613 1 87.38 147 GLY B N 1
ATOM 2709 C CA . GLY B 1 147 ? 16.922 -14.258 2.344 1 87.38 147 GLY B CA 1
ATOM 2710 C C . GLY B 1 147 ? 16.219 -14.898 1.156 1 87.38 147 GLY B C 1
ATOM 2711 O O . GLY B 1 147 ? 16.719 -14.844 0.032 1 87.38 147 GLY B O 1
ATOM 2712 N N . PHE B 1 148 ? 15.055 -15.477 1.395 1 91.31 148 PHE B N 1
ATOM 2713 C CA . PHE B 1 148 ? 14.359 -16.188 0.334 1 91.31 148 PHE B CA 1
ATOM 2714 C C . PHE B 1 148 ? 13.953 -15.234 -0.786 1 91.31 148 PHE B C 1
ATOM 2716 O O . PHE B 1 148 ? 13.383 -14.18 -0.529 1 91.31 148 PHE B O 1
ATOM 2723 N N . GLN B 1 149 ? 14.305 -15.609 -2.043 1 91.69 149 GLN B N 1
ATOM 2724 C CA . GLN B 1 149 ? 13.883 -14.906 -3.252 1 91.69 149 GLN B CA 1
ATOM 2725 C C . GLN B 1 149 ? 13.742 -15.875 -4.426 1 91.69 149 GLN B C 1
ATOM 2727 O O . GLN B 1 149 ? 14.445 -16.875 -4.492 1 91.69 149 GLN B O 1
ATOM 2732 N N . ASN B 1 150 ? 12.859 -15.641 -5.27 1 93.81 150 ASN B N 1
ATOM 2733 C CA . ASN B 1 150 ? 12.586 -16.516 -6.402 1 93.81 150 ASN B CA 1
ATOM 2734 C C . ASN B 1 150 ? 12.391 -15.727 -7.691 1 93.81 150 ASN B C 1
ATOM 2736 O O . ASN B 1 150 ? 11.453 -15.984 -8.445 1 93.81 150 ASN B O 1
ATOM 2740 N N . TRP B 1 151 ? 13.266 -14.828 -7.938 1 95.25 151 TRP B N 1
ATOM 2741 C CA . TRP B 1 151 ? 13.203 -13.961 -9.102 1 95.25 151 TRP B CA 1
ATOM 2742 C C . TRP B 1 151 ? 13.445 -14.742 -10.383 1 95.25 151 TRP B C 1
ATOM 2744 O O . TRP B 1 151 ? 14.352 -15.578 -10.445 1 95.25 151 TRP B O 1
ATOM 2754 N N . PHE B 1 152 ? 12.734 -14.469 -11.469 1 91.5 152 PHE B N 1
ATOM 2755 C CA . PHE B 1 152 ? 12.891 -15.117 -12.758 1 91.5 152 PHE B CA 1
ATOM 2756 C C . PHE B 1 152 ? 14.289 -14.891 -13.32 1 91.5 152 PHE B C 1
ATOM 2758 O O . PHE B 1 152 ? 14.914 -15.812 -13.836 1 91.5 152 PHE B O 1
ATOM 2765 N N . LEU B 1 153 ? 14.883 -13.68 -13.141 1 88.81 153 LEU B N 1
ATOM 2766 C CA . LEU B 1 153 ? 16.203 -13.359 -13.695 1 88.81 153 LEU B CA 1
ATOM 2767 C C . LEU B 1 153 ? 17.281 -13.523 -12.641 1 88.81 153 LEU B C 1
ATOM 2769 O O . LEU B 1 153 ? 18.406 -13.055 -12.82 1 88.81 153 LEU B O 1
ATOM 2773 N N . GLY B 1 154 ? 16.922 -14.078 -11.539 1 92.12 154 GLY B N 1
ATOM 2774 C CA . GLY B 1 154 ? 17.906 -14.336 -10.508 1 92.12 154 GLY B CA 1
ATOM 2775 C C . GLY B 1 154 ? 18.109 -13.172 -9.562 1 92.12 154 GLY B C 1
ATOM 2776 O O . GLY B 1 154 ? 18.641 -13.336 -8.461 1 92.12 154 GLY B O 1
ATOM 2777 N N . SER B 1 155 ? 17.828 -11.992 -10.07 1 93.5 155 SER B N 1
ATOM 2778 C CA . SER B 1 155 ? 17.938 -10.789 -9.25 1 93.5 155 SER B CA 1
ATOM 2779 C C . SER B 1 155 ? 16.75 -9.859 -9.492 1 93.5 155 SER B C 1
ATOM 2781 O O . SER B 1 155 ? 16.094 -9.93 -10.539 1 93.5 155 SER B O 1
ATOM 2783 N N . PRO B 1 156 ? 16.453 -8.992 -8.406 1 95.56 156 PRO B N 1
ATOM 2784 C CA . PRO B 1 156 ? 15.359 -8.039 -8.641 1 95.56 156 PRO B CA 1
ATOM 2785 C C . PRO B 1 156 ? 15.633 -7.113 -9.82 1 95.56 156 PRO B C 1
ATOM 2787 O O . PRO B 1 156 ? 16.75 -6.633 -9.992 1 95.56 156 PRO B O 1
ATOM 2790 N N . PRO B 1 157 ? 14.609 -6.867 -10.625 1 96.25 157 PRO B N 1
ATOM 2791 C CA . PRO B 1 157 ? 14.773 -5.898 -11.703 1 96.25 157 PRO B CA 1
ATOM 2792 C C . PRO B 1 157 ? 14.922 -4.465 -11.203 1 96.25 157 PRO B C 1
ATOM 2794 O O . PRO B 1 157 ? 14.664 -4.191 -10.023 1 96.25 157 PRO B O 1
ATOM 2797 N N . ASN B 1 158 ? 15.336 -3.566 -12.133 1 96.25 158 ASN B N 1
ATOM 2798 C CA . ASN B 1 158 ? 15.625 -2.188 -11.75 1 96.25 158 ASN B CA 1
ATOM 2799 C C . ASN B 1 158 ? 14.586 -1.223 -12.312 1 96.25 158 ASN B C 1
ATOM 2801 O O . ASN B 1 158 ? 14.867 -0.039 -12.508 1 96.25 158 ASN B O 1
ATOM 2805 N N . ASP B 1 159 ? 13.406 -1.7 -12.602 1 96.69 159 ASP B N 1
ATOM 2806 C CA . ASP B 1 159 ? 12.344 -0.839 -13.117 1 96.69 159 ASP B CA 1
ATOM 2807 C C . ASP B 1 159 ? 11.672 -0.064 -11.992 1 96.69 159 ASP B C 1
ATOM 2809 O O . ASP B 1 159 ? 11.492 -0.586 -10.891 1 96.69 159 ASP B O 1
ATOM 2813 N N . ALA B 1 160 ? 11.352 1.176 -12.289 1 96.12 160 ALA B N 1
ATOM 2814 C CA . ALA B 1 160 ? 10.602 1.971 -11.32 1 96.12 160 ALA B CA 1
ATOM 2815 C C . ALA B 1 160 ? 9.133 1.56 -11.297 1 96.12 160 ALA B C 1
ATOM 2817 O O . ALA B 1 160 ? 8.562 1.187 -12.32 1 96.12 160 ALA B O 1
ATOM 2818 N N . ASN B 1 161 ? 8.531 1.713 -10.055 1 96.5 161 ASN B N 1
ATOM 2819 C CA . ASN B 1 161 ? 7.098 1.509 -9.891 1 96.5 161 ASN B CA 1
ATOM 2820 C C . ASN B 1 161 ? 6.652 0.179 -10.492 1 96.5 161 ASN B C 1
ATOM 2822 O O . ASN B 1 161 ? 5.707 0.137 -11.281 1 96.5 161 ASN B O 1
ATOM 2826 N N . ALA B 1 162 ? 7.387 -0.876 -10.062 1 98 162 ALA B N 1
ATOM 2827 C CA . ALA B 1 162 ? 7.145 -2.227 -10.562 1 98 162 ALA B CA 1
ATOM 2828 C C . ALA B 1 162 ? 6.457 -3.086 -9.508 1 98 162 ALA B C 1
ATOM 2830 O O . ALA B 1 162 ? 6.758 -2.975 -8.312 1 98 162 ALA B O 1
ATOM 2831 N N . CYS B 1 163 ? 5.531 -3.912 -9.992 1 98.56 163 CYS B N 1
ATOM 2832 C CA . CYS B 1 163 ? 4.77 -4.805 -9.125 1 98.56 163 CYS B CA 1
ATOM 2833 C C . CYS B 1 163 ? 4.961 -6.262 -9.531 1 98.56 163 CYS B C 1
ATOM 2835 O O . CYS B 1 163 ? 5.164 -6.555 -10.711 1 98.56 163 CYS B O 1
ATOM 2837 N N . MET B 1 164 ? 4.887 -7.117 -8.555 1 98.06 164 MET B N 1
ATOM 2838 C CA . MET B 1 164 ? 5.32 -8.5 -8.734 1 98.06 164 MET B CA 1
ATOM 2839 C C . MET B 1 164 ? 4.141 -9.398 -9.102 1 98.06 164 MET B C 1
ATOM 2841 O O . MET B 1 164 ? 3.037 -9.219 -8.586 1 98.06 164 MET B O 1
ATOM 2845 N N . LEU B 1 165 ? 4.414 -10.336 -9.984 1 97.38 165 LEU B N 1
ATOM 2846 C CA . LEU B 1 165 ? 3.469 -11.406 -10.266 1 97.38 165 LEU B CA 1
ATOM 2847 C C . LEU B 1 165 ? 4.199 -12.711 -10.57 1 97.38 165 LEU B C 1
ATOM 2849 O O . LEU B 1 165 ? 5.426 -12.719 -10.703 1 97.38 165 LEU B O 1
ATOM 2853 N N . THR B 1 166 ? 3.502 -13.789 -10.445 1 95.25 166 THR B N 1
ATOM 2854 C CA . THR B 1 166 ? 4.023 -15.086 -10.859 1 95.25 166 THR B CA 1
ATOM 2855 C C . THR B 1 166 ? 3.352 -15.547 -12.148 1 95.25 166 THR B C 1
ATOM 2857 O O . THR B 1 166 ? 2.236 -15.133 -12.461 1 95.25 166 THR B O 1
ATOM 2860 N N . TYR B 1 167 ? 4.148 -16.188 -12.82 1 84.5 167 TYR B N 1
ATOM 2861 C CA . TYR B 1 167 ? 3.637 -16.75 -14.07 1 84.5 167 TYR B CA 1
ATOM 2862 C C . TYR B 1 167 ? 3.564 -18.281 -13.984 1 84.5 167 TYR B C 1
ATOM 2864 O O . TYR B 1 167 ? 4.539 -18.922 -13.602 1 84.5 167 TYR B O 1
ATOM 2872 N N . GLN B 1 168 ? 2.428 -18.703 -14.469 1 72.31 168 GLN B N 1
ATOM 2873 C CA . GLN B 1 168 ? 2.201 -20.125 -14.688 1 72.31 168 GLN B CA 1
ATOM 2874 C C . GLN B 1 168 ? 2.684 -20.938 -13.492 1 72.31 168 GLN B C 1
ATOM 2876 O O . GLN B 1 168 ? 2.842 -20.422 -12.391 1 72.31 168 GLN B O 1
ATOM 2881 N N . SER B 1 169 ? 2.998 -22.172 -13.758 1 72 169 SER B N 1
ATOM 2882 C CA . SER B 1 169 ? 3.387 -23.156 -12.766 1 72 169 SER B CA 1
ATOM 2883 C C . SER B 1 169 ? 4.824 -22.938 -12.297 1 72 169 SER B C 1
ATOM 2885 O O . SER B 1 169 ? 5.23 -23.469 -11.258 1 72 169 SER B O 1
ATOM 2887 N N . SER B 1 170 ? 5.535 -22.016 -12.945 1 77.44 170 SER B N 1
ATOM 2888 C CA . SER B 1 170 ? 6.914 -21.812 -12.523 1 77.44 170 SER B CA 1
ATOM 2889 C C . SER B 1 170 ? 6.98 -21.078 -11.188 1 77.44 170 SER B C 1
ATOM 2891 O O . SER B 1 170 ? 7.91 -21.297 -10.406 1 77.44 170 SER B O 1
ATOM 2893 N N . THR B 1 171 ? 6.023 -20.375 -10.867 1 88.25 171 THR B N 1
ATOM 2894 C CA . THR B 1 171 ? 5.898 -19.609 -9.625 1 88.25 171 THR B CA 1
ATOM 2895 C C . THR B 1 171 ? 7.082 -18.656 -9.461 1 88.25 171 THR B C 1
ATOM 2897 O O . THR B 1 171 ? 7.359 -18.188 -8.352 1 88.25 171 THR B O 1
ATOM 2900 N N . LEU B 1 172 ? 7.852 -18.453 -10.633 1 92.12 172 LEU B N 1
ATOM 2901 C CA . LEU B 1 172 ? 8.922 -17.469 -10.602 1 92.12 172 LEU B CA 1
ATOM 2902 C C . LEU B 1 172 ? 8.359 -16.047 -10.602 1 92.12 172 LEU B C 1
ATOM 2904 O O . LEU B 1 172 ? 7.273 -15.812 -11.133 1 92.12 172 LEU B O 1
ATOM 2908 N N . TRP B 1 173 ? 9.133 -15.164 -9.984 1 95.81 173 TRP B N 1
ATOM 2909 C CA . TRP B 1 173 ? 8.648 -13.805 -9.805 1 95.81 173 TRP B CA 1
ATOM 2910 C C . TRP B 1 173 ? 9.055 -12.914 -10.984 1 95.81 173 TRP B C 1
ATOM 2912 O O . TRP B 1 173 ? 10.234 -12.852 -11.336 1 95.81 173 TRP B O 1
ATOM 2922 N N . PHE B 1 174 ? 8.07 -12.195 -11.555 1 94.56 174 PHE B N 1
ATOM 2923 C CA . PHE B 1 174 ? 8.219 -11.164 -12.57 1 94.56 174 PHE B CA 1
ATOM 2924 C C . PHE B 1 174 ? 7.676 -9.828 -12.07 1 94.56 174 PHE B C 1
ATOM 2926 O O . PHE B 1 174 ? 6.941 -9.781 -11.086 1 94.56 174 PHE B O 1
ATOM 2933 N N . THR B 1 175 ? 8.227 -8.789 -12.789 1 97.31 175 THR B N 1
ATOM 2934 C CA . THR B 1 175 ? 7.645 -7.496 -12.461 1 97.31 175 THR B CA 1
ATOM 2935 C C . THR B 1 175 ? 7.082 -6.824 -13.711 1 97.31 175 THR B C 1
ATOM 2937 O O . THR B 1 175 ? 7.594 -7.027 -14.82 1 97.31 175 THR B O 1
ATOM 2940 N N . VAL B 1 176 ? 6.035 -6.168 -13.539 1 97.69 176 VAL B N 1
ATOM 2941 C CA . VAL B 1 176 ? 5.348 -5.422 -14.586 1 97.69 176 VAL B CA 1
ATOM 2942 C C . VAL B 1 176 ? 4.82 -4.105 -14.016 1 97.69 176 VAL B C 1
ATOM 2944 O O . VAL B 1 176 ? 4.84 -3.891 -12.805 1 97.69 176 VAL B O 1
ATOM 2947 N N . PRO B 1 177 ? 4.406 -3.18 -14.898 1 97.06 177 PRO B N 1
ATOM 2948 C CA . PRO B 1 177 ? 3.816 -1.938 -14.391 1 97.06 177 PRO B CA 1
ATOM 2949 C C . PRO B 1 177 ? 2.553 -2.176 -13.562 1 97.06 177 PRO B C 1
ATOM 2951 O O . PRO B 1 177 ? 1.679 -2.943 -13.977 1 97.06 177 PRO B O 1
ATOM 2954 N N . CYS B 1 178 ? 2.418 -1.52 -12.477 1 96.88 178 CYS B N 1
ATOM 2955 C CA . CYS B 1 178 ? 1.421 -1.792 -11.445 1 96.88 178 CYS B CA 1
ATOM 2956 C C . CYS B 1 178 ? 0.024 -1.418 -11.93 1 96.88 178 CYS B C 1
ATOM 2958 O O . CYS B 1 178 ? -0.945 -2.125 -11.641 1 96.88 178 CYS B O 1
ATOM 2960 N N . PHE B 1 179 ? -0.089 -0.284 -12.625 1 91.38 179 PHE B N 1
ATOM 2961 C CA . PHE B 1 179 ? -1.402 0.311 -12.844 1 91.38 179 PHE B CA 1
ATOM 2962 C C . PHE B 1 179 ? -1.979 -0.126 -14.188 1 91.38 179 PHE B C 1
ATOM 2964 O O . PHE B 1 179 ? -3.199 -0.23 -14.336 1 91.38 179 PHE B O 1
ATOM 2971 N N . THR B 1 180 ? -1.076 -0.397 -15.133 1 94.56 180 THR B N 1
ATOM 2972 C CA . THR B 1 180 ? -1.558 -0.597 -16.5 1 94.56 180 THR B CA 1
ATOM 2973 C C . THR B 1 180 ? -1.677 -2.084 -16.812 1 94.56 180 THR B C 1
ATOM 2975 O O . THR B 1 180 ? -2.336 -2.467 -17.781 1 94.56 180 THR B O 1
ATOM 2978 N N . THR B 1 181 ? -1.021 -2.922 -16.062 1 97.44 181 THR B N 1
ATOM 2979 C CA . THR B 1 181 ? -1.092 -4.359 -16.281 1 97.44 181 THR B CA 1
ATOM 2980 C C . THR B 1 181 ? -2.26 -4.973 -15.523 1 97.44 181 THR B C 1
ATOM 2982 O O . THR B 1 181 ? -2.51 -4.617 -14.367 1 97.44 181 THR B O 1
ATOM 2985 N N . LEU B 1 182 ? -2.979 -5.855 -16.219 1 97.81 182 LEU B N 1
ATOM 2986 C CA . LEU B 1 182 ? -4.07 -6.59 -15.594 1 97.81 182 LEU B CA 1
ATOM 2987 C C . LEU B 1 182 ? -3.699 -8.062 -15.414 1 97.81 182 LEU B C 1
ATOM 2989 O O . LEU B 1 182 ? -3.068 -8.656 -16.281 1 97.81 182 LEU B O 1
ATOM 2993 N N . SER B 1 183 ? -3.984 -8.664 -14.297 1 97.12 183 SER B N 1
ATOM 2994 C CA . SER B 1 183 ? -3.676 -10.055 -13.977 1 97.12 183 SER B CA 1
ATOM 2995 C C . SER B 1 183 ? -4.629 -10.602 -12.922 1 97.12 183 SER B C 1
ATOM 2997 O O . SER B 1 183 ? -5.344 -9.844 -12.266 1 97.12 183 SER B O 1
ATOM 2999 N N . SER B 1 184 ? -4.672 -11.938 -12.828 1 97.19 184 SER B N 1
ATOM 3000 C CA . SER B 1 184 ? -5.246 -12.594 -11.648 1 97.19 184 SER B CA 1
ATOM 3001 C C . SER B 1 184 ? -4.406 -12.32 -10.406 1 97.19 184 SER B C 1
ATOM 3003 O O . SER B 1 184 ? -3.402 -11.609 -10.469 1 97.19 184 SER B O 1
ATOM 3005 N N . TYR B 1 185 ? -4.93 -12.766 -9.242 1 97.81 185 TYR B N 1
ATOM 3006 C CA . TYR B 1 185 ? -4.207 -12.375 -8.039 1 97.81 185 TYR B CA 1
ATOM 3007 C C . TYR B 1 185 ? -4.32 -13.445 -6.961 1 97.81 185 TYR B C 1
ATOM 3009 O O . TYR B 1 185 ? -5.207 -14.305 -7.02 1 97.81 185 TYR B O 1
ATOM 3017 N N . ALA B 1 186 ? -3.354 -13.414 -6.102 1 97.75 186 ALA B N 1
ATOM 3018 C CA . ALA B 1 186 ? -3.295 -14.352 -4.98 1 97.75 186 ALA B CA 1
ATOM 3019 C C . ALA B 1 186 ? -3.504 -13.633 -3.652 1 97.75 186 ALA B C 1
ATOM 3021 O O . ALA B 1 186 ? -2.99 -12.531 -3.447 1 97.75 186 ALA B O 1
ATOM 3022 N N . CYS B 1 187 ? -4.281 -14.25 -2.822 1 97.62 187 CYS B N 1
ATOM 3023 C CA . CYS B 1 187 ? -4.488 -13.781 -1.457 1 97.62 187 CYS B CA 1
ATOM 3024 C C . CYS B 1 187 ? -3.986 -14.805 -0.446 1 97.62 187 CYS B C 1
ATOM 3026 O O . CYS B 1 187 ? -3.781 -15.969 -0.787 1 97.62 187 CYS B O 1
ATOM 3028 N N . GLU B 1 188 ? -3.682 -14.25 0.76 1 95.69 188 GLU B N 1
ATOM 3029 C CA . GLU B 1 188 ? -3.344 -15.078 1.912 1 95.69 188 GLU B CA 1
ATOM 3030 C C . GLU B 1 188 ? -4.48 -15.094 2.932 1 95.69 188 GLU B C 1
ATOM 3032 O O . GLU B 1 188 ? -5.031 -14.047 3.275 1 95.69 188 GLU B O 1
ATOM 3037 N N . GLU B 1 189 ? -4.781 -16.344 3.373 1 91.62 189 GLU B N 1
ATOM 3038 C CA . GLU B 1 189 ? -5.785 -16.484 4.426 1 91.62 189 GLU B CA 1
ATOM 3039 C C . GLU B 1 189 ? -5.281 -15.898 5.742 1 91.62 189 GLU B C 1
ATOM 3041 O O . GLU B 1 189 ? -4.09 -15.977 6.047 1 91.62 189 GLU B O 1
ATOM 3046 N N . PRO B 1 190 ? -6.281 -15.297 6.422 1 80.31 190 PRO B N 1
ATOM 3047 C CA . PRO B 1 190 ? -5.867 -14.797 7.734 1 80.31 190 PRO B CA 1
ATOM 3048 C C . PRO B 1 190 ? -5.301 -15.898 8.633 1 80.31 190 PRO B C 1
ATOM 3050 O O . PRO B 1 190 ? -5.73 -17.047 8.547 1 80.31 190 PRO B O 1
ATOM 3053 N N . GLN B 1 191 ? -4.164 -15.469 9.219 1 69.38 191 GLN B N 1
ATOM 3054 C CA . GLN B 1 191 ? -3.59 -16.453 10.125 1 69.38 191 GLN B CA 1
ATOM 3055 C C . GLN B 1 191 ? -4.359 -16.516 11.445 1 69.38 191 GLN B C 1
ATOM 3057 O O . GLN B 1 191 ? -4.875 -15.492 11.906 1 69.38 191 GLN B O 1
ATOM 3062 N N . ASP B 1 192 ? -5.105 -17.641 11.742 1 51.78 192 ASP B N 1
ATOM 3063 C CA . ASP B 1 192 ? -5.793 -17.844 13.008 1 51.78 192 ASP B CA 1
ATOM 3064 C C . ASP B 1 192 ? -4.887 -17.484 14.188 1 51.78 192 ASP B C 1
ATOM 3066 O O . ASP B 1 192 ? -3.748 -17.953 14.266 1 51.78 192 ASP B O 1
ATOM 3070 N N . VAL B 1 193 ? -4.906 -16.266 14.641 1 40.97 193 VAL B N 1
ATOM 3071 C CA . VAL B 1 193 ? -4.285 -16.109 15.953 1 40.97 193 VAL B CA 1
ATOM 3072 C C . VAL B 1 193 ? -5.043 -16.938 16.984 1 40.97 193 VAL B C 1
ATOM 3074 O O . VAL B 1 193 ? -6.262 -17.109 16.891 1 40.97 193 VAL B O 1
#

Radius of gyration: 31.24 Å; Cα contacts (8 Å, |Δi|>4): 630; chains: 2; bounding box: 86×96×95 Å

InterPro domains:
  IPR001304 C-type lectin-like [PF00059] (74-188)
  IPR001304 C-type lectin-like [PS50041] (62-178)
  IPR001304 C-type lectin-like [SM00034] (55-188)
  IPR016186 C-type lectin-like/link domain superfamily [G3DSA:3.10.100.10] (59-192)
  IPR016187 C-type lectin fold [SSF56436] (61-190)